Protein 7SKU (pdb70)

Solvent-accessible surface area: 26374 Å² total; per-residue (Å²): 91,55,83,30,69,90,86,16,30,79,171,21,3,103,18,59,74,29,91,60,88,124,51,175,131,48,66,46,64,36,80,75,84,53,23,41,23,15,10,126,84,106,64,182,70,28,17,4,0,0,2,0,17,0,29,0,38,22,88,145,126,48,99,67,14,32,0,2,0,0,0,0,0,0,88,7,39,29,106,15,68,54,0,3,101,26,0,49,89,14,164,3,65,2,124,14,9,1,2,26,21,19,8,0,8,1,21,23,67,41,132,32,107,60,0,67,44,0,108,123,0,1,90,39,6,0,0,0,30,3,43,17,0,2,89,54,24,82,90,1,44,48,104,96,129,6,30,14,90,10,3,23,0,3,0,0,43,10,55,66,69,12,45,12,30,2,54,141,35,34,122,85,18,46,128,74,109,15,90,5,12,0,0,4,0,46,0,93,0,68,76,102,73,88,10,23,1,0,0,23,45,26,48,65,138,71,83,60,6,107,55,15,130,14,45,0,9,3,0,4,0,1,14,1,0,0,7,8,79,21,80,35,66,44,66,94,80,60,88,49,127,18,46,139,23,31,25,30,4,5,0,0,5,8,6,3,38,79,0,7,114,30,12,26,68,30,16,0,64,1,40,90,0,0,2,0,57,24,92,10,12,43,120,107,42,90,55,28,81,35,0,3,17,26,10,51,55,170,21,19,124,95,55,83,31,68,89,88,16,30,80,174,22,5,103,17,59,76,31,97,52,90,124,53,174,128,48,68,50,64,36,74,75,84,54,23,100,56,98,70,26,6,0,0,2,0,15,0,26,0,20,30,137,116,120,85,59,17,36,0,3,0,0,0,0,0,0,106,11,94,31,105,19,68,54,0,2,100,26,0,48,91,23,87,3,64,1,121,12,8,1,2,28,29,19,6,0,5,0,11,66,13,47,131,30,105,62,0,72,41,0,114,123,0,0,70,28,0,0,1,0,25,2,58,18,0,2,88,54,24,83,88,1,44,42,115,104,138,6,33,13,93,10,3,24,0,2,0,0,45,11,110,57,24,41,20,35,4,51,166,42,44,90,105,19,49,86,90,104,12,32,5,12,0,0,5,0,48,0,89,4,101,103,57,94,10,22,1,0,2,27,42,25,38,46,80,85,82,65,58,64,90,0,28,119,67,6,104,110,14,133,14,47,0,8,4,0,3,0,1,14,1,0,0,14,4,91,13,80,24,98,32,53,84,208,69,110,86,84,23,29,207,70,72,54,30,3,7,0,0,5,8,6,4,39,79,0,7,117,56,12,32,77,47,16,2,54,6,40,88,0,0,1,2,31,24,101,9,12,45,125,76,52,89,54,28,86,34,0,3,17,27,10,33,66,157,19,16,79,111

InterPro domains:
  IPR000982 Matrix protein, N-terminal domain [PF00661] (18-184)
  IPR042539 Viral matrix protein, C-terminal domain [G3DSA:2.70.20.60] (192-352)
  IPR042540 Viral matrix protein, N-terminal domain [G3DSA:2.70.20.50] (32-191)
  IPR055413 Matrix protein, C-terminal, Paramyxoviridae [PF23765] (187-345)

Organism: Nipah virus (NCBI:txid3052225)

B-factor: mean 53.95, std 15.42, range [24.31, 150.61]

Sequence (600 aa):
VSDFSPSSWEHGGYLDKVEPEIDEENGSMIPKYKIYTPGANERKYNNYMYLICYGFVEDVEKKIRTIAAYPLGVGKSASHPQDLLEELCSLKVTVRRTAGSTEKIVFGSSGPLNHLVPWKKVLTSGSIFNNAVKVCRNVDQIQLDKHQALRIFFLSITKLNDSGIYMIPRTMLEFRRNNAIAFNLLVYLKIDAFKVASFMLHLGNFVRRKIDRMKLQFSLGSIGGLSLHIKINGVISKRLFAQMGFQKNLCFSLMDINPWLNRLTWNNSCEISRVAAVLQPSIPREFMIYDDVFIDNTGRILKVSDFSPSSWEHGGYLDKVEPEIDENGSMIPKYKIYTPNNYMYLICYGFVEDVKKIRTIAAYPLGVGKSASHPQDLLEELCSLKVTVRRTAGSTEKIVFGSSGPLNHLVPWKKVLTSGSIFNAVKVCRNVDQIQLDKHQALRIFFLSITKLNDGIYMIPRTMLEFRRNNAIAFNLLVYLKIDFKVASFMLHLGNFVRYSVDYCRRKIDRMKLQFSLGSIGGLSLHIKINGVISKRLFAQMGFQKNLCFSLMDINPWLNRRLTWNNSCEISRVAAVLQPSIPREFMIYDDVFIDNTGRILKG

Secondary structure (DSSP, 8-state):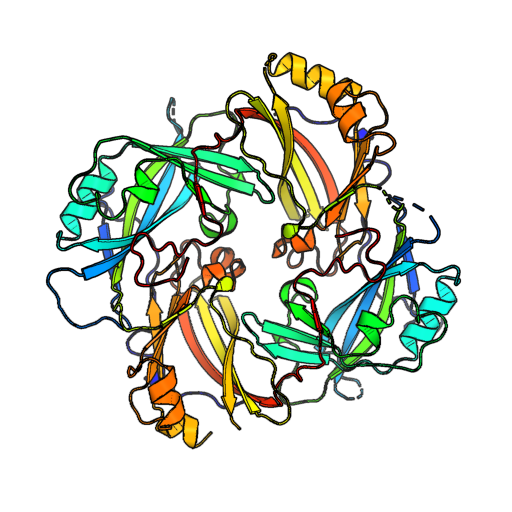
-EEPPTHHHHTT-EEPPP--EE-TTS-EE-EEEEE-TT--S--SSEEEEEEEEEEEEE----EEEEEEEEEEEEEE-S-HHHHHHHHHHS-EEEEEEESSSEEEEEE--S--STTGGGHHHHTS-EEEEHHHH-S-GGGS-SSS-EEEEEEEEEEEEE-TTSEEE-GGGPPP---SS-EEEEEEEEEEE---EEEEEEEEEEEE--HHHHHH-EEEEEE-GGG-EEEEEE-S---HHHHHHTTSS-EEEEEHHHH-TTHHHHHTTS-EEEEEEEEEEEEPPPTTSEEESSS--BSSSSS--/-EEPPTHHHHTT-EEPPP---B-TTS-B--EEEEE----EEEEEEEEEEEE---EEEEEEEEEEEEE--S-HHHHHHHHHHS-EEEEEEESSSEEEEEPP----STTGGGHHHHTS-EEEEHHHH-S-GGGS-SSS-EEEEEEEEEEEEE---EEE-GGGPPP---SSEEEEEEEEEEEE--EEEEEEEEEEEEE---HHHHHHHHHHH-EEEEEE-GGG-EEEEEE-S---HHHHHHHTT--EEEEEHHHH-TTHHHHHTTS-EEEEEEEEEEEEPPPTTSEEESSS--BSSSSSS--

Radius of gyration: 25.27 Å; Cα contacts (8 Å, |Δi|>4): 1497; chains: 2; bounding box: 66×72×51 Å

Structure (mmCIF, N/CA/C/O backbone):
data_7SKU
#
_entry.id   7SKU
#
_cell.length_a   70.114
_cell.length_b   96.471
_cell.length_c   119.972
_cell.angle_alpha   90
_cell.angle_beta   90
_cell.angle_gamma   90
#
_symmetry.space_group_name_H-M   'P 21 21 21'
#
loop_
_entity.id
_entity.type
_entity.pdbx_description
1 polymer 'Matrix protein'
2 non-polymer '[(2R)-2-octanoyloxy-3-[oxidanyl-[(1R,2R,3S,4R,5R,6S)-2,3,6-tris(oxidanyl)-4,5-diphosphonooxy-cyclohexyl]oxy-phosphoryl]oxy-propyl] octanoate'
3 non-polymer 'SULFATE ION'
4 water water
#
loop_
_atom_site.group_PDB
_atom_site.id
_atom_site.type_symbol
_atom_site.label_atom_id
_atom_site.label_alt_id
_atom_site.label_comp_id
_atom_site.label_asym_id
_atom_site.label_entity_id
_atom_site.label_seq_id
_atom_site.pdbx_PDB_ins_code
_atom_site.Cartn_x
_atom_site.Cartn_y
_atom_site.Cartn_z
_atom_site.occupancy
_atom_site.B_iso_or_equiv
_atom_site.auth_seq_id
_atom_site.auth_comp_id
_atom_site.auth_asym_id
_atom_site.auth_atom_id
_atom_site.pdbx_PDB_model_num
ATOM 1 N N . VAL A 1 57 ? 30.278 0.424 28.235 1 56.34 16 VAL A N 1
ATOM 2 C CA . VAL A 1 57 ? 29.135 1.216 28.705 1 56.93 16 VAL A CA 1
ATOM 3 C C . VAL A 1 57 ? 29.6 2.296 29.688 1 57.6 16 VAL A C 1
ATOM 4 O O . VAL A 1 57 ? 29.744 2.011 30.878 1 58.28 16 VAL A O 1
ATOM 16 N N . SER A 1 58 ? 29.846 3.528 29.197 1 57.03 17 SER A N 1
ATOM 17 C CA . SER A 1 58 ? 30.312 4.61 30.056 1 57.04 17 SER A CA 1
ATOM 18 C C . SER A 1 58 ? 29.407 5.83 29.919 1 56.29 17 SER A C 1
ATOM 19 O O . SER A 1 58 ? 29.142 6.302 28.812 1 56.3 17 SER A O 1
ATOM 27 N N . ASP A 1 59 ? 28.964 6.352 31.046 1 55.16 18 ASP A N 1
ATOM 28 C CA . ASP A 1 59 ? 28.097 7.511 31.073 1 54.49 18 ASP A CA 1
ATOM 29 C C . ASP A 1 59 ? 28.794 8.823 30.791 1 52.87 18 ASP A C 1
ATOM 30 O O . ASP A 1 59 ? 29.895 9.071 31.295 1 52.35 18 ASP A O 1
ATOM 39 N N . PHE A 1 60 ? 28.112 9.695 30.023 1 51.54 19 PHE A N 1
ATOM 40 C CA . PHE A 1 60 ? 28.567 11.062 29.809 1 50.97 19 PHE A CA 1
ATOM 41 C C . PHE A 1 60 ? 28.156 11.846 31.061 1 52.52 19 PHE A C 1
ATOM 42 O O . PHE A 1 60 ? 27.214 11.463 31.773 1 52.86 19 PHE A O 1
ATOM 59 N N . SER A 1 61 ? 28.859 12.942 31.332 1 53.31 20 SER A N 1
ATOM 60 C CA . SER A 1 61 ? 28.567 13.8 32.481 1 53.96 20 SER A CA 1
ATOM 61 C C . SER A 1 61 ? 27.242 14.576 32.254 1 53.8 20 SER A C 1
ATOM 62 O O . SER A 1 61 ? 26.958 14.922 31.105 1 53.86 20 SER A O 1
ATOM 70 N N . PRO A 1 62 ? 26.413 14.872 33.288 1 53.62 21 PRO A N 1
ATOM 71 C CA . PRO A 1 62 ? 25.17 15.638 33.033 1 53.05 21 PRO A CA 1
ATOM 72 C C . PRO A 1 62 ? 25.348 17.012 32.385 1 52.23 21 PRO A C 1
ATOM 73 O O . PRO A 1 62 ? 24.414 17.503 31.758 1 52.22 21 PRO A O 1
ATOM 84 N N . SER A 1 63 ? 26.533 17.631 32.525 1 51.4 22 SER A N 1
ATOM 85 C CA . SER A 1 63 ? 26.825 18.924 31.903 1 50.83 22 SER A CA 1
ATOM 86 C C . SER A 1 63 ? 26.714 18.845 30.368 1 50.17 22 SER A C 1
ATOM 87 O O . SER A 1 63 ? 26.383 19.853 29.735 1 50.12 22 SER A O 1
ATOM 95 N N . SER A 1 64 ? 26.971 17.654 29.772 1 48.88 23 SER A N 1
ATOM 96 C CA . SER A 1 64 ? 26.896 17.449 28.33 1 48.05 23 SER A CA 1
ATOM 97 C C . SER A 1 64 ? 25.483 17.608 27.764 1 48.2 23 SER A C 1
ATOM 98 O O . SER A 1 64 ? 25.36 17.741 26.559 1 47.93 23 SER A O 1
ATOM 106 N N . TRP A 1 65 ? 24.422 17.603 28.595 1 48.2 24 TRP A N 1
ATOM 107 C CA . TRP A 1 65 ? 23.057 17.822 28.097 1 48.46 24 TRP A CA 1
ATOM 108 C C . TRP A 1 65 ? 22.3 18.94 28.846 1 50.42 24 TRP A C 1
ATOM 109 O O . TRP A 1 65 ? 21.153 19.207 28.493 1 50.66 24 TRP A O 1
ATOM 130 N N . GLU A 1 66 ? 22.939 19.624 29.824 1 51.18 25 GLU A N 1
ATOM 131 C CA . GLU A 1 66 ? 22.297 20.667 30.628 1 52.54 25 GLU A CA 1
ATOM 132 C C . GLU A 1 66 ? 21.718 21.844 29.829 1 53.5 25 GLU A C 1
ATOM 133 O O . GLU A 1 66 ? 20.558 22.212 30.034 1 53.9 25 GLU A O 1
ATOM 137 N N . HIS A 1 67 ? 22.512 22.44 28.933 1 53.57 26 HIS A N 1
ATOM 138 C CA . HIS A 1 67 ? 22.072 23.617 28.2 1 54.42 26 HIS A CA 1
ATOM 139 C C . HIS A 1 67 ? 20.803 23.393 27.322 1 53.11 26 HIS A C 1
ATOM 140 O O . HIS A 1 67 ? 19.784 24.038 27.571 1 53.9 26 HIS A O 1
ATOM 154 N N . GLY A 1 68 ? 20.858 22.49 26.344 1 50.8 27 GLY A N 1
ATOM 155 C CA . GLY A 1 68 ? 19.741 22.29 25.43 1 49.29 27 GLY A CA 1
ATOM 156 C C . GLY A 1 68 ? 18.99 20.977 25.493 1 47.31 27 GLY A C 1
ATOM 157 O O . GLY A 1 68 ? 18.213 20.691 24.588 1 46.79 27 GLY A O 1
ATOM 161 N N . GLY A 1 69 ? 19.161 20.205 26.556 1 46.31 28 GLY A N 1
ATOM 162 C CA . GLY A 1 69 ? 18.507 18.907 26.675 1 46.09 28 GLY A CA 1
ATOM 163 C C . GLY A 1 69 ? 17.04 18.918 27.047 1 45.75 28 GLY A C 1
ATOM 164 O O . GLY A 1 69 ? 16.539 17.887 27.476 1 46.07 28 GLY A O 1
ATOM 168 N N . TYR A 1 70 ? 16.327 20.04 26.871 1 45.1 29 TYR A N 1
ATOM 169 C CA . TYR A 1 70 ? 14.926 20.133 27.272 1 45.5 29 TYR A CA 1
ATOM 170 C C . TYR A 1 70 ? 14.057 20.589 26.108 1 45.68 29 TYR A C 1
ATOM 171 O O . TYR A 1 70 ? 14.425 21.53 25.412 1 46.93 29 TYR A O 1
ATOM 189 N N . LEU A 1 71 ? 12.894 19.963 25.922 1 44.28 30 LEU A N 1
ATOM 190 C CA . LEU A 1 71 ? 11.933 20.349 24.896 1 43.63 30 LEU A CA 1
ATOM 191 C C . LEU A 1 71 ? 10.634 20.638 25.633 1 42.98 30 LEU A C 1
ATOM 192 O O . LEU A 1 71 ? 10.12 19.772 26.336 1 43.08 30 LEU A O 1
ATOM 208 N N . ASP A 1 72 ? 10.117 21.85 25.496 1 42.16 31 ASP A N 1
ATOM 209 C CA . ASP A 1 72 ? 8.928 22.275 26.222 1 41.86 31 ASP A CA 1
ATOM 210 C C . ASP A 1 72 ? 7.685 21.569 25.751 1 40.73 31 ASP A C 1
ATOM 211 O O . ASP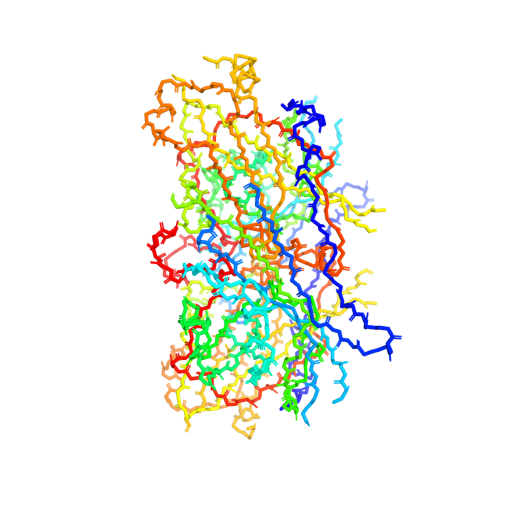 A 1 72 ? 7.57 21.189 24.589 1 41.17 31 ASP A O 1
ATOM 220 N N . LYS A 1 73 ? 6.737 21.426 26.662 1 39.24 32 LYS A N 1
ATOM 221 C CA . LYS A 1 73 ? 5.43 20.852 26.379 1 38.27 32 LYS A CA 1
ATOM 222 C C . LYS A 1 73 ? 4.697 21.746 25.36 1 37.19 32 LYS A C 1
ATOM 223 O O . LYS A 1 73 ? 4.727 22.964 25.498 1 38.15 32 LYS A O 1
ATOM 242 N N . VAL A 1 74 ? 4.058 21.157 24.352 1 36.2 33 VAL A N 1
ATOM 243 C CA . VAL A 1 74 ? 3.268 21.905 23.395 1 35.98 33 VAL A CA 1
ATOM 244 C C . VAL A 1 74 ? 1.926 22.156 24.069 1 37.73 33 VAL A C 1
ATOM 245 O O . VAL A 1 74 ? 1.236 21.197 24.42 1 37.21 33 VAL A O 1
ATOM 258 N N . GLU A 1 75 ? 1.577 23.43 24.287 1 39.81 34 GLU A N 1
ATOM 259 C CA . GLU A 1 75 ? 0.316 23.777 24.935 1 42.4 34 GLU A CA 1
ATOM 260 C C . GLU A 1 75 ? -0.218 25.1 24.451 1 43.76 34 GLU A C 1
ATOM 261 O O . GLU A 1 75 ? 0.56 25.999 24.136 1 43.63 34 GLU A O 1
ATOM 273 N N . PRO A 1 76 ? -1.554 25.256 24.388 1 44.44 35 PRO A N 1
ATOM 274 C CA . PRO A 1 76 ? -2.1 26.553 23.98 1 44.69 35 PRO A CA 1
ATOM 275 C C . PRO A 1 76 ? -1.997 27.581 25.102 1 45.31 35 PRO A C 1
ATOM 276 O O . PRO A 1 76 ? -1.923 27.233 26.283 1 45.55 35 PRO A O 1
ATOM 287 N N . GLU A 1 77 ? -1.966 28.851 24.723 1 45.11 36 GLU A N 1
ATOM 288 C CA . GLU A 1 77 ? -1.928 29.955 25.669 1 45.74 36 GLU A CA 1
ATOM 289 C C . GLU A 1 77 ? -3.188 30.794 25.537 1 45.85 36 GLU A C 1
ATOM 290 O O . GLU A 1 77 ? -3.811 30.82 24.478 1 46.17 36 GLU A O 1
ATOM 302 N N . ILE A 1 78 ? -3.559 31.473 26.623 1 45.62 37 ILE A N 1
ATOM 303 C CA . ILE A 1 78 ? -4.715 32.361 26.641 1 46.36 37 ILE A CA 1
ATOM 304 C C . ILE A 1 78 ? -4.279 33.786 26.945 1 47.09 37 ILE A C 1
ATOM 305 O O . ILE A 1 78 ? -3.25 34.006 27.597 1 47.43 37 ILE A O 1
ATOM 321 N N . ASP A 1 79 ? -5.081 34.754 26.504 1 46.77 38 ASP A N 1
ATOM 322 C CA . ASP A 1 79 ? -4.845 36.162 26.832 1 46.89 38 ASP A CA 1
ATOM 323 C C . ASP A 1 79 ? -5.508 36.48 28.211 1 46.23 38 ASP A C 1
ATOM 324 O O . ASP A 1 79 ? -6.059 35.587 28.858 1 46.53 38 ASP A O 1
ATOM 333 N N . GLU A 1 80 ? -5.418 37.728 28.663 1 45.29 39 GLU A N 1
ATOM 334 C CA A GLU A 1 80 ? -5.993 38.171 29.933 0.55 45.56 39 GLU A CA 1
ATOM 335 C CA B GLU A 1 80 ? -5.991 38.16 29.944 0.45 45.6 39 GLU A CA 1
ATOM 336 C C . GLU A 1 80 ? -7.513 37.934 30.046 1 45.86 39 GLU A C 1
ATOM 337 O O . GLU A 1 80 ? -8.051 37.99 31.155 1 46.19 39 GLU A O 1
ATOM 360 N N . ASN A 1 81 ? -8.209 37.69 28.915 1 45.71 40 ASN A N 1
ATOM 361 C CA . ASN A 1 81 ? -9.655 37.435 28.908 1 46.56 40 ASN A CA 1
ATOM 362 C C . ASN A 1 81 ? -10.026 35.975 28.555 1 47.03 40 ASN A C 1
ATOM 363 O O . ASN A 1 81 ? -11.171 35.713 28.197 1 48.25 40 ASN A O 1
ATOM 374 N N . GLY A 1 82 ? -9.078 35.051 28.643 1 45.62 41 GLY A N 1
ATOM 375 C CA . GLY A 1 82 ? -9.361 33.649 28.399 1 45.85 41 GLY A CA 1
ATOM 376 C C . GLY A 1 82 ? -9.452 33.169 26.97 1 46.31 41 GLY A C 1
ATOM 377 O O . GLY A 1 82 ? -9.795 32.006 26.778 1 46.92 41 GLY A O 1
ATOM 381 N N . SER A 1 83 ? -9.158 34.016 25.964 1 45.87 42 SER A N 1
ATOM 382 C CA . SER A 1 83 ? -9.194 33.558 24.571 1 46.23 42 SER A CA 1
ATOM 383 C C . SER A 1 83 ? -7.824 33.038 24.156 1 44.88 42 SER A C 1
ATOM 384 O O . SER A 1 83 ? -6.805 33.606 24.537 1 44.26 42 SER A O 1
ATOM 392 N N . MET A 1 84 ? -7.808 31.945 23.378 1 43.96 43 MET A N 1
ATOM 393 C CA . MET A 1 84 ? -6.572 31.336 22.908 1 43.24 43 MET A CA 1
ATOM 394 C C . MET A 1 84 ? -5.828 32.322 22.001 1 42.46 43 MET A C 1
ATOM 395 O O . MET A 1 84 ? -6.458 32.93 21.145 1 42.35 43 MET A O 1
ATOM 409 N N . ILE A 1 85 ? -4.499 32.47 22.191 1 41.96 44 ILE A N 1
ATOM 410 C CA . ILE A 1 85 ? -3.64 33.318 21.365 1 42.57 44 ILE A CA 1
ATOM 411 C C . ILE A 1 85 ? -2.573 32.413 20.763 1 41.99 44 ILE A C 1
ATOM 412 O O . ILE A 1 85 ? -1.756 31.875 21.53 1 41.34 44 ILE A O 1
ATOM 428 N N . PRO A 1 86 ? -2.518 32.216 19.421 1 41.93 45 PRO A N 1
ATOM 429 C CA . PRO A 1 86 ? -1.448 31.358 18.874 1 41.94 45 PRO A CA 1
ATOM 430 C C . PRO A 1 86 ? -0.056 31.91 19.198 1 41.81 45 PRO A C 1
ATOM 431 O O . PRO A 1 86 ? 0.124 33.119 19.328 1 42.98 45 PRO A O 1
ATOM 442 N N . LYS A 1 87 ? 0.9 31.016 19.385 1 40.88 46 LYS A N 1
ATOM 443 C CA . LYS A 1 87 ? 2.264 31.36 19.757 1 40.83 46 LYS A CA 1
ATOM 444 C C . LYS A 1 87 ? 3.243 30.554 18.906 1 41.32 46 LYS A C 1
ATOM 445 O O . LYS A 1 87 ? 2.848 29.638 18.192 1 41.22 46 LYS A O 1
ATOM 464 N N . TYR A 1 88 ? 4.508 30.931 18.953 1 41.27 47 TYR A N 1
ATOM 465 C CA . TYR A 1 88 ? 5.575 30.224 18.28 1 42.07 47 TYR A CA 1
ATOM 466 C C . TYR A 1 88 ? 6.738 30.081 19.253 1 42.8 47 TYR A C 1
ATOM 467 O O . TYR A 1 88 ? 6.779 30.755 20.282 1 42.46 47 TYR A O 1
ATOM 485 N N . LYS A 1 89 ? 7.659 29.168 18.95 1 43.57 48 LYS A N 1
ATOM 486 C CA . LYS A 1 89 ? 8.888 29 19.709 1 44.73 48 LYS A CA 1
ATOM 487 C C . LYS A 1 89 ? 9.98 28.574 18.744 1 45.54 48 LYS A C 1
ATOM 488 O O . LYS A 1 89 ? 9.741 27.712 17.904 1 46.1 48 LYS A O 1
ATOM 507 N N . ILE A 1 90 ? 11.173 29.161 18.876 1 45.28 49 ILE A N 1
ATOM 508 C CA . ILE A 1 90 ? 12.312 28.823 18.043 1 44.84 49 ILE A CA 1
ATOM 509 C C . ILE A 1 90 ? 13.314 28.033 18.884 1 44.15 49 ILE A C 1
ATOM 510 O O . ILE A 1 90 ? 13.64 28.441 20 1 44.27 49 ILE A O 1
ATOM 526 N N . TYR A 1 91 ? 13.792 26.907 18.325 1 42.7 50 TYR A N 1
ATOM 527 C CA . TYR A 1 91 ? 14.848 26.065 18.862 1 42.21 50 TYR A CA 1
ATOM 528 C C . TYR A 1 91 ? 16.023 26.236 17.891 1 42.63 50 TYR A C 1
ATOM 529 O O . TYR A 1 91 ? 15.818 26.152 16.679 1 41.91 50 TYR A O 1
ATOM 547 N N . THR A 1 92 ? 17.236 26.473 18.394 1 43.45 51 THR A N 1
ATOM 548 C CA . THR A 1 92 ? 18.404 26.655 17.531 1 45.22 51 THR A CA 1
ATOM 549 C C . THR A 1 92 ? 19.574 25.709 17.864 1 47.53 51 THR A C 1
ATOM 550 O O . THR A 1 92 ? 20.712 26.166 17.738 1 48.42 51 THR A O 1
ATOM 561 N N . PRO A 1 93 ? 19.403 24.41 18.24 1 48.09 52 PRO A N 1
ATOM 562 C CA . PRO A 1 93 ? 20.594 23.567 18.47 1 48.85 52 PRO A CA 1
ATOM 563 C C . PRO A 1 93 ? 21.239 23.231 17.126 1 50.69 52 PRO A C 1
ATOM 564 O O . PRO A 1 93 ? 20.526 22.915 16.173 1 50.82 52 PRO A O 1
ATOM 575 N N . GLY A 1 94 ? 22.558 23.361 17.033 1 51.91 53 GLY A N 1
ATOM 576 C CA . GLY A 1 94 ? 23.279 23.122 15.786 1 53.86 53 GLY A CA 1
ATOM 577 C C . GLY A 1 94 ? 23.086 24.189 14.716 1 56.32 53 GLY A C 1
ATOM 578 O O . GLY A 1 94 ? 23.484 23.99 13.566 1 56.31 53 GLY A O 1
ATOM 582 N N . ALA A 1 95 ? 22.464 25.332 15.072 1 58.22 54 ALA A N 1
ATOM 583 C CA . ALA A 1 95 ? 22.201 26.432 14.141 1 60.82 54 ALA A CA 1
ATOM 584 C C . ALA A 1 95 ? 21.941 27.735 14.933 1 63.67 54 ALA A C 1
ATOM 585 O O . ALA A 1 95 ? 20.895 28.377 14.78 1 63.88 54 ALA A O 1
ATOM 592 N N . ASN A 1 96 ? 22.893 28.093 15.811 1 65.48 55 ASN A N 1
ATOM 593 C CA . ASN A 1 96 ? 22.762 29.259 16.68 0.16 67.68 55 ASN A CA 1
ATOM 594 C C . ASN A 1 96 ? 23.192 30.567 15.983 1 68.96 55 ASN A C 1
ATOM 595 O O . ASN A 1 96 ? 22.825 31.636 16.473 1 69.58 55 ASN A O 1
ATOM 606 N N . GLU A 1 97 ? 23.951 30.5 14.855 1 69.18 56 GLU A N 1
ATOM 607 C CA . GLU A 1 97 ? 24.404 31.702 14.134 1 69.93 56 GLU A CA 1
ATOM 608 C C . GLU A 1 97 ? 23.237 32.479 13.48 1 70.31 56 GLU A C 1
ATOM 609 O O . GLU A 1 97 ? 22.327 31.873 12.911 1 70.5 56 GLU A O 1
ATOM 613 N N . ARG A 1 98 ? 23.27 33.819 13.564 1 70.26 57 ARG A N 1
ATOM 614 C CA . ARG A 1 98 ? 22.216 34.666 12.998 1 70.4 57 ARG A CA 1
ATOM 615 C C . ARG A 1 98 ? 22.516 34.968 11.529 1 70.14 57 ARG A C 1
ATOM 616 O O . ARG A 1 98 ? 23.637 35.371 11.207 1 70.38 57 ARG A O 1
ATOM 620 N N . LYS A 1 99 ? 21.521 34.753 10.642 1 69.34 58 LYS A N 1
ATOM 621 C CA . LYS A 1 99 ? 21.649 34.994 9.199 1 69.07 58 LYS A CA 1
ATOM 622 C C . LYS A 1 99 ? 20.342 35.597 8.634 1 68.19 58 LYS A C 1
ATOM 623 O O . LYS A 1 99 ? 19.281 35.405 9.231 1 68.82 58 LYS A O 1
ATOM 627 N N . TYR A 1 100 ? 20.413 36.334 7.503 1 66.53 59 TYR A N 1
ATOM 628 C CA . TYR A 1 100 ? 19.208 36.936 6.92 1 65.56 59 TYR A CA 1
ATOM 629 C C . TYR A 1 100 ? 18.23 35.833 6.469 1 64.07 59 TYR A C 1
ATOM 630 O O . TYR A 1 100 ? 17.152 35.7 7.052 1 63.51 59 TYR A O 1
ATOM 648 N N . ASN A 1 101 ? 18.633 35.012 5.478 1 63.38 60 ASN A N 1
ATOM 649 C CA . ASN A 1 101 ? 17.832 33.878 5.018 1 62.84 60 ASN A CA 1
ATOM 650 C C . ASN A 1 101 ? 18.144 32.695 5.916 1 61.4 60 ASN A C 1
ATOM 651 O O . ASN A 1 101 ? 19.264 32.174 5.89 1 62 60 ASN A O 1
ATOM 662 N N . ASN A 1 102 ? 17.172 32.282 6.718 1 59.24 61 ASN A N 1
ATOM 663 C CA . ASN A 1 102 ? 17.353 31.155 7.609 1 57.95 61 ASN A CA 1
ATOM 664 C C . ASN A 1 102 ? 16.714 29.921 7.027 1 54.74 61 ASN A C 1
ATOM 665 O O . ASN A 1 102 ? 15.62 30.001 6.481 1 54.33 61 ASN A O 1
ATOM 676 N N . TYR A 1 103 ? 17.354 28.771 7.209 1 52.43 62 TYR A N 1
ATOM 677 C CA . TYR A 1 103 ? 16.734 27.477 6.916 1 50.49 62 TYR A CA 1
ATOM 678 C C . TYR A 1 103 ? 15.934 27.137 8.169 1 47.86 62 TYR A C 1
ATOM 679 O O . TYR A 1 103 ? 16.513 27.015 9.246 1 47.56 62 TYR A O 1
ATOM 697 N N . MET A 1 104 ? 14.616 27.009 8.042 1 45.62 63 MET A N 1
ATOM 698 C CA . MET A 1 104 ? 13.748 26.762 9.18 1 44.27 63 MET A CA 1
ATOM 699 C C . MET A 1 104 ? 12.838 25.588 8.963 1 41.89 63 MET A C 1
ATOM 700 O O . MET A 1 104 ? 12.109 25.553 7.961 1 41.57 63 MET A O 1
ATOM 714 N N . TYR A 1 105 ? 12.775 24.694 9.964 1 39.85 64 TYR A N 1
ATOM 715 C CA . TYR A 1 105 ? 11.849 23.581 9.949 1 38.5 64 TYR A CA 1
ATOM 716 C C . TYR A 1 105 ? 10.616 24.051 10.714 1 38.25 64 TYR A C 1
ATOM 717 O O . TYR A 1 105 ? 10.742 24.548 11.842 1 38.43 64 TYR A O 1
ATOM 735 N N . LEU A 1 106 ? 9.43 23.873 10.12 1 37.21 65 LEU A N 1
ATOM 736 C CA . LEU A 1 106 ? 8.177 24.27 10.747 1 37.38 65 LEU A CA 1
ATOM 737 C C . LEU A 1 106 ? 7.266 23.042 10.966 1 38.27 65 LEU A C 1
ATOM 738 O O . LEU A 1 106 ? 7.143 22.183 10.084 1 39.07 65 LEU A O 1
ATOM 754 N N . ILE A 1 107 ? 6.634 22.97 12.149 1 37.17 66 ILE A N 1
ATOM 755 C CA . ILE A 1 107 ? 5.622 21.977 12.495 1 36.38 66 ILE A CA 1
ATOM 756 C C . ILE A 1 107 ? 4.61 22.703 13.397 1 36 66 ILE A C 1
ATOM 757 O O . ILE A 1 107 ? 5.014 23.313 14.384 1 35.17 66 ILE A O 1
ATOM 773 N N . CYS A 1 108 ? 3.325 22.721 13.018 1 36.01 67 CYS A N 1
ATOM 774 C CA . CYS A 1 108 ? 2.314 23.38 13.844 1 36.73 67 CYS A CA 1
ATOM 775 C C . CYS A 1 108 ? 1.401 22.372 14.538 1 36.85 67 CYS A C 1
ATOM 776 O O . CYS A 1 108 ? 1.368 21.207 14.184 1 36.78 67 CYS A O 1
ATOM 784 N N . TYR A 1 109 ? 0.717 22.824 15.581 1 36.98 68 TYR A N 1
ATOM 785 C CA . TYR A 1 109 ? -0.186 21.997 16.363 1 36.62 68 TYR A CA 1
ATOM 786 C C . TYR A 1 109 ? -1.519 22.703 16.451 1 36.88 68 TYR A C 1
ATOM 787 O O . TYR A 1 109 ? -1.551 23.901 16.669 1 37.88 68 TYR A O 1
ATOM 805 N N . GLY A 1 110 ? -2.602 21.967 16.293 1 36.46 69 GLY A N 1
ATOM 806 C CA . GLY A 1 110 ? -3.927 22.54 16.37 1 36.26 69 GLY A CA 1
ATOM 807 C C . GLY A 1 110 ? -4.972 21.602 16.913 1 36.21 69 GLY A C 1
ATOM 808 O O . GLY A 1 110 ? -4.741 20.399 17.072 1 36.72 69 GLY A O 1
ATOM 812 N N . PHE A 1 111 ? -6.134 22.163 17.203 1 36.23 70 PHE A N 1
ATOM 813 C CA . PHE A 1 111 ? -7.265 21.381 17.63 1 37.14 70 PHE A CA 1
ATOM 814 C C . PHE A 1 111 ? -7.937 20.855 16.372 1 38.03 70 PHE A C 1
ATOM 815 O O . PHE A 1 111 ? -8.175 21.635 15.436 1 38.3 70 PHE A O 1
ATOM 832 N N . VAL A 1 112 ? -8.25 19.548 16.351 1 37.83 71 VAL A N 1
ATOM 833 C CA . VAL A 1 112 ? -9.015 18.948 15.268 1 38.81 71 VAL A CA 1
ATOM 834 C C . VAL A 1 112 ? -10.462 19.076 15.76 1 41.2 71 VAL A C 1
ATOM 835 O O . VAL A 1 112 ? -10.776 18.537 16.83 1 41.51 71 VAL A O 1
ATOM 848 N N . GLU A 1 113 ? -11.326 19.792 15.023 1 42.13 72 GLU A N 1
ATOM 849 C CA . GLU A 1 113 ? -12.704 19.977 15.471 1 44.5 72 GLU A CA 1
ATOM 850 C C . GLU A 1 113 ? -13.719 19.863 14.341 1 46.8 72 GLU A C 1
ATOM 851 O O . GLU A 1 113 ? -13.371 19.934 13.168 1 46.2 72 GLU A O 1
ATOM 863 N N . ASP A 1 114 ? -14.979 19.672 14.705 1 49.65 73 ASP A N 1
ATOM 864 C CA . ASP A 1 114 ? -16.071 19.564 13.746 1 53.34 73 ASP A CA 1
ATOM 865 C C . ASP A 1 114 ? -16.29 20.905 13.05 1 57.54 73 ASP A C 1
ATOM 866 O O . ASP A 1 114 ? -15.977 21.959 13.615 1 58.13 73 ASP A O 1
ATOM 875 N N . VAL A 1 115 ? -16.858 20.867 11.842 1 59.89 74 VAL A N 1
ATOM 876 C CA . VAL A 1 115 ? -17.102 22.058 11.036 1 62.73 74 VAL A CA 1
ATOM 877 C C . VAL A 1 115 ? -18.582 22.545 11.073 1 65.98 74 VAL A C 1
ATOM 878 O O . VAL A 1 115 ? -18.819 23.724 11.372 1 66.96 74 VAL A O 1
ATOM 891 N N . GLU A 1 116 ? -19.569 21.709 10.685 1 67.27 75 GLU A N 1
ATOM 892 C CA . GLU A 1 116 ? -20.973 22.171 10.566 1 68.75 75 GLU A CA 1
ATOM 893 C C . GLU A 1 116 ? -21.604 22.703 11.866 1 69.84 75 GLU A C 1
ATOM 894 O O . GLU A 1 116 ? -22.67 23.337 11.826 1 70.31 75 GLU A O 1
ATOM 898 N N . LYS A 1 125 ? -20.63 21.444 17.884 1 52.51 84 LYS A N 1
ATOM 899 C CA . LYS A 1 125 ? -19.277 21.428 17.302 1 52.65 84 LYS A CA 1
ATOM 900 C C . LYS A 1 125 ? -18.218 21.159 18.38 1 52.86 84 LYS A C 1
ATOM 901 O O . LYS A 1 125 ? -17.847 22.076 19.115 1 54.04 84 LYS A O 1
ATOM 904 N N . LYS A 1 126 ? -17.711 19.923 18.457 1 51.29 85 LYS A N 1
ATOM 905 C CA . LYS A 1 126 ? -16.771 19.539 19.499 1 49.94 85 LYS A CA 1
ATOM 906 C C . LYS A 1 126 ? -15.301 19.481 19.043 1 48.25 85 LYS A C 1
ATOM 907 O O . LYS A 1 126 ? -15.041 19.298 17.853 1 48.15 85 LYS A O 1
ATOM 911 N N . ILE A 1 127 ? -14.351 19.641 20.016 1 46.38 86 ILE A N 1
ATOM 912 C CA . ILE A 1 127 ? -12.913 19.414 19.815 1 45.04 86 ILE A CA 1
ATOM 913 C C . ILE A 1 127 ? -12.74 17.89 19.914 1 44.17 86 ILE A C 1
ATOM 914 O O . ILE A 1 127 ? -13.016 17.314 20.967 1 44.52 86 ILE A O 1
ATOM 930 N N . ARG A 1 128 ? -12.292 17.238 18.836 1 42.57 87 ARG A N 1
ATOM 931 C CA . ARG A 1 128 ? -12.109 15.79 18.804 1 41.42 87 ARG A CA 1
ATOM 932 C C . ARG A 1 128 ? -10.738 15.38 19.355 1 41.3 87 ARG A C 1
ATOM 933 O O . ARG A 1 128 ? -10.656 14.482 20.195 1 41.2 87 ARG A O 1
ATOM 954 N N . THR A 1 129 ? -9.66 16.002 18.874 1 40.99 88 THR A N 1
ATOM 955 C CA . THR A 1 129 ? -8.307 15.688 19.365 1 40.75 88 THR A CA 1
ATOM 956 C C . THR A 1 129 ? -7.354 16.846 19.006 1 40.21 88 THR A C 1
ATOM 957 O O . THR A 1 129 ? -7.817 17.907 18.605 1 40.5 88 THR A O 1
ATOM 968 N N . ILE A 1 130 ? -6.047 16.665 19.217 1 39.37 89 ILE A N 1
ATOM 969 C CA . ILE A 1 130 ? -5.033 17.558 18.745 1 39.7 89 ILE A CA 1
ATOM 970 C C . ILE A 1 130 ? -4.189 16.771 17.696 1 38.91 89 ILE A C 1
ATOM 971 O O . ILE A 1 130 ? -4.071 15.541 17.755 1 38.79 89 ILE A O 1
ATOM 987 N N . ALA A 1 131 ? -3.702 17.475 16.684 1 38.14 90 ALA A N 1
ATOM 988 C CA . ALA A 1 131 ? -2.876 16.886 15.64 1 38.55 90 ALA A CA 1
ATOM 989 C C . ALA A 1 131 ? -1.755 17.857 15.252 1 38.44 90 ALA A C 1
ATOM 990 O O . ALA A 1 131 ? -1.924 19.069 15.349 1 38.33 90 ALA A O 1
ATOM 997 N N . ALA A 1 132 ? -0.627 17.3 14.81 1 38.09 91 ALA A N 1
ATOM 998 C CA . ALA A 1 132 ? 0.54 18.038 14.36 1 38.46 91 ALA A CA 1
ATOM 999 C C . ALA A 1 132 ? 0.519 18.075 12.836 1 38.72 91 ALA A C 1
ATOM 1000 O O . ALA A 1 132 ? 0.17 17.09 12.201 1 38.43 91 ALA A O 1
ATOM 1007 N N . TYR A 1 133 ? 0.876 19.213 12.246 1 38.59 92 TYR A N 1
ATOM 1008 C CA . TYR A 1 133 ? 0.908 19.358 10.808 1 38.59 92 TYR A CA 1
ATOM 1009 C C . TYR A 1 133 ? 2.303 19.784 10.387 1 38.11 92 TYR A C 1
ATOM 1010 O O . TYR A 1 133 ? 2.581 20.977 10.358 1 37.96 92 TYR A O 1
ATOM 1028 N N . PRO A 1 134 ? 3.203 18.818 10.095 1 37.89 93 PRO A N 1
ATOM 1029 C CA . PRO A 1 134 ? 4.57 19.182 9.682 1 37.96 93 PRO A CA 1
ATOM 1030 C C . PRO A 1 134 ? 4.601 19.884 8.33 1 39.25 93 PRO A C 1
ATOM 1031 O O . PRO A 1 134 ? 3.984 19.417 7.373 1 39.43 93 PRO A O 1
ATOM 1042 N N . LEU A 1 135 ? 5.309 21.007 8.25 1 39.51 94 LEU A N 1
ATOM 1043 C CA . LEU A 1 135 ? 5.454 21.768 7.012 1 39.72 94 LEU A CA 1
ATOM 1044 C C . LEU A 1 135 ? 6.841 21.589 6.369 1 39.72 94 LEU A C 1
ATOM 1045 O O . LEU A 1 135 ? 6.99 21.902 5.185 1 39.38 94 LEU A O 1
ATOM 1061 N N . GLY A 1 136 ? 7.835 21.137 7.133 1 39.25 95 GLY A N 1
ATOM 1062 C CA . GLY A 1 136 ? 9.158 20.872 6.592 1 39.53 95 GLY A CA 1
ATOM 1063 C C . GLY A 1 136 ? 10.115 22.032 6.632 1 39.75 95 GLY A C 1
ATOM 1064 O O . GLY A 1 136 ? 9.839 23.059 7.253 1 40.02 95 GLY A O 1
ATOM 1068 N N . VAL A 1 137 ? 11.273 21.846 5.986 1 39.75 96 VAL A N 1
ATOM 1069 C CA . VAL A 1 137 ? 12.314 22.869 5.907 1 39.88 96 VAL A CA 1
ATOM 1070 C C . VAL A 1 137 ? 12.024 23.796 4.749 1 40.59 96 VAL A C 1
ATOM 1071 O O . VAL A 1 137 ? 11.737 23.332 3.654 1 40.35 96 VAL A O 1
ATOM 1084 N N . GLY A 1 138 ? 12.105 25.094 5.016 1 41.58 97 GLY A N 1
ATOM 1085 C CA . GLY A 1 138 ? 11.978 26.165 4.033 1 42.95 97 GLY A CA 1
ATOM 1086 C C . GLY A 1 138 ? 13.023 27.227 4.315 1 44.23 97 GLY A C 1
ATOM 1087 O O . GLY A 1 138 ? 13.449 27.377 5.458 1 44.16 97 GLY A O 1
ATOM 1091 N N . LYS A 1 139 ? 13.485 27.951 3.297 1 45.73 98 LYS A N 1
ATOM 1092 C CA . LYS A 1 139 ? 14.487 29.017 3.466 1 47.03 98 LYS A CA 1
ATOM 1093 C C . LYS A 1 139 ? 13.708 30.32 3.476 1 47.87 98 LYS A C 1
ATOM 1094 O O . LYS A 1 139 ? 13.015 30.597 2.509 1 48.18 98 LYS A O 1
ATOM 1113 N N . SER A 1 140 ? 13.77 31.096 4.576 1 48.46 99 SER A N 1
ATOM 1114 C CA . SER A 1 140 ? 12.974 32.313 4.731 1 49.19 99 SER A CA 1
ATOM 1115 C C . SER A 1 140 ? 13.655 33.376 5.568 1 49.11 99 SER A C 1
ATOM 1116 O O . SER A 1 140 ? 14.353 33.067 6.526 1 49.22 99 SER A O 1
ATOM 1124 N N . ALA A 1 141 ? 13.378 34.633 5.248 1 48.9 100 ALA A N 1
ATOM 1125 C CA . ALA A 1 141 ? 13.83 35.78 6.027 1 49.53 100 ALA A CA 1
ATOM 1126 C C . ALA A 1 141 ? 12.646 36.431 6.788 1 49.72 100 ALA A C 1
ATOM 1127 O O . ALA A 1 141 ? 12.861 37.458 7.42 1 50.01 100 ALA A O 1
ATOM 1134 N N . SER A 1 142 ? 11.407 35.885 6.7 1 49.29 101 SER A N 1
ATOM 1135 C CA . SER A 1 142 ? 10.243 36.476 7.351 1 49.8 101 SER A CA 1
ATOM 1136 C C . SER A 1 142 ? 10.312 36.338 8.848 1 50.08 101 SER A C 1
ATOM 1137 O O . SER A 1 142 ? 10.888 35.379 9.358 1 50.35 101 SER A O 1
ATOM 1145 N N . HIS A 1 143 ? 9.711 37.292 9.561 1 50.05 102 HIS A N 1
ATOM 1146 C CA . HIS A 1 143 ? 9.661 37.243 11.016 1 50.33 102 HIS A CA 1
ATOM 1147 C C . HIS A 1 143 ? 8.735 36.085 11.421 1 49.49 102 HIS A C 1
ATOM 1148 O O . HIS A 1 143 ? 7.694 35.9 10.79 1 49.28 102 HIS A O 1
ATOM 1162 N N . PRO A 1 144 ? 9.077 35.292 12.454 1 48.95 103 PRO A N 1
ATOM 1163 C CA . PRO A 1 144 ? 8.182 34.2 12.873 1 48.35 103 PRO A CA 1
ATOM 1164 C C . PRO A 1 144 ? 6.735 34.596 13.212 1 47.67 103 PRO A C 1
ATOM 1165 O O . PRO A 1 144 ? 5.85 33.745 13.055 1 47.55 103 PRO A O 1
ATOM 1176 N N . GLN A 1 145 ? 6.471 35.852 13.656 1 46.89 104 GLN A N 1
ATOM 1177 C CA . GLN A 1 145 ? 5.097 36.283 13.946 1 46.84 104 GLN A CA 1
ATOM 1178 C C . GLN A 1 145 ? 4.285 36.4 12.646 1 46.83 104 GLN A C 1
ATOM 1179 O O . GLN A 1 145 ? 3.081 36.168 12.671 1 46.89 104 GLN A O 1
ATOM 1193 N N . ASP A 1 146 ? 4.931 36.759 11.518 1 46.64 105 ASP A N 1
ATOM 1194 C CA . ASP A 1 146 ? 4.259 36.847 10.219 1 47.23 105 ASP A CA 1
ATOM 1195 C C . ASP A 1 146 ? 3.988 35.458 9.663 1 47.14 105 ASP A C 1
ATOM 1196 O O . ASP A 1 146 ? 2.94 35.238 9.062 1 48.57 105 ASP A O 1
ATOM 1205 N N . LEU A 1 147 ? 4.908 34.505 9.874 1 45.59 106 LEU A N 1
ATOM 1206 C CA . LEU A 1 147 ? 4.693 33.112 9.478 1 44.22 106 LEU A CA 1
ATOM 1207 C C . LEU A 1 147 ? 3.496 32.547 10.276 1 43.53 106 LEU A C 1
ATOM 1208 O O . LEU A 1 147 ? 2.585 31.963 9.688 1 43.89 106 LEU A O 1
ATOM 1224 N N . LEU A 1 148 ? 3.473 32.777 11.593 1 42.45 107 LEU A N 1
ATOM 1225 C CA . LEU A 1 148 ? 2.38 32.32 12.451 1 42.77 107 LEU A CA 1
ATOM 1226 C C . LEU A 1 148 ? 0.999 32.91 12.059 1 42.99 107 LEU A C 1
ATOM 1227 O O . LEU A 1 148 ? 0.037 32.155 11.949 1 42.69 107 LEU A O 1
ATOM 1243 N N . GLU A 1 149 ? 0.9 34.245 11.883 1 43.38 108 GLU A N 1
ATOM 1244 C CA . GLU A 1 149 ? -0.37 34.905 11.576 1 44.24 108 GLU A CA 1
ATOM 1245 C C . GLU A 1 149 ? -0.927 34.463 10.23 1 44.58 108 GLU A C 1
ATOM 1246 O O . GLU A 1 149 ? -2.134 34.228 10.117 1 44.84 108 GLU A O 1
ATOM 1258 N N . GLU A 1 150 ? -0.065 34.33 9.219 1 44.02 109 GLU A N 1
ATOM 1259 C CA . GLU A 1 150 ? -0.513 33.863 7.915 1 44.46 109 GLU A CA 1
ATOM 1260 C C . GLU A 1 150 ? -0.987 32.415 8.009 1 44.38 109 GLU A C 1
ATOM 1261 O O . GLU A 1 150 ? -2.016 32.069 7.434 1 45.13 109 GLU A O 1
ATOM 1273 N N . LEU A 1 151 ? -0.256 31.581 8.75 1 43.46 110 LEU A N 1
ATOM 1274 C CA . LEU A 1 151 ? -0.625 30.189 8.956 1 43.18 110 LEU A CA 1
ATOM 1275 C C . LEU A 1 151 ? -1.99 30.057 9.619 1 43.2 110 LEU A C 1
ATOM 1276 O O . LEU A 1 151 ? -2.785 29.215 9.2 1 43.94 110 LEU A O 1
ATOM 1292 N N . CYS A 1 152 ? -2.279 30.893 10.618 1 42.59 111 CYS A N 1
ATOM 1293 C CA . CYS A 1 152 ? -3.559 30.848 11.319 1 43.46 111 CYS A CA 1
ATOM 1294 C C . CYS A 1 152 ? -4.736 31.398 10.514 1 44.12 111 CYS A C 1
ATOM 1295 O O . CYS A 1 152 ? -5.876 31.129 10.88 1 44.42 111 CYS A O 1
ATOM 1303 N N . SER A 1 153 ? -4.478 32.132 9.418 1 43.92 112 SER A N 1
ATOM 1304 C CA . SER A 1 153 ? -5.531 32.628 8.551 1 45.63 112 SER A CA 1
ATOM 1305 C C . SER A 1 153 ? -5.926 31.582 7.466 1 46.14 112 SER A C 1
ATOM 1306 O O . SER A 1 153 ? -6.948 31.762 6.801 1 46.81 112 SER A O 1
ATOM 1314 N N . LEU A 1 154 ? -5.149 30.491 7.287 1 46.03 113 LEU A N 1
ATOM 1315 C CA . LEU A 1 154 ? -5.48 29.457 6.307 1 45.86 113 LEU A CA 1
ATOM 1316 C C . LEU A 1 154 ? -6.604 28.555 6.812 1 46.56 113 LEU A C 1
ATOM 1317 O O . LEU A 1 154 ? -6.749 28.362 8.017 1 46.93 113 LEU A O 1
ATOM 1333 N N . LYS A 1 155 ? -7.377 27.98 5.89 1 46.66 114 LYS A N 1
ATOM 1334 C CA . LYS A 1 155 ? -8.44 27.035 6.229 1 47.47 114 LYS A CA 1
ATOM 1335 C C . LYS A 1 155 ? -7.927 25.621 5.906 1 47.83 114 LYS A C 1
ATOM 1336 O O . LYS A 1 155 ? -7.992 25.196 4.752 1 48.53 114 LYS A O 1
ATOM 1355 N N . VAL A 1 156 ? -7.393 24.916 6.927 1 47.06 115 VAL A N 1
ATOM 1356 C CA . VAL A 1 156 ? -6.834 23.572 6.801 1 47.44 115 VAL A CA 1
ATOM 1357 C C . VAL A 1 156 ? -7.837 22.478 7.204 1 47.36 115 VAL A C 1
ATOM 1358 O O . VAL A 1 156 ? -8.255 22.416 8.361 1 47.71 115 VAL A O 1
ATOM 1371 N N . THR A 1 157 ? -8.2 21.601 6.258 1 46.69 116 THR A N 1
ATOM 1372 C CA . THR A 1 157 ? -9.097 20.484 6.534 1 46.61 116 THR A CA 1
ATOM 1373 C C . THR A 1 157 ? -8.301 19.262 7.043 1 45.13 116 THR A C 1
ATOM 1374 O O . THR A 1 157 ? -7.111 19.131 6.747 1 45.26 116 THR A O 1
ATOM 1385 N N . VAL A 1 158 ? -8.939 18.407 7.861 1 43.37 117 VAL A N 1
ATOM 1386 C CA . VAL A 1 158 ? -8.332 17.173 8.379 1 42.27 117 VAL A CA 1
ATOM 1387 C C . VAL A 1 158 ? -9.229 15.996 7.98 1 41.99 117 VAL A C 1
ATOM 1388 O O . VAL A 1 158 ? -10.44 16.052 8.192 1 41.58 117 VAL A O 1
ATOM 1401 N N . ARG A 1 159 ? -8.635 14.913 7.458 1 42.04 118 ARG A N 1
ATOM 1402 C CA . ARG A 1 159 ? -9.367 13.679 7.146 1 43.14 118 ARG A CA 1
ATOM 1403 C C . ARG A 1 159 ? -8.606 12.485 7.712 1 42.16 118 ARG A C 1
ATOM 1404 O O . ARG A 1 159 ? -7.382 12.467 7.667 1 42.09 118 ARG A O 1
ATOM 1425 N N . ARG A 1 160 ? -9.331 11.506 8.259 1 41.26 119 ARG A N 1
ATOM 1426 C CA . ARG A 1 160 ? -8.785 10.255 8.781 1 41.25 119 ARG A CA 1
ATOM 1427 C C . ARG A 1 160 ? -9.08 9.199 7.715 1 41.98 119 ARG A C 1
ATOM 1428 O O . ARG A 1 160 ? -10.249 8.974 7.401 1 42.29 119 ARG A O 1
ATOM 1449 N N . THR A 1 161 ? -8.05 8.593 7.126 1 42.28 120 THR A N 1
ATOM 1450 C CA . THR A 1 161 ? -8.25 7.57 6.087 1 44.29 120 THR A CA 1
ATOM 1451 C C . THR A 1 161 ? -7.117 6.494 6.187 1 44.87 120 THR A C 1
ATOM 1452 O O . THR A 1 161 ? -6.56 6.326 7.272 1 44.31 120 THR A O 1
ATOM 1463 N N . ALA A 1 162 ? -6.824 5.724 5.116 1 45.98 121 ALA A N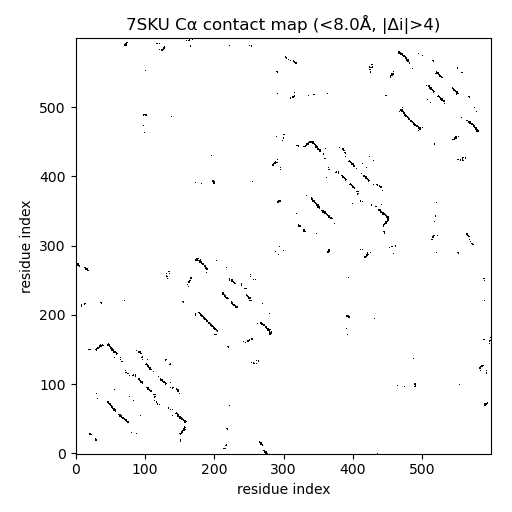 1
ATOM 1464 C CA . ALA A 1 162 ? -5.807 4.687 5.18 1 47.44 121 ALA A CA 1
ATOM 1465 C C . ALA A 1 162 ? -5.136 4.437 3.852 1 48.76 121 ALA A C 1
ATOM 1466 O O . ALA A 1 162 ? -5.749 4.595 2.795 1 49.42 121 ALA A O 1
ATOM 1473 N N . GLY A 1 163 ? -3.873 4.042 3.941 1 49.51 122 GLY A N 1
ATOM 1474 C CA . GLY A 1 163 ? -3.053 3.544 2.847 1 51.05 122 GLY A CA 1
ATOM 1475 C C . GLY A 1 163 ? -2.594 2.196 3.365 1 52.88 122 GLY A C 1
ATOM 1476 O O . GLY A 1 163 ? -3.428 1.373 3.772 1 52.86 122 GLY A O 1
ATOM 1480 N N . SER A 1 164 ? -1.267 1.984 3.465 1 53.7 123 SER A N 1
ATOM 1481 C CA . SER A 1 164 ? -0.748 0.774 4.116 1 54.12 123 SER A CA 1
ATOM 1482 C C . SER A 1 164 ? -1.104 0.841 5.614 1 52.59 123 SER A C 1
ATOM 1483 O O . SER A 1 164 ? -1.621 -0.131 6.186 1 52.66 123 SER A O 1
ATOM 1491 N N . THR A 1 165 ? -0.875 2.025 6.212 1 50.99 124 THR A N 1
ATOM 1492 C CA . THR A 1 165 ? -1.181 2.331 7.605 1 49.66 124 THR A CA 1
ATOM 1493 C C . THR A 1 165 ? -2.312 3.376 7.645 1 47.7 124 THR A C 1
ATOM 1494 O O . THR A 1 165 ? -2.684 3.96 6.616 1 48.22 124 THR A O 1
ATOM 1505 N N . GLU A 1 166 ? -2.849 3.617 8.831 1 45.69 125 GLU A N 1
ATOM 1506 C CA . GLU A 1 166 ? -3.869 4.625 9.029 1 44.38 125 GLU A CA 1
ATOM 1507 C C . GLU A 1 166 ? -3.225 6.009 8.811 1 42.21 125 GLU A C 1
ATOM 1508 O O . GLU A 1 166 ? -2.088 6.238 9.229 1 41.84 125 GLU A O 1
ATOM 1520 N N . LYS A 1 167 ? -3.906 6.875 8.048 1 40.8 126 LYS A N 1
ATOM 1521 C CA . LYS A 1 167 ? -3.406 8.212 7.716 1 40.34 126 LYS A CA 1
ATOM 1522 C C . LYS A 1 167 ? -4.277 9.358 8.232 1 39.56 126 LYS A C 1
ATOM 1523 O O . LYS A 1 167 ? -5.501 9.226 8.358 1 38.74 126 LYS A O 1
ATOM 1542 N N . ILE A 1 168 ? -3.624 10.516 8.434 1 39.54 127 ILE A N 1
ATOM 1543 C CA . ILE A 1 168 ? -4.242 11.807 8.659 1 39.61 127 ILE A CA 1
ATOM 1544 C C . ILE A 1 168 ? -3.838 12.588 7.415 1 40.68 127 ILE A C 1
ATOM 1545 O O . ILE A 1 168 ? -2.652 12.665 7.085 1 41.07 127 ILE A O 1
ATOM 1561 N N . VAL A 1 169 ? -4.829 13.08 6.68 1 40.97 128 VAL A N 1
ATOM 1562 C CA . VAL A 1 169 ? -4.634 13.848 5.465 1 41.55 128 VAL A CA 1
ATOM 1563 C C . VAL A 1 169 ? -5.042 15.31 5.708 1 41.97 128 VAL A C 1
ATOM 1564 O O . VAL A 1 169 ? -6.168 15.581 6.123 1 41.88 128 VAL A O 1
ATOM 1577 N N . PHE A 1 170 ? -4.129 16.245 5.448 1 42.35 129 PHE A N 1
ATOM 1578 C CA . PHE A 1 170 ? -4.401 17.672 5.578 1 43.73 129 PHE A CA 1
ATOM 1579 C C . PHE A 1 170 ? -4.649 18.262 4.2 1 47.57 129 PHE A C 1
ATOM 1580 O O . PHE A 1 170 ? -4.037 17.831 3.222 1 47.68 129 PHE A O 1
ATOM 1597 N N . GLY A 1 171 ? -5.41 19.349 4.165 1 50.46 130 GLY A N 1
ATOM 1598 C CA . GLY A 1 171 ? -5.669 20.107 2.954 1 53.59 130 GLY A CA 1
ATOM 1599 C C . GLY A 1 171 ? -5.728 21.589 3.27 1 57.58 130 GLY A C 1
ATOM 1600 O O . GLY A 1 171 ? -6.684 22.047 3.901 1 58.9 130 GLY A O 1
ATOM 1604 N N . SER A 1 172 ? -4.73 22.373 2.827 1 58.9 131 SER A N 1
ATOM 1605 C CA . SER A 1 172 ? -4.721 23.824 3.08 1 59.78 131 SER A CA 1
ATOM 1606 C C . SER A 1 172 ? -5.333 24.616 1.918 1 60.57 131 SER A C 1
ATOM 1607 O O . SER A 1 172 ? -5.205 24.208 0.766 1 60.62 131 SER A O 1
ATOM 1615 N N . SER A 1 173 ? -5.973 25.771 2.24 1 60.83 132 SER A N 1
ATOM 1616 C CA . SER A 1 173 ? -6.551 26.703 1.267 0.39 61.8 132 SER A CA 1
ATOM 1617 C C . SER A 1 173 ? -6.418 28.146 1.803 1 62.69 132 SER A C 1
ATOM 1618 O O . SER A 1 173 ? -6.525 28.389 3.004 1 62.37 132 SER A O 1
ATOM 1626 N N . GLY A 1 174 ? -6.177 29.071 0.886 1 63.71 133 GLY A N 1
ATOM 1627 C CA . GLY A 1 174 ? -5.869 30.472 1.151 1 64.89 133 GLY A CA 1
ATOM 1628 C C . GLY A 1 174 ? -4.53 30.737 0.479 1 66.55 133 GLY A C 1
ATOM 1629 O O . GLY A 1 174 ? -3.635 29.89 0.584 1 67.36 133 GLY A O 1
ATOM 1633 N N . PRO A 1 175 ? -4.36 31.801 -0.342 1 67.25 134 PRO A N 1
ATOM 1634 C CA . PRO A 1 175 ? -3.04 32.01 -0.987 1 66.64 134 PRO A CA 1
ATOM 1635 C C . PRO A 1 175 ? -1.927 32.2 0.047 1 64.51 134 PRO A C 1
ATOM 1636 O O . PRO A 1 175 ? -2.201 32.469 1.227 1 64.37 134 PRO A O 1
ATOM 1647 N N . LEU A 1 176 ? -0.672 32.016 -0.392 1 62.28 135 LEU A N 1
ATOM 1648 C CA . LEU A 1 176 ? 0.487 32.172 0.48 1 60.36 135 LEU A CA 1
ATOM 1649 C C . LEU A 1 176 ? 1.309 33.421 0.09 1 59.23 135 LEU A C 1
ATOM 1650 O O . LEU A 1 176 ? 1.241 33.904 -1.04 1 59.27 135 LEU A O 1
ATOM 1666 N N . ASN A 1 177 ? 2.074 33.939 1.049 1 57.43 136 ASN A N 1
ATOM 1667 C CA . ASN A 1 177 ? 2.957 35.082 0.863 1 55.77 136 ASN A CA 1
ATOM 1668 C C . ASN A 1 177 ? 4.234 34.793 1.696 1 53.28 136 ASN A C 1
ATOM 1669 O O . ASN A 1 177 ? 5.208 34.315 1.127 1 53.15 136 ASN A O 1
ATOM 1680 N N . HIS A 1 178 ? 4.21 34.976 3.025 1 51.23 137 HIS A N 1
ATOM 1681 C CA . HIS A 1 178 ? 5.357 34.637 3.87 1 50.45 137 HIS A CA 1
ATOM 1682 C C . HIS A 1 178 ? 5.592 33.098 3.901 1 49.42 137 HIS A C 1
ATOM 1683 O O . HIS A 1 178 ? 6.73 32.665 4.091 1 49.44 137 HIS A O 1
ATOM 1697 N N . LEU A 1 179 ? 4.53 32.286 3.684 1 47.79 138 LEU A N 1
ATOM 1698 C CA . LEU A 1 179 ? 4.627 30.828 3.677 1 47.29 138 LEU A CA 1
ATOM 1699 C C . LEU A 1 179 ? 4.94 30.228 2.304 1 46.65 138 LEU A C 1
ATOM 1700 O O . LEU A 1 179 ? 4.878 29.009 2.173 1 46.2 138 LEU A O 1
ATOM 1716 N N . VAL A 1 180 ? 5.303 31.05 1.294 1 46.04 139 VAL A N 1
ATOM 1717 C CA . VAL A 1 180 ? 5.66 30.526 -0.03 1 45.69 139 VAL A CA 1
ATOM 1718 C C . VAL A 1 180 ? 6.822 29.482 0.051 1 45.21 139 VAL A C 1
ATOM 1719 O O . VAL A 1 180 ? 6.74 28.482 -0.656 1 45.71 139 VAL A O 1
ATOM 1732 N N . PRO A 1 181 ? 7.856 29.613 0.921 1 44.42 140 PRO A N 1
ATOM 1733 C CA . PRO A 1 181 ? 8.91 28.577 0.986 1 43.86 140 PRO A CA 1
ATOM 1734 C C . PRO A 1 181 ? 8.435 27.167 1.385 1 43.57 140 PRO A C 1
ATOM 1735 O O . PRO A 1 181 ? 9.135 26.193 1.113 1 43.46 140 PRO A O 1
ATOM 1746 N N . TRP A 1 182 ? 7.234 27.051 1.997 1 42.82 141 TRP A N 1
ATOM 1747 C CA . TRP A 1 182 ? 6.624 25.779 2.377 1 42.02 141 TRP A CA 1
ATOM 1748 C C . TRP A 1 182 ? 5.407 25.454 1.459 1 43.7 141 TRP A C 1
ATOM 1749 O O . TRP A 1 182 ? 4.581 24.62 1.835 1 44.7 141 TRP A O 1
ATOM 1770 N N . LYS A 1 183 ? 5.303 26.077 0.255 1 43.56 142 LYS A N 1
ATOM 1771 C CA . LYS A 1 183 ? 4.176 25.829 -0.644 1 44.41 142 LYS A CA 1
ATOM 1772 C C . LYS A 1 183 ? 4.068 24.375 -1.087 1 45.14 142 LYS A C 1
ATOM 1773 O O . LYS A 1 183 ? 2.951 23.918 -1.301 1 45.69 142 LYS A O 1
ATOM 1792 N N . LYS A 1 184 ? 5.194 23.639 -1.25 1 44.93 143 LYS A N 1
ATOM 1793 C CA . LYS A 1 184 ? 5.124 22.214 -1.667 1 44.96 143 LYS A CA 1
ATOM 1794 C C . LYS A 1 184 ? 4.209 21.374 -0.771 1 43.52 143 LYS A C 1
ATOM 1795 O O . LYS A 1 184 ? 3.482 20.517 -1.272 1 43.94 143 LYS A O 1
ATOM 1814 N N . VAL A 1 185 ? 4.251 21.615 0.534 1 42.08 144 VAL A N 1
ATOM 1815 C CA . VAL A 1 185 ? 3.397 20.933 1.487 1 42.28 144 VAL A CA 1
ATOM 1816 C C . VAL A 1 185 ? 1.991 21.567 1.519 1 43.48 144 VAL A C 1
ATOM 1817 O O . VAL A 1 185 ? 1 20.846 1.418 1 43.46 144 VAL A O 1
ATOM 1830 N N . LEU A 1 186 ? 1.901 22.906 1.702 1 44.31 145 LEU A N 1
ATOM 1831 C CA . LEU A 1 186 ? 0.62 23.591 1.883 1 45.15 145 LEU A CA 1
ATOM 1832 C C . LEU A 1 186 ? -0.318 23.68 0.676 1 46.58 145 LEU A C 1
ATOM 1833 O O . LEU A 1 186 ? -1.528 23.699 0.878 1 47.09 145 LEU A O 1
ATOM 1849 N N . THR A 1 187 ? 0.199 23.789 -0.555 1 46.93 146 THR A N 1
ATOM 1850 C CA . THR A 1 187 ? -0.652 24.014 -1.727 1 48.32 146 THR A CA 1
ATOM 1851 C C . THR A 1 187 ? -1.247 22.759 -2.364 1 49.38 146 THR A C 1
ATOM 1852 O O . THR A 1 187 ? -1.94 22.87 -3.372 1 50.7 146 THR A O 1
ATOM 1863 N N . SER A 1 188 ? -1.021 21.591 -1.788 1 48.81 147 SER A N 1
ATOM 1864 C CA . SER A 1 188 ? -1.63 20.339 -2.227 1 48.69 147 SER A CA 1
ATOM 1865 C C . SER A 1 188 ? -1.885 19.477 -0.98 1 48.1 147 SER A C 1
ATOM 1866 O O . SER A 1 188 ? -1.349 19.765 0.101 1 49.1 147 SER A O 1
ATOM 1874 N N . GLY A 1 189 ? -2.717 18.453 -1.107 1 46.29 148 GLY A N 1
ATOM 1875 C CA . GLY A 1 189 ? -3.007 17.557 0.011 1 45.38 148 GLY A CA 1
ATOM 1876 C C . GLY A 1 189 ? -1.761 16.861 0.531 1 43.8 148 GLY A C 1
ATOM 1877 O O . GLY A 1 189 ? -0.84 16.599 -0.245 1 43.75 148 GLY A O 1
ATOM 1881 N N . SER A 1 190 ? -1.707 16.601 1.844 1 42.45 149 SER A N 1
ATOM 1882 C CA . SER A 1 190 ? -0.554 15.98 2.501 1 41.84 149 SER A CA 1
ATOM 1883 C C . SER A 1 190 ? -1.001 14.753 3.273 1 40.56 149 SER A C 1
ATOM 1884 O O . SER A 1 190 ? -1.87 14.867 4.127 1 40.92 149 SER A O 1
ATOM 1892 N N . ILE A 1 191 ? -0.391 13.591 3.007 1 39.33 150 ILE A N 1
ATOM 1893 C CA . ILE A 1 191 ? -0.762 12.323 3.648 1 38.76 150 ILE A CA 1
ATOM 1894 C C . ILE A 1 191 ? 0.344 11.929 4.648 1 38.59 150 ILE A C 1
ATOM 1895 O O . ILE A 1 191 ? 1.49 11.697 4.247 1 38.62 150 ILE A O 1
ATOM 1911 N N . PHE A 1 192 ? -0.001 11.86 5.932 1 38.05 151 PHE A N 1
ATOM 1912 C CA . PHE A 1 192 ? 0.949 11.515 6.994 1 38.79 151 PHE A CA 1
ATOM 1913 C C . PHE A 1 192 ? 0.555 10.221 7.698 1 39.61 151 PHE A C 1
ATOM 1914 O O . PHE A 1 192 ? -0.627 9.87 7.751 1 39.3 151 PHE A O 1
ATOM 1931 N N . ASN A 1 193 ? 1.548 9.533 8.291 1 40.37 152 ASN A N 1
ATOM 1932 C CA A ASN A 1 193 ? 1.307 8.333 9.09 0.48 40.99 152 ASN A CA 1
ATOM 1933 C CA B ASN A 1 193 ? 1.295 8.343 9.097 0.52 40.61 152 ASN A CA 1
ATOM 1934 C C . ASN A 1 193 ? 0.688 8.873 10.384 1 40.79 152 ASN A C 1
ATOM 1935 O O . ASN A 1 193 ? 1.345 9.624 11.103 1 41.41 152 ASN A O 1
ATOM 1956 N N . ALA A 1 194 ? -0.59 8.579 10.632 1 39.99 153 ALA A N 1
ATOM 1957 C CA . ALA A 1 194 ? -1.314 9.085 11.801 1 39.76 153 ALA A CA 1
ATOM 1958 C C . ALA A 1 194 ? -0.557 8.959 13.123 1 40.54 153 ALA A C 1
ATOM 1959 O O . ALA A 1 194 ? -0.616 9.871 13.938 1 41.86 153 ALA A O 1
ATOM 1966 N N . VAL A 1 195 ? 0.175 7.865 13.317 1 40.36 154 VAL A N 1
ATOM 1967 C CA . VAL A 1 195 ? 0.937 7.611 14.544 1 41.11 154 VAL A CA 1
ATOM 1968 C C . VAL A 1 195 ? 2.012 8.686 14.815 1 40.34 154 VAL A C 1
ATOM 1969 O O . VAL A 1 195 ? 2.294 8.972 15.977 1 40.73 154 VAL A O 1
ATOM 1982 N N . LYS A 1 196 ? 2.594 9.288 13.76 1 39.02 155 LYS A N 1
ATOM 1983 C CA . LYS A 1 196 ? 3.641 10.301 13.929 1 38.04 155 LYS A CA 1
ATOM 1984 C C . LYS A 1 196 ? 3.117 11.708 14.188 1 37.9 155 LYS A C 1
ATOM 1985 O O . LYS A 1 196 ? 3.882 12.552 14.649 1 38.12 155 LYS A O 1
ATOM 2004 N N . VAL A 1 197 ? 1.85 11.991 13.865 1 37.43 156 VAL A N 1
ATOM 2005 C CA . VAL A 1 197 ? 1.304 13.337 14.011 1 37.56 156 VAL A CA 1
ATOM 2006 C C . VAL A 1 197 ? 0.095 13.409 14.941 1 38.95 156 VAL A C 1
ATOM 2007 O O . VAL A 1 197 ? -0.459 14.477 15.085 1 39.7 156 VAL A O 1
ATOM 2020 N N . CYS A 1 198 ? -0.312 12.307 15.569 1 39.18 157 CYS A N 1
ATOM 2021 C CA . CYS A 1 198 ? -1.477 12.303 16.451 1 39.4 157 CYS A CA 1
ATOM 2022 C C . CYS A 1 198 ? -1.411 11.084 17.33 1 39.63 157 CYS A C 1
ATOM 2023 O O . CYS A 1 198 ? -1.081 10.012 16.832 1 40.51 157 CYS A O 1
ATOM 2031 N N . ARG A 1 199 ? -1.71 11.219 18.619 1 38.84 158 ARG A N 1
ATOM 2032 C CA . ARG A 1 199 ? -1.71 10.072 19.512 1 38.21 158 ARG A CA 1
ATOM 2033 C C . ARG A 1 199 ? -3.02 9.259 19.397 1 37.62 158 ARG A C 1
ATOM 2034 O O . ARG A 1 199 ? -2.958 8.04 19.499 1 37 158 ARG A O 1
ATOM 2055 N N . ASN A 1 200 ? -4.194 9.917 19.249 1 37.38 159 ASN A N 1
ATOM 2056 C CA . ASN A 1 200 ? -5.495 9.229 19.256 1 37.74 159 ASN A CA 1
ATOM 2057 C C . ASN A 1 200 ? -6.301 9.509 17.991 1 38.4 159 ASN A C 1
ATOM 2058 O O . ASN A 1 200 ? -7.365 10.13 18.042 1 38.66 159 ASN A O 1
ATOM 2069 N N . VAL A 1 201 ? -5.816 8.995 16.856 1 38.31 160 VAL A N 1
ATOM 2070 C CA . VAL A 1 201 ? -6.475 9.157 15.562 1 38.63 160 VAL A CA 1
ATOM 2071 C C . VAL A 1 201 ? -7.907 8.616 15.583 1 39.71 160 VAL A C 1
ATOM 2072 O O . VAL A 1 201 ? -8.732 9.079 14.802 1 39.57 160 VAL A O 1
ATOM 2085 N N . ASP A 1 202 ? -8.198 7.603 16.414 1 40.93 161 ASP A N 1
ATOM 2086 C CA . ASP A 1 202 ? -9.552 7.039 16.49 1 42.35 161 ASP A CA 1
ATOM 2087 C C . ASP A 1 202 ? -10.603 8.057 17.002 1 42.7 161 ASP A C 1
ATOM 2088 O O . ASP A 1 202 ? -11.805 7.802 16.858 1 43.66 161 ASP A O 1
ATOM 2097 N N . GLN A 1 203 ? -10.163 9.218 17.545 1 41.44 162 GLN A N 1
ATOM 2098 C CA . GLN A 1 203 ? -11.082 10.281 17.967 1 41.18 162 GLN A CA 1
ATOM 2099 C C . GLN A 1 203 ? -11.533 11.151 16.774 1 41.02 162 GLN A C 1
ATOM 2100 O O . GLN A 1 203 ? -12.56 11.827 16.879 1 40.64 162 GLN A O 1
ATOM 2114 N N . ILE A 1 204 ? -10.77 11.157 15.661 1 40.3 163 ILE A N 1
ATOM 2115 C CA . ILE A 1 204 ? -11.139 11.927 14.485 1 40.57 163 ILE A CA 1
ATOM 2116 C C . ILE A 1 204 ? -12.331 11.226 13.831 1 42.28 163 ILE A C 1
ATOM 2117 O O . ILE A 1 204 ? -12.32 10.006 13.653 1 42.64 163 ILE A O 1
ATOM 2133 N N . GLN A 1 205 ? -13.353 11.992 13.468 1 43.58 164 GLN A N 1
ATOM 2134 C CA . GLN A 1 205 ? -14.569 11.435 12.879 1 45.28 164 GLN A CA 1
ATOM 2135 C C . GLN A 1 205 ? -14.363 11 11.439 1 47.16 164 GLN A C 1
ATOM 2136 O O . GLN A 1 205 ? -13.577 11.602 10.711 1 47.58 164 GLN A O 1
ATOM 2150 N N . LEU A 1 206 ? -15.098 9.968 11.034 1 48.16 165 LEU A N 1
ATOM 2151 C CA . LEU A 1 206 ? -15.137 9.464 9.668 1 49.93 165 LEU A CA 1
ATOM 2152 C C . LEU A 1 206 ? -16.409 9.955 8.95 1 52.94 165 LEU A C 1
ATOM 2153 O O . LEU A 1 206 ? -16.396 10.032 7.727 1 53.4 165 LEU A O 1
ATOM 2169 N N . ASP A 1 207 ? -17.499 10.286 9.701 1 54.78 166 ASP A N 1
ATOM 2170 C CA . ASP A 1 207 ? -18.797 10.726 9.154 1 56.6 166 ASP A CA 1
ATOM 2171 C C . ASP A 1 207 ? -19.016 12.253 9.146 1 57.44 166 ASP A C 1
ATOM 2172 O O . ASP A 1 207 ? -20.093 12.695 8.747 1 58.1 166 ASP A O 1
ATOM 2181 N N . LYS A 1 208 ? -18.05 13.054 9.621 1 57.18 167 LYS A N 1
ATOM 2182 C CA . LYS A 1 208 ? -18.196 14.518 9.671 1 57.38 167 LYS A CA 1
ATOM 2183 C C . LYS A 1 208 ? -16.96 15.196 9.1 1 56.41 167 LYS A C 1
ATOM 2184 O O . LYS A 1 208 ? -15.865 14.629 9.156 1 56.28 167 LYS A O 1
ATOM 2203 N N . HIS A 1 209 ? -17.122 16.44 8.605 1 55.56 168 HIS A N 1
ATOM 2204 C CA . HIS A 1 209 ? -15.981 17.212 8.122 1 54.57 168 HIS A CA 1
ATOM 2205 C C . HIS A 1 209 ? -15.183 17.697 9.34 1 51.23 168 HIS A C 1
ATOM 2206 O O . HIS A 1 209 ? -15.778 18.028 10.37 1 50.71 168 HIS A O 1
ATOM 2220 N N . GLN A 1 210 ? -13.845 17.691 9.241 1 48.73 169 GLN A N 1
ATOM 2221 C CA . GLN A 1 210 ? -12.972 18.092 10.345 1 47.09 169 GLN A CA 1
ATOM 2222 C C . GLN A 1 210 ? -12.022 19.204 9.905 1 45.63 169 GLN A C 1
ATOM 2223 O O . GLN A 1 210 ? -11.624 19.255 8.741 1 45.93 169 GLN A O 1
ATOM 2237 N N . ALA A 1 211 ? -11.661 20.097 10.832 1 43.91 170 ALA A N 1
ATOM 2238 C CA . ALA A 1 211 ? -10.791 21.234 10.528 1 43.47 170 ALA A CA 1
ATOM 2239 C C . ALA A 1 211 ? -9.704 21.409 11.593 1 43.35 170 ALA A C 1
ATOM 2240 O O . ALA A 1 211 ? -9.845 20.914 12.718 1 43.92 170 ALA A O 1
ATOM 2247 N N . LEU A 1 212 ? -8.593 22.059 11.22 1 42.06 171 LEU A N 1
ATOM 2248 C CA . LEU A 1 212 ? -7.503 22.289 12.161 1 41.27 171 LEU A CA 1
ATOM 2249 C C . LEU A 1 212 ? -7.496 23.774 12.584 1 40.79 171 LEU A C 1
ATOM 2250 O O . LEU A 1 212 ? -7.49 24.653 11.727 1 41.57 171 LEU A O 1
ATOM 2266 N N . ARG A 1 213 ? -7.572 24.047 13.901 1 39.98 172 ARG A N 1
ATOM 2267 C CA . ARG A 1 213 ? -7.522 25.398 14.484 1 39.12 172 ARG A CA 1
ATOM 2268 C C . ARG A 1 213 ? -6.172 25.475 15.172 1 38.71 172 ARG A C 1
ATOM 2269 O O . ARG A 1 213 ? -6.028 24.952 16.267 1 38.36 172 ARG A O 1
ATOM 2290 N N . ILE A 1 214 ? -5.177 26.081 14.507 1 38.66 173 ILE A N 1
ATOM 2291 C CA . ILE A 1 214 ? -3.792 26.101 14.975 1 38.77 173 ILE A CA 1
ATOM 2292 C C . ILE A 1 214 ? -3.577 26.996 16.198 1 39.12 173 ILE A C 1
ATOM 2293 O O . ILE A 1 214 ? -4.031 28.135 16.217 1 39.99 173 ILE A O 1
ATOM 2309 N N . PHE A 1 215 ? -2.869 26.477 17.216 1 37.9 174 PHE A N 1
ATOM 2310 C CA . PHE A 1 215 ? -2.561 27.225 18.441 1 36.78 174 PHE A CA 1
ATOM 2311 C C . PHE A 1 215 ? -1.056 27.392 18.686 1 36.56 174 PHE A C 1
ATOM 2312 O O . PHE A 1 215 ? -0.687 28.22 19.52 1 37.24 174 PHE A O 1
ATOM 2329 N N . PHE A 1 216 ? -0.19 26.618 18.012 1 35.53 175 PHE A N 1
ATOM 2330 C CA . PHE A 1 216 ? 1.243 26.728 18.245 1 35.68 175 PHE A CA 1
ATOM 2331 C C . PHE A 1 216 ? 2.041 26.399 16.987 1 36.44 175 PHE A C 1
ATOM 2332 O O . PHE A 1 216 ? 1.663 25.499 16.245 1 37.41 175 PHE A O 1
ATOM 2349 N N . LEU A 1 217 ? 3.133 27.14 16.739 1 35.6 176 LEU A N 1
ATOM 2350 C CA . LEU A 1 217 ? 4.009 26.886 15.601 1 35.32 176 LEU A CA 1
ATOM 2351 C C . LEU A 1 217 ? 5.385 26.643 16.172 1 36.55 176 LEU A C 1
ATOM 2352 O O . LEU A 1 217 ? 5.957 27.551 16.75 1 37.16 176 LEU A O 1
ATOM 2368 N N . SER A 1 218 ? 5.914 25.434 16.039 1 37.08 177 SER A N 1
ATOM 2369 C CA . SER A 1 218 ? 7.247 25.119 16.545 1 37.97 177 SER A CA 1
ATOM 2370 C C . SER A 1 218 ? 8.223 25.3 15.395 1 38.52 177 SER A C 1
ATOM 2371 O O . SER A 1 218 ? 7.942 24.854 14.28 1 38.55 177 SER A O 1
ATOM 2379 N N . ILE A 1 219 ? 9.348 25.987 15.648 1 38.34 178 ILE A N 1
ATOM 2380 C CA . ILE A 1 219 ? 10.34 26.266 14.616 1 38.24 178 ILE A CA 1
ATOM 2381 C C . ILE A 1 219 ? 11.696 25.804 15.088 1 38.3 178 ILE A C 1
ATOM 2382 O O . ILE A 1 219 ? 12.082 26.153 16.193 1 38.98 178 ILE A O 1
ATOM 2398 N N . THR A 1 220 ? 12.449 25.087 14.244 1 37.46 179 THR A N 1
ATOM 2399 C CA . THR A 1 220 ? 13.809 24.691 14.583 1 37.81 179 THR A CA 1
ATOM 2400 C C . THR A 1 220 ? 14.681 25.214 13.459 1 39.51 179 THR A C 1
ATOM 2401 O O . THR A 1 220 ? 14.394 24.941 12.299 1 39.63 179 THR A O 1
ATOM 2412 N N . LYS A 1 221 ? 15.687 26.019 13.779 1 40.97 180 LYS A N 1
ATOM 2413 C CA . LYS A 1 221 ? 16.578 26.546 12.753 1 42.85 180 LYS A CA 1
ATOM 2414 C C . LYS A 1 221 ? 17.581 25.469 12.407 1 44 180 LYS A C 1
ATOM 2415 O O . LYS A 1 221 ? 17.991 24.701 13.272 1 44.42 180 LYS A O 1
ATOM 2434 N N . LEU A 1 222 ? 17.932 25.39 11.128 1 44.16 181 LEU A N 1
ATOM 2435 C CA . LEU A 1 222 ? 18.912 24.453 10.596 1 44.8 181 LEU A CA 1
ATOM 2436 C C . LEU A 1 222 ? 20.09 25.219 9.979 1 45.93 181 LEU A C 1
ATOM 2437 O O . LEU A 1 222 ? 19.964 26.394 9.616 1 46.04 181 LEU A O 1
ATOM 2453 N N . ASN A 1 223 ? 21.225 24.538 9.85 1 46.41 182 ASN A N 1
ATOM 2454 C CA . ASN A 1 223 ? 22.42 25.059 9.197 1 47.41 182 ASN A CA 1
ATOM 2455 C C . ASN A 1 223 ? 22.637 24.098 8.024 1 48.78 182 ASN A C 1
ATOM 2456 O O . ASN A 1 223 ? 22.814 22.906 8.265 1 48.44 182 ASN A O 1
ATOM 2467 N N . ASP A 1 224 ? 22.587 24.579 6.765 1 49.95 183 ASP A N 1
ATOM 2468 C CA . ASP A 1 224 ? 22.728 23.685 5.621 1 51.81 183 ASP A CA 1
ATOM 2469 C C . ASP A 1 224 ? 24.074 22.957 5.565 1 52.81 183 ASP A C 1
ATOM 2470 O O . ASP A 1 224 ? 24.167 21.991 4.81 1 53.49 183 ASP A O 1
ATOM 2479 N N . SER A 1 225 ? 25.079 23.329 6.389 1 52.4 184 SER A N 1
ATOM 2480 C CA . SER A 1 225 ? 26.327 22.554 6.457 1 52.53 184 SER A CA 1
ATOM 2481 C C . SER A 1 225 ? 26.19 21.308 7.368 1 51.7 184 SER A C 1
ATOM 2482 O O . SER A 1 225 ? 26.992 20.396 7.244 1 51.62 184 SER A O 1
ATOM 2490 N N . GLY A 1 226 ? 25.219 21.292 8.285 1 50.81 185 GLY A N 1
ATOM 2491 C CA . GLY A 1 226 ? 25.034 20.191 9.218 1 50.66 185 GLY A CA 1
ATOM 2492 C C . GLY A 1 226 ? 24.505 18.924 8.588 1 50.37 185 GLY A C 1
ATOM 2493 O O . GLY A 1 226 ? 23.974 18.946 7.479 1 50.65 185 GLY A O 1
ATOM 2497 N N . ILE A 1 227 ? 24.641 17.811 9.305 1 49.78 186 ILE A N 1
ATOM 2498 C CA . ILE A 1 227 ? 24.173 16.504 8.857 1 49.51 186 ILE A CA 1
ATOM 2499 C C . ILE A 1 227 ? 22.83 16.235 9.533 1 49.19 186 ILE A C 1
ATOM 2500 O O . ILE A 1 227 ? 22.76 16.227 10.755 1 49.21 186 ILE A O 1
ATOM 2516 N N . TYR A 1 228 ? 21.771 16.022 8.749 1 48.53 187 TYR A N 1
ATOM 2517 C CA . TYR A 1 228 ? 20.442 15.758 9.29 1 47.68 187 TYR A CA 1
ATOM 2518 C C . TYR A 1 228 ? 20.013 14.377 8.78 1 47.76 187 TYR A C 1
ATOM 2519 O O . TYR A 1 228 ? 20.047 14.132 7.578 1 47.94 187 TYR A O 1
ATOM 2537 N N . MET A 1 229 ? 19.659 13.457 9.703 1 47.38 188 MET A N 1
ATOM 2538 C CA . MET A 1 229 ? 19.376 12.056 9.381 1 47.23 188 MET A CA 1
ATOM 2539 C C . MET A 1 229 ? 17.928 11.61 9.554 1 47 188 MET A C 1
ATOM 2540 O O . MET A 1 229 ? 17.284 11.893 10.566 1 46.85 188 MET A O 1
ATOM 2554 N N . ILE A 1 230 ? 17.473 10.807 8.586 1 46.61 189 ILE A N 1
ATOM 2555 C CA . ILE A 1 230 ? 16.216 10.067 8.59 1 46.38 189 ILE A CA 1
ATOM 2556 C C . ILE A 1 230 ? 16.602 8.613 8.246 1 46.59 189 ILE A C 1
ATOM 2557 O O . ILE A 1 230 ? 17.702 8.383 7.724 1 46.35 189 ILE A O 1
ATOM 2573 N N . PRO A 1 231 ? 15.749 7.612 8.521 1 47.35 190 PRO A N 1
ATOM 2574 C CA . PRO A 1 231 ? 16.149 6.219 8.233 1 48.07 190 PRO A CA 1
ATOM 2575 C C . PRO A 1 231 ? 16.728 5.977 6.823 1 49.43 190 PRO A C 1
ATOM 2576 O O . PRO A 1 231 ? 17.767 5.335 6.725 1 49.65 190 PRO A O 1
ATOM 2587 N N . ARG A 1 232 ? 16.134 6.558 5.749 1 49.92 191 ARG A N 1
ATOM 2588 C CA . ARG A 1 232 ? 16.654 6.344 4.39 1 51 191 ARG A CA 1
ATOM 2589 C C . ARG A 1 232 ? 18.033 6.998 4.117 1 52.21 191 ARG A C 1
ATOM 2590 O O . ARG A 1 232 ? 18.7 6.591 3.164 1 52.88 191 ARG A O 1
ATOM 2611 N N . THR A 1 233 ? 18.459 7.982 4.916 1 52.38 192 THR A N 1
ATOM 2612 C CA . THR A 1 233 ? 19.78 8.595 4.729 1 53.26 192 THR A CA 1
ATOM 2613 C C . THR A 1 233 ? 20.843 8.048 5.712 1 54.14 192 THR A C 1
ATOM 2614 O O . THR A 1 233 ? 22 8.446 5.603 1 53.89 192 THR A O 1
ATOM 2625 N N . MET A 1 234 ? 20.479 7.159 6.662 1 55.14 193 MET A N 1
ATOM 2626 C CA . MET A 1 234 ? 21.459 6.638 7.617 1 56.46 193 MET A CA 1
ATOM 2627 C C . MET A 1 234 ? 22.363 5.61 6.942 1 57.96 193 MET A C 1
ATOM 2628 O O . MET A 1 234 ? 21.927 4.865 6.066 1 58.24 193 MET A O 1
ATOM 2642 N N . LEU A 1 235 ? 23.653 5.642 7.294 1 58.59 194 LEU A N 1
ATOM 2643 C CA . LEU A 1 235 ? 24.682 4.819 6.67 1 59.48 194 LEU A CA 1
ATOM 2644 C C . LEU A 1 235 ? 24.775 3.404 7.249 1 59.71 194 LEU A C 1
ATOM 2645 O O . LEU A 1 235 ? 24.282 3.137 8.348 1 60.07 194 LEU A O 1
ATOM 2661 N N . GLU A 1 236 ? 25.445 2.504 6.497 1 58.81 195 GLU A N 1
ATOM 2662 C CA . GLU A 1 236 ? 25.696 1.117 6.873 1 57.91 195 GLU A CA 1
ATOM 2663 C C . GLU A 1 236 ? 26.387 1.061 8.245 1 57.56 195 GLU A C 1
ATOM 2664 O O . GLU A 1 236 ? 27.382 1.755 8.461 1 57.83 195 GLU A O 1
ATOM 2676 N N . PHE A 1 237 ? 25.842 0.251 9.162 1 56.49 196 PHE A N 1
ATOM 2677 C CA . PHE A 1 237 ? 26.39 0.083 10.507 1 55.99 196 PHE A CA 1
ATOM 2678 C C . PHE A 1 237 ? 27.227 -1.199 10.653 1 56.02 196 PHE A C 1
ATOM 2679 O O . PHE A 1 237 ? 27.966 -1.313 11.629 1 55.86 196 PHE A O 1
ATOM 2696 N N . ARG A 1 238 ? 27.133 -2.152 9.702 1 56.07 197 ARG A N 1
ATOM 2697 C CA . ARG A 1 238 ? 27.9 -3.389 9.789 1 56.86 197 ARG A CA 1
ATOM 2698 C C . ARG A 1 238 ? 29.375 -3.176 9.404 1 58.2 197 ARG A C 1
ATOM 2699 O O . ARG A 1 238 ? 29.686 -2.371 8.531 1 58.27 197 ARG A O 1
ATOM 2720 N N . ARG A 1 239 ? 30.274 -3.871 10.105 1 58.99 198 ARG A N 1
ATOM 2721 C CA . ARG A 1 239 ? 31.721 -3.822 9.864 1 60.29 198 ARG A CA 1
ATOM 2722 C C . ARG A 1 239 ? 32.37 -5.064 10.501 1 60.88 198 ARG A C 1
ATOM 2723 O O . ARG A 1 239 ? 31.915 -5.518 11.553 1 61.18 198 ARG A O 1
ATOM 2744 N N . ASN A 1 240 ? 33.442 -5.583 9.9 1 60.94 199 ASN A N 1
ATOM 2745 C CA . ASN A 1 240 ? 34.164 -6.719 10.471 1 61.58 199 ASN A CA 1
ATOM 2746 C C . ASN A 1 240 ? 35.381 -6.178 11.229 1 62.19 199 ASN A C 1
ATOM 2747 O O . ASN A 1 240 ? 36.071 -5.297 10.706 1 61.95 199 ASN A O 1
ATOM 2758 N N . ASN A 1 241 ? 35.674 -6.739 12.421 1 62.46 200 ASN A N 1
ATOM 2759 C CA . ASN A 1 241 ? 36.856 -6.382 13.224 1 63.01 200 ASN A CA 1
ATOM 2760 C C . ASN A 1 241 ? 36.96 -4.895 13.543 1 63.08 200 ASN A C 1
ATOM 2761 O O . ASN A 1 241 ? 38.017 -4.279 13.386 1 64.01 200 ASN A O 1
ATOM 2765 N N . ALA A 1 242 ? 35.862 -4.338 14.034 1 62.05 201 ALA A N 1
ATOM 2766 C CA . ALA A 1 242 ? 35.74 -2.946 14.47 1 61.52 201 ALA A CA 1
ATOM 2767 C C . ALA A 1 242 ? 34.944 -2.877 15.797 1 60.96 201 ALA A C 1
ATOM 2768 O O . ALA A 1 242 ? 34.31 -3.862 16.194 1 60.96 201 ALA A O 1
ATOM 2775 N N . ILE A 1 243 ? 35.006 -1.714 16.487 1 60.21 202 ILE A N 1
ATOM 2776 C CA . ILE A 1 243 ? 34.273 -1.449 17.717 1 59.59 202 ILE A CA 1
ATOM 2777 C C . ILE A 1 243 ? 33.181 -0.449 17.36 1 58.01 202 ILE A C 1
ATOM 2778 O O . ILE A 1 243 ? 33.484 0.64 16.893 1 58.22 202 ILE A O 1
ATOM 2794 N N . ALA A 1 244 ? 31.924 -0.802 17.587 1 56.24 203 ALA A N 1
ATOM 2795 C CA . ALA A 1 244 ? 30.807 0.089 17.345 1 54.9 203 ALA A CA 1
ATOM 2796 C C . ALA A 1 244 ? 30.7 1.11 18.477 1 53.53 203 ALA A C 1
ATOM 2797 O O . ALA A 1 244 ? 30.8 0.736 19.648 1 53.75 203 ALA A O 1
ATOM 2804 N N . PHE A 1 245 ? 30.501 2.395 18.12 1 51.84 204 PHE A N 1
ATOM 2805 C CA . PHE A 1 245 ? 30.237 3.474 19.063 1 51.04 204 PHE A CA 1
ATOM 2806 C C . PHE A 1 245 ? 28.725 3.659 19.038 1 48.93 204 PHE A C 1
ATOM 2807 O O . PHE A 1 245 ? 28.198 4.307 18.139 1 48.12 204 PHE A O 1
ATOM 2824 N N . ASN A 1 246 ? 28.03 3.036 19.985 1 48.09 205 ASN A N 1
ATOM 2825 C CA . ASN A 1 246 ? 26.577 3.166 20.104 1 47.86 205 ASN A CA 1
ATOM 2826 C C . ASN A 1 246 ? 26.252 4.153 21.218 1 47.03 205 ASN A C 1
ATOM 2827 O O . ASN A 1 246 ? 27.085 4.41 22.092 1 47.62 205 ASN A O 1
ATOM 2838 N N . LEU A 1 247 ? 25.08 4.775 21.133 1 45.52 206 LEU A N 1
ATOM 2839 C CA . LEU A 1 247 ? 24.675 5.783 22.087 1 44.67 206 LEU A CA 1
ATOM 2840 C C . LEU A 1 247 ? 23.337 5.416 22.664 1 44.73 206 LEU A C 1
ATOM 2841 O O . LEU A 1 247 ? 22.375 5.266 21.913 1 44.48 206 LEU A O 1
ATOM 2857 N N . LEU A 1 248 ? 23.261 5.323 23.994 1 44.65 207 LEU A N 1
ATOM 2858 C CA . LEU A 1 248 ? 22.033 5.002 24.705 1 45.62 207 LEU A CA 1
ATOM 2859 C C . LEU A 1 248 ? 21.536 6.305 25.327 1 45.91 207 LEU A C 1
ATOM 2860 O O . LEU A 1 248 ? 22.27 6.937 26.092 1 46.34 207 LEU A O 1
ATOM 2876 N N . VAL A 1 249 ? 20.329 6.745 24.955 1 45.2 208 VAL A N 1
ATOM 2877 C CA . VAL A 1 249 ? 19.776 8.006 25.431 1 45.25 208 VAL A CA 1
ATOM 2878 C C . VAL A 1 249 ? 18.509 7.742 26.238 1 45.4 208 VAL A C 1
ATOM 2879 O O . VAL A 1 249 ? 17.665 6.977 25.804 1 44.41 208 VAL A O 1
ATOM 2892 N N . TYR A 1 250 ? 18.366 8.412 27.383 1 46.27 209 TYR A N 1
ATOM 2893 C CA . TYR A 1 250 ? 17.192 8.285 28.234 1 47.76 209 TYR A CA 1
ATOM 2894 C C . TYR A 1 250 ? 16.456 9.602 28.247 1 47.56 209 TYR A C 1
ATOM 2895 O O . TYR A 1 250 ? 17.066 10.633 28.479 1 47.67 209 TYR A O 1
ATOM 2913 N N . LEU A 1 251 ? 15.141 9.558 28.064 1 47.53 210 LEU A N 1
ATOM 2914 C CA . LEU A 1 251 ? 14.293 10.723 28.094 1 48.1 210 LEU A CA 1
ATOM 2915 C C . LEU A 1 251 ? 13.33 10.619 29.269 1 48.58 210 LEU A C 1
ATOM 2916 O O . LEU A 1 251 ? 12.647 9.614 29.395 1 48.25 210 LEU A O 1
ATOM 2932 N N . LYS A 1 252 ? 13.283 11.656 30.123 1 49.48 211 LYS A N 1
ATOM 2933 C CA . LYS A 1 252 ? 12.341 11.776 31.23 1 51.1 211 LYS A CA 1
ATOM 2934 C C . LYS A 1 252 ? 11.168 12.581 30.665 1 52.14 211 LYS A C 1
ATOM 2935 O O . LYS A 1 252 ? 11.377 13.66 30.11 1 52.03 211 LYS A O 1
ATOM 2954 N N . ILE A 1 253 ? 9.955 12.052 30.778 1 53.01 212 ILE A N 1
ATOM 2955 C CA . ILE A 1 253 ? 8.738 12.663 30.255 1 55.3 212 ILE A CA 1
ATOM 2956 C C . ILE A 1 253 ? 7.843 12.973 31.442 1 58.9 212 ILE A C 1
ATOM 2957 O O . ILE A 1 253 ? 7.641 12.093 32.271 1 59.95 212 ILE A O 1
ATOM 2973 N N . ASP A 1 254 ? 7.334 14.207 31.57 1 61.29 213 ASP A N 1
ATOM 2974 C CA . ASP A 1 254 ? 6.539 14.586 32.751 1 64.7 213 ASP A CA 1
ATOM 2975 C C . ASP A 1 254 ? 5.365 13.619 33.047 1 67.5 213 ASP A C 1
ATOM 2976 O O . ASP A 1 254 ? 5.068 13.383 34.232 1 68.55 213 ASP A O 1
ATOM 2985 N N . ALA A 1 255 ? 4.754 13.01 31.993 1 68.19 214 ALA A N 1
ATOM 2986 C CA . ALA A 1 255 ? 3.648 12.055 32.125 1 69.29 214 ALA A CA 1
ATOM 2987 C C . ALA A 1 255 ? 2.544 12.54 33.079 1 69.95 214 ALA A C 1
ATOM 2988 O O . ALA A 1 255 ? 2.593 12.247 34.276 1 70.27 214 ALA A O 1
ATOM 2995 N N . PHE A 1 271 ? 7.261 10.552 36.973 1 62.74 230 PHE A N 1
ATOM 2996 C CA . PHE A 1 271 ? 7.752 10.745 35.608 1 62.72 230 PHE A CA 1
ATOM 2997 C C . PHE A 1 271 ? 7.97 9.401 34.912 1 62.23 230 PHE A C 1
ATOM 2998 O O . PHE A 1 271 ? 8.361 8.422 35.549 1 62.87 230 PHE A O 1
ATOM 3001 N N . LYS A 1 272 ? 7.73 9.373 33.599 1 60.66 231 LYS A N 1
ATOM 3002 C CA . LYS A 1 272 ? 7.888 8.2 32.737 1 59.54 231 LYS A CA 1
ATOM 3003 C C . LYS A 1 272 ? 9.259 8.307 32.055 1 57.63 231 LYS A C 1
ATOM 3004 O O . LYS A 1 272 ? 9.6 9.383 31.591 1 57.37 231 LYS A O 1
ATOM 3023 N N . VAL A 1 273 ? 10.053 7.228 32.01 1 56.18 232 VAL A N 1
ATOM 3024 C CA . VAL A 1 273 ? 11.37 7.274 31.364 1 55.16 232 VAL A CA 1
ATOM 3025 C C . VAL A 1 273 ? 11.424 6.302 30.185 1 53.94 232 VAL A C 1
ATOM 3026 O O . VAL A 1 273 ? 11.198 5.109 30.361 1 55.05 232 VAL A O 1
ATOM 3039 N N . ALA A 1 274 ? 11.735 6.812 28.992 1 51.47 233 ALA A N 1
ATOM 3040 C CA . ALA A 1 274 ? 11.894 6.009 27.782 1 49.39 233 ALA A CA 1
ATOM 3041 C C . ALA A 1 274 ? 13.369 6.05 27.368 1 46.82 233 ALA A C 1
ATOM 3042 O O . ALA A 1 274 ? 14.05 7.014 27.665 1 46.45 233 ALA A O 1
ATOM 3049 N N . SER A 1 275 ? 13.863 5.009 26.717 1 45.34 234 SER A N 1
ATOM 3050 C CA . SER A 1 275 ? 15.248 4.973 26.25 1 44.8 234 SER A CA 1
ATOM 3051 C C . SER A 1 275 ? 15.333 4.369 24.859 1 43.75 234 SER A C 1
ATOM 3052 O O . SER A 1 275 ? 14.45 3.629 24.425 1 42.83 234 SER A O 1
ATOM 3060 N N . PHE A 1 276 ? 16.365 4.759 24.133 1 43.32 235 PHE A N 1
ATOM 3061 C CA . PHE A 1 276 ? 16.606 4.263 22.789 1 43.26 235 PHE A CA 1
ATOM 3062 C C . PHE A 1 276 ? 18.095 4.271 22.527 1 44.16 235 PHE A C 1
ATOM 3063 O O . PHE A 1 276 ? 18.846 5.013 23.163 1 43.4 235 PHE A O 1
ATOM 3080 N N . MET A 1 277 ? 18.526 3.415 21.612 1 45.52 236 MET A N 1
ATOM 3081 C CA . MET A 1 277 ? 19.927 3.32 21.256 1 47.21 236 MET A CA 1
ATOM 3082 C C . MET A 1 277 ? 20.086 3.625 19.765 1 47.84 236 MET A C 1
ATOM 3083 O O . MET A 1 277 ? 19.176 3.373 18.967 1 48.02 236 MET A O 1
ATOM 3097 N N . LEU A 1 278 ? 21.211 4.226 19.4 1 47.87 237 LEU A N 1
ATOM 3098 C CA . LEU A 1 278 ? 21.502 4.504 18.002 1 48.37 237 LEU A CA 1
ATOM 3099 C C . LEU A 1 278 ? 22.98 4.347 17.723 1 46.57 237 LEU A C 1
ATOM 3100 O O . LEU A 1 278 ? 23.82 4.477 18.613 1 45.74 237 LEU A O 1
ATOM 3116 N N . HIS A 1 279 ? 23.282 3.973 16.494 1 45.78 238 HIS A N 1
ATOM 3117 C CA . HIS A 1 279 ? 24.645 3.726 16.079 1 45.61 238 HIS A CA 1
ATOM 3118 C C . HIS A 1 279 ? 25.23 5.024 15.542 1 46.32 238 HIS A C 1
ATOM 3119 O O . HIS A 1 279 ? 24.647 5.631 14.641 1 45.97 238 HIS A O 1
ATOM 3133 N N . LEU A 1 280 ? 26.368 5.458 16.094 1 47.19 239 LEU A N 1
ATOM 3134 C CA . LEU A 1 280 ? 27.013 6.682 15.634 1 48.84 239 LEU A CA 1
ATOM 3135 C C . LEU A 1 280 ? 28.063 6.361 14.581 1 50.97 239 LEU A C 1
ATOM 3136 O O . LEU A 1 280 ? 28.149 7.046 13.57 1 51.26 239 LEU A O 1
ATOM 3152 N N . GLY A 1 281 ? 28.847 5.322 14.813 1 52.15 240 GLY A N 1
ATOM 3153 C CA . GLY A 1 281 ? 29.876 4.898 13.87 1 53.48 240 GLY A CA 1
ATOM 3154 C C . GLY A 1 281 ? 30.688 3.738 14.399 1 54.99 240 GLY A C 1
ATOM 3155 O O . GLY A 1 281 ? 30.346 3.167 15.434 1 54.54 240 GLY A O 1
ATOM 3159 N N . ASN A 1 282 ? 31.76 3.365 13.681 1 56.37 241 ASN A N 1
ATOM 3160 C CA . ASN A 1 282 ? 32.641 2.258 14.081 1 58.22 241 ASN A CA 1
ATOM 3161 C C . ASN A 1 282 ? 34.095 2.737 14.103 1 60.91 241 ASN A C 1
ATOM 3162 O O . ASN A 1 282 ? 34.534 3.41 13.171 1 60.74 241 ASN A O 1
ATOM 3173 N N . PHE A 1 283 ? 34.845 2.376 15.152 1 62.98 242 PHE A N 1
ATOM 3174 C CA . PHE A 1 283 ? 36.264 2.672 15.257 1 65.17 242 PHE A CA 1
ATOM 3175 C C . PHE A 1 283 ? 37.018 1.478 14.682 1 67.13 242 PHE A C 1
ATOM 3176 O O . PHE A 1 283 ? 36.833 0.352 15.157 1 67.34 242 PHE A O 1
ATOM 3193 N N . VAL A 1 284 ? 38.041 1.78 13.854 1 68.46 243 VAL A N 1
ATOM 3194 C CA . VAL A 1 284 ? 38.974 0.8 13.277 1 69.77 243 VAL A CA 1
ATOM 3195 C C . VAL A 1 284 ? 39.618 -0.063 14.376 1 71.09 243 VAL A C 1
ATOM 3196 O O . VAL A 1 284 ? 40.792 -0.43 14.278 1 71.96 243 VAL A O 1
ATOM 3200 N N . ARG A 1 297 ? 37.23 5.088 24.564 1 67.02 256 ARG A N 1
ATOM 3201 C CA . ARG A 1 297 ? 36.6 5.954 25.564 1 67.7 256 ARG A CA 1
ATOM 3202 C C . ARG A 1 297 ? 37.367 7.274 25.702 1 68.07 256 ARG A C 1
ATOM 3203 O O . ARG A 1 297 ? 36.746 8.338 25.714 1 68.38 256 ARG A O 1
ATOM 3206 N N . ARG A 1 298 ? 38.711 7.218 25.771 1 67.58 257 ARG A N 1
ATOM 3207 C CA . ARG A 1 298 ? 39.538 8.419 25.844 1 67.54 257 ARG A CA 1
ATOM 3208 C C . ARG A 1 298 ? 39.337 9.291 24.598 1 67.14 257 ARG A C 1
ATOM 3209 O O . ARG A 1 298 ? 39.335 10.52 24.709 1 67.41 257 ARG A O 1
ATOM 3213 N N . LYS A 1 299 ? 39.168 8.665 23.419 1 66.28 258 LYS A N 1
ATOM 3214 C CA . LYS A 1 299 ? 38.915 9.407 22.187 1 66.1 258 LYS A CA 1
ATOM 3215 C C . LYS A 1 299 ? 37.545 10.092 22.26 1 65.26 258 LYS A C 1
ATOM 3216 O O . LYS A 1 299 ? 37.415 11.226 21.809 1 65.61 258 LYS A O 1
ATOM 3220 N N . ILE A 1 300 ? 36.54 9.429 22.844 1 63.98 259 ILE A N 1
ATOM 3221 C CA . ILE A 1 300 ? 35.215 10.018 22.994 1 63.15 259 ILE A CA 1
ATOM 3222 C C . ILE A 1 300 ? 35.235 11.176 24.013 1 62.01 259 ILE A C 1
ATOM 3223 O O . ILE A 1 300 ? 34.553 12.17 23.789 1 62.01 259 ILE A O 1
ATOM 3239 N N . ASP A 1 301 ? 36.044 11.088 25.088 1 61.17 260 ASP A N 1
ATOM 3240 C CA . ASP A 1 301 ? 36.145 12.178 26.069 1 61.08 260 ASP A CA 1
ATOM 3241 C C . ASP A 1 301 ? 36.723 13.424 25.411 1 59.94 260 ASP A C 1
ATOM 3242 O O . ASP A 1 301 ? 36.225 14.522 25.649 1 60.02 260 ASP A O 1
ATOM 3251 N N . ARG A 1 302 ? 37.768 13.258 24.577 1 58.84 261 ARG A N 1
ATOM 3252 C CA . ARG A 1 302 ? 38.38 14.371 23.849 1 58.01 261 ARG A CA 1
ATOM 3253 C C . ARG A 1 302 ? 37.412 15.016 22.853 1 56.85 261 ARG A C 1
ATOM 3254 O O . ARG A 1 302 ? 37.592 16.187 22.531 1 56.97 261 ARG A O 1
ATOM 3258 N N . MET A 1 303 ? 36.393 14.282 22.37 1 55.59 262 MET A N 1
ATOM 3259 C CA . MET A 1 303 ? 35.398 14.855 21.466 1 54.88 262 MET A CA 1
ATOM 3260 C C . MET A 1 303 ? 34.561 15.931 22.16 1 53.47 262 MET A C 1
ATOM 3261 O O . MET A 1 303 ? 34.044 16.807 21.475 1 53.72 262 MET A O 1
ATOM 3275 N N . LYS A 1 304 ? 34.373 15.855 23.495 1 52.03 263 LYS A N 1
ATOM 3276 C CA . LYS A 1 304 ? 33.575 16.818 24.26 1 51.46 263 LYS A CA 1
ATOM 3277 C C . LYS A 1 304 ? 32.183 17.007 23.637 1 50.09 263 LYS A C 1
ATOM 3278 O O . LYS A 1 304 ? 31.815 18.108 23.22 1 50.49 263 LYS A O 1
ATOM 3297 N N . LEU A 1 305 ? 31.464 15.905 23.5 1 48.34 264 LEU A N 1
ATOM 3298 C CA . LEU A 1 305 ? 30.146 15.916 22.877 1 47.31 264 LEU A CA 1
ATOM 3299 C C . LEU A 1 305 ? 29.131 16.654 23.73 1 46.22 264 LEU A C 1
ATOM 3300 O O . LEU A 1 305 ? 29.194 16.6 24.952 1 47.14 264 LEU A O 1
ATOM 3316 N N . GLN A 1 306 ? 28.194 17.331 23.08 1 44.22 265 GLN A N 1
ATOM 3317 C CA . GLN A 1 306 ? 27.111 18.044 23.73 1 43.42 265 GLN A CA 1
ATOM 3318 C C . GLN A 1 306 ? 25.829 17.541 23.069 1 42.24 265 GLN A C 1
ATOM 3319 O O . GLN A 1 306 ? 25.787 17.37 21.851 1 42.45 265 GLN A O 1
ATOM 3333 N N . PHE A 1 307 ? 24.794 17.314 23.869 1 40.4 266 PHE A N 1
ATOM 3334 C CA . PHE A 1 307 ? 23.537 16.754 23.411 1 39.93 266 PHE A CA 1
ATOM 3335 C C . PHE A 1 307 ? 22.416 17.7 23.729 1 39.41 266 PHE A C 1
ATOM 3336 O O . PHE A 1 307 ? 22.315 18.185 24.851 1 39.38 266 PHE A O 1
ATOM 3353 N N . SER A 1 308 ? 21.545 17.932 22.758 1 38.7 267 SER A N 1
ATOM 3354 C CA . SER A 1 308 ? 20.399 18.786 22.958 1 39.15 267 SER A CA 1
ATOM 3355 C C . SER A 1 308 ? 19.201 18.291 22.153 1 39.05 267 SER A C 1
ATOM 3356 O O . SER A 1 308 ? 19.345 17.417 21.298 1 39.12 267 SER A O 1
ATOM 3364 N N . LEU A 1 309 ? 18.001 18.782 22.501 1 38.79 268 LEU A N 1
ATOM 3365 C CA . LEU A 1 309 ? 16.774 18.418 21.816 1 38.95 268 LEU A CA 1
ATOM 3366 C C . LEU A 1 309 ? 16.259 19.586 20.983 1 40.26 268 LEU A C 1
ATOM 3367 O O . LEU A 1 309 ? 16.411 20.751 21.339 1 41.11 268 LEU A O 1
ATOM 3383 N N . GLY A 1 310 ? 15.628 19.239 19.88 1 39.75 269 GLY A N 1
ATOM 3384 C CA . GLY A 1 310 ? 14.969 20.165 18.981 1 38.93 269 GLY A CA 1
ATOM 3385 C C . GLY A 1 310 ? 13.559 19.675 18.7 1 38.62 269 GLY A C 1
ATOM 3386 O O . GLY A 1 310 ? 13.11 18.673 19.271 1 39.33 269 GLY A O 1
ATOM 3390 N N . SER A 1 311 ? 12.863 20.338 17.797 1 37.61 270 SER A N 1
ATOM 3391 C CA . SER A 1 311 ? 11.485 19.971 17.459 1 37.31 270 SER A CA 1
ATOM 3392 C C . SER A 1 311 ? 11.355 19.534 16.004 1 37.24 270 SER A C 1
ATOM 3393 O O . SER A 1 311 ? 10.237 19.56 15.478 1 36.93 270 SER A O 1
ATOM 3401 N N . ILE A 1 312 ? 12.453 19.056 15.362 1 37.1 271 ILE A N 1
ATOM 3402 C CA . ILE A 1 312 ? 12.351 18.549 13.998 1 37.83 271 ILE A CA 1
ATOM 3403 C C . ILE A 1 312 ? 11.514 17.242 14.069 1 38.36 271 ILE A C 1
ATOM 3404 O O . ILE A 1 312 ? 11.793 16.369 14.883 1 39.27 271 ILE A O 1
ATOM 3420 N N . GLY A 1 313 ? 10.442 17.196 13.291 1 37.83 272 GLY A N 1
ATOM 3421 C CA . GLY A 1 313 ? 9.46 16.13 13.31 1 37.75 272 GLY A CA 1
ATOM 3422 C C . GLY A 1 313 ? 8.656 16.03 14.595 1 37.77 272 GLY A C 1
ATOM 3423 O O . GLY A 1 313 ? 7.911 15.063 14.763 1 38.29 272 GLY A O 1
ATOM 3427 N N . GLY A 1 314 ? 8.768 17.023 15.475 1 36.83 273 GLY A N 1
ATOM 3428 C CA . GLY A 1 314 ? 8.148 17.003 16.792 1 36.89 273 GLY A CA 1
ATOM 3429 C C . GLY A 1 314 ? 9.162 16.712 17.891 1 36.86 273 GLY A C 1
ATOM 3430 O O . GLY A 1 314 ? 8.911 17.031 19.055 1 38.14 273 GLY A O 1
ATOM 3434 N N . LEU A 1 315 ? 10.306 16.097 17.556 1 35.17 274 LEU A N 1
ATOM 3435 C CA . LEU A 1 315 ? 11.333 15.754 18.54 1 35.09 274 LEU A CA 1
ATOM 3436 C C . LEU A 1 315 ? 12.588 15.307 17.803 1 35.22 274 LEU A C 1
ATOM 3437 O O . LEU A 1 315 ? 12.522 14.343 17.05 1 34.86 274 LEU A O 1
ATOM 3453 N N . SER A 1 316 ? 13.708 15.958 18.04 1 35.16 275 SER A N 1
ATOM 3454 C CA . SER A 1 316 ? 14.963 15.579 17.415 1 35.69 275 SER A CA 1
ATOM 3455 C C . SER A 1 316 ? 16.106 15.639 18.394 1 36.26 275 SER A C 1
ATOM 3456 O O . SER A 1 316 ? 16.016 16.323 19.405 1 36.98 275 SER A O 1
ATOM 3464 N N . LEU A 1 317 ? 17.154 14.87 18.124 1 36.07 276 LEU A N 1
ATOM 3465 C CA . LEU A 1 317 ? 18.351 14.827 18.946 1 36.3 276 LEU A CA 1
ATOM 3466 C C . LEU A 1 317 ? 19.455 15.484 18.146 1 36.27 276 LEU A C 1
ATOM 3467 O O . LEU A 1 317 ? 19.696 15.075 17.01 1 36.61 276 LEU A O 1
ATOM 3483 N N . HIS A 1 318 ? 20.166 16.443 18.765 1 35.68 277 HIS A N 1
ATOM 3484 C CA . HIS A 1 318 ? 21.262 17.171 18.16 1 35.93 277 HIS A CA 1
ATOM 3485 C C . HIS A 1 318 ? 22.537 16.903 18.972 1 37.24 277 HIS A C 1
ATOM 3486 O O . HIS A 1 318 ? 22.503 16.964 20.206 1 36.9 277 HIS A O 1
ATOM 3500 N N . ILE A 1 319 ? 23.638 16.557 18.279 1 38.12 278 ILE A N 1
ATOM 3501 C CA . ILE A 1 319 ? 24.941 16.275 18.89 1 40.32 278 ILE A CA 1
ATOM 3502 C C . ILE A 1 319 ? 25.935 17.267 18.306 1 42.44 278 ILE A C 1
ATOM 3503 O O . ILE A 1 319 ? 25.97 17.457 17.092 1 42.35 278 ILE A O 1
ATOM 3519 N N . LYS A 1 320 ? 26.738 17.908 19.17 1 43.78 279 LYS A N 1
ATOM 3520 C CA . LYS A 1 320 ? 27.744 18.866 18.742 1 45.59 279 LYS A CA 1
ATOM 3521 C C . LYS A 1 320 ? 29.087 18.43 19.299 1 46.63 279 LYS A C 1
ATOM 3522 O O . LYS A 1 320 ? 29.197 18.121 20.478 1 46.21 279 LYS A O 1
ATOM 3541 N N . ILE A 1 321 ? 30.104 18.397 18.45 1 47.95 280 ILE A N 1
ATOM 3542 C CA . ILE A 1 321 ? 31.457 18.051 18.863 1 49.76 280 ILE A CA 1
ATOM 3543 C C . ILE A 1 321 ? 32.145 19.36 19.246 1 52.22 280 ILE A C 1
ATOM 3544 O O . ILE A 1 321 ? 32.421 20.168 18.356 1 52.44 280 ILE A O 1
ATOM 3560 N N . ASN A 1 322 ? 32.387 19.606 20.545 1 53.59 281 ASN A N 1
ATOM 3561 C CA . ASN A 1 322 ? 33.077 20.84 20.977 1 55.51 281 ASN A CA 1
ATOM 3562 C C . ASN A 1 322 ? 34.603 20.666 21.173 1 57.61 281 ASN A C 1
ATOM 3563 O O . ASN A 1 322 ? 35.302 21.666 21.359 1 58.06 281 ASN A O 1
ATOM 3574 N N . GLY A 1 323 ? 35.096 19.429 21.098 1 58.83 282 GLY A N 1
ATOM 3575 C CA . GLY A 1 323 ? 36.502 19.092 21.271 1 60.73 282 GLY A CA 1
ATOM 3576 C C . GLY A 1 323 ? 37.158 18.676 19.977 1 63.05 282 GLY A C 1
ATOM 3577 O O . GLY A 1 323 ? 36.932 19.317 18.946 1 63.4 282 GLY A O 1
ATOM 3581 N N . VAL A 1 324 ? 37.972 17.599 20.01 1 64.34 283 VAL A N 1
ATOM 3582 C CA . VAL A 1 324 ? 38.695 17.147 18.823 1 66.18 283 VAL A CA 1
ATOM 3583 C C . VAL A 1 324 ? 38.287 15.757 18.36 1 67.78 283 VAL A C 1
ATOM 3584 O O . VAL A 1 324 ? 37.856 14.931 19.16 1 67.85 283 VAL A O 1
ATOM 3588 N N . ILE A 1 325 ? 38.458 15.517 17.049 1 68.9 284 ILE A N 1
ATOM 3589 C CA . ILE A 1 325 ? 38.194 14.239 16.378 1 70.48 284 ILE A CA 1
ATOM 3590 C C . ILE A 1 325 ? 39.394 13.931 15.418 1 71.58 284 ILE A C 1
ATOM 3591 O O . ILE A 1 325 ? 40.356 14.706 15.368 1 71.83 284 ILE A O 1
ATOM 3607 N N . SER A 1 326 ? 39.364 12.805 14.685 1 72.03 285 SER A N 1
ATOM 3608 C CA . SER A 1 326 ? 40.445 12.464 13.74 1 72.76 285 SER A CA 1
ATOM 3609 C C . SER A 1 326 ? 40.344 13.297 12.439 1 72.98 285 SER A C 1
ATOM 3610 O O . SER A 1 326 ? 39.287 13.857 12.148 1 73.32 285 SER A O 1
ATOM 3618 N N . LYS A 1 327 ? 41.417 13.362 11.653 1 72.29 286 LYS A N 1
ATOM 3619 C CA . LYS A 1 327 ? 41.397 14.086 10.379 1 71.97 286 LYS A CA 1
ATOM 3620 C C . LYS A 1 327 ? 40.408 13.436 9.393 1 71.1 286 LYS A C 1
ATOM 3621 O O . LYS A 1 327 ? 39.726 14.146 8.644 1 71.11 286 LYS A O 1
ATOM 3625 N N . ARG A 1 328 ? 40.328 12.087 9.405 1 70.13 287 ARG A N 1
ATOM 3626 C CA . ARG A 1 328 ? 39.437 11.341 8.523 1 69.69 287 ARG A CA 1
ATOM 3627 C C . ARG A 1 328 ? 37.972 11.579 8.88 1 69.04 287 ARG A C 1
ATOM 3628 O O . ARG A 1 328 ? 37.165 11.752 7.973 1 69.53 287 ARG A O 1
ATOM 3632 N N . LEU A 1 329 ? 37.616 11.565 10.182 1 67.56 288 LEU A N 1
ATOM 3633 C CA . LEU A 1 329 ? 36.236 11.81 10.612 1 66.33 288 LEU A CA 1
ATOM 3634 C C . LEU A 1 329 ? 35.82 13.291 10.362 1 64.66 288 LEU A C 1
ATOM 3635 O O . LEU A 1 329 ? 34.649 13.536 10.05 1 64.26 288 LEU A O 1
ATOM 3651 N N . PHE A 1 330 ? 36.732 14.28 10.505 1 63.24 289 PHE A N 1
ATOM 3652 C CA . PHE A 1 330 ? 36.365 15.683 10.226 1 62.19 289 PHE A CA 1
ATOM 3653 C C . PHE A 1 330 ? 36.109 15.837 8.73 1 62.09 289 PHE A C 1
ATOM 3654 O O . PHE A 1 330 ? 35.147 16.522 8.362 1 61.4 289 PHE A O 1
ATOM 3671 N N . ALA A 1 331 ? 36.93 15.153 7.857 1 62.25 290 ALA A N 1
ATOM 3672 C CA . ALA A 1 331 ? 36.692 15.251 6.416 1 62.42 290 ALA A CA 1
ATOM 3673 C C . ALA A 1 331 ? 35.311 14.643 6.051 1 62.4 290 ALA A C 1
ATOM 3674 O O . ALA A 1 331 ? 34.573 15.198 5.238 1 62.38 290 ALA A O 1
ATOM 3681 N N . GLN A 1 332 ? 34.962 13.527 6.687 1 62.12 291 GLN A N 1
ATOM 3682 C CA . GLN A 1 332 ? 33.71 12.82 6.439 1 62.67 291 GLN A CA 1
ATOM 3683 C C . GLN A 1 332 ? 32.494 13.624 6.852 1 62.33 291 GLN A C 1
ATOM 3684 O O . GLN A 1 332 ? 31.493 13.604 6.136 1 63.1 291 GLN A O 1
ATOM 3698 N N . MET A 1 333 ? 32.535 14.282 8.019 1 60.73 292 MET A N 1
ATOM 3699 C CA . MET A 1 333 ? 31.395 15.078 8.482 1 59.46 292 MET A CA 1
ATOM 3700 C C . MET A 1 333 ? 31.145 16.382 7.705 1 57.84 292 MET A C 1
ATOM 3701 O O . MET A 1 333 ? 30.291 17.167 8.11 1 57.47 292 MET A O 1
ATOM 3715 N N . GLY A 1 334 ? 31.85 16.6 6.594 1 56.47 293 GLY A N 1
ATOM 3716 C CA . GLY A 1 334 ? 31.669 17.806 5.8 1 55.51 293 GLY A CA 1
ATOM 3717 C C . GLY A 1 334 ? 32.346 19.025 6.401 1 54.39 293 GLY A C 1
ATOM 3718 O O . GLY A 1 334 ? 31.909 20.154 6.166 1 54.41 293 GLY A O 1
ATOM 3722 N N . PHE A 1 335 ? 33.469 18.806 7.122 1 52.96 294 PHE A N 1
ATOM 3723 C CA . PHE A 1 335 ? 34.267 19.864 7.731 1 51.99 294 PHE A CA 1
ATOM 3724 C C . PHE A 1 335 ? 33.465 20.706 8.715 1 50.53 294 PHE A C 1
ATOM 3725 O O . PHE A 1 335 ? 33.663 21.911 8.798 1 51.13 294 PHE A O 1
ATOM 3742 N N . GLN A 1 336 ? 32.614 20.064 9.504 1 48.99 295 GLN A N 1
ATOM 3743 C CA . GLN A 1 336 ? 31.794 20.739 10.506 1 48.04 295 GLN A CA 1
ATOM 3744 C C . GLN A 1 336 ? 31.505 19.788 11.694 1 47.78 295 GLN A C 1
ATOM 3745 O O . GLN A 1 336 ? 31.863 18.624 11.624 1 48.09 295 GLN A O 1
ATOM 3759 N N . LYS A 1 337 ? 30.944 20.285 12.801 1 47.5 296 LYS A N 1
ATOM 3760 C CA . LYS A 1 337 ? 30.791 19.485 14.017 1 47.47 296 LYS A CA 1
ATOM 3761 C C . LYS A 1 337 ? 29.348 19.203 14.513 1 47.15 296 LYS A C 1
ATOM 3762 O O . LYS A 1 337 ? 29.207 18.81 15.669 1 47.44 296 LYS A O 1
ATOM 3766 N N . ASN A 1 338 ? 28.311 19.314 13.659 1 46.62 297 ASN A N 1
ATOM 3767 C CA . ASN A 1 338 ? 26.902 19.075 14.032 1 46.9 297 ASN A CA 1
ATOM 3768 C C . ASN A 1 338 ? 26.299 17.841 13.343 1 47.68 297 ASN A C 1
ATOM 3769 O O . ASN A 1 338 ? 26.523 17.631 12.153 1 48.4 297 ASN A O 1
ATOM 3780 N N . LEU A 1 339 ? 25.495 17.05 14.089 1 47.28 298 LEU A N 1
ATOM 3781 C CA . LEU A 1 339 ? 24.805 15.838 13.611 1 46.95 298 LEU A CA 1
ATOM 3782 C C . LEU A 1 339 ? 23.407 15.82 14.276 1 45.47 298 LEU A C 1
ATOM 3783 O O . LEU A 1 339 ? 23.314 16.052 15.475 1 45.48 298 LEU A O 1
ATOM 3799 N N . CYS A 1 340 ? 22.329 15.59 13.505 1 44.02 299 CYS A N 1
ATOM 3800 C CA . CYS A 1 340 ? 20.948 15.65 14.007 1 42.42 299 CYS A CA 1
ATOM 3801 C C . CYS A 1 340 ? 20.165 14.424 13.524 1 41.28 299 CYS A C 1
ATOM 3802 O O . CYS A 1 340 ? 20.336 14.007 12.39 1 40.64 299 CYS A O 1
ATOM 3810 N N . PHE A 1 341 ? 19.297 13.876 14.389 1 40.62 300 PHE A N 1
ATOM 3811 C CA . PHE A 1 341 ? 18.479 12.717 14.1 1 40.61 300 PHE A CA 1
ATOM 3812 C C . PHE A 1 341 ? 17.005 13.063 14.28 1 40.03 300 PHE A C 1
ATOM 3813 O O . PHE A 1 341 ? 16.639 13.573 15.327 1 39.88 300 PHE A O 1
ATOM 3830 N N . SER A 1 342 ? 16.153 12.754 13.288 1 39.74 301 SER A N 1
ATOM 3831 C CA . SER A 1 342 ? 14.707 12.955 13.409 1 39.7 301 SER A CA 1
ATOM 3832 C C . SER A 1 342 ? 14.154 11.762 14.248 1 39.13 301 SER A C 1
ATOM 3833 O O . SER A 1 342 ? 13.904 10.688 13.707 1 39.15 301 SER A O 1
ATOM 3841 N N . LEU A 1 343 ? 13.982 11.952 15.562 1 37.91 302 LEU A N 1
ATOM 3842 C CA . LEU A 1 343 ? 13.581 10.875 16.455 1 37.34 302 LEU A CA 1
ATOM 3843 C C . LEU A 1 343 ? 12.184 10.279 16.193 1 38.43 302 LEU A C 1
ATOM 3844 O O . LEU A 1 343 ? 12.017 9.088 16.45 1 39.54 302 LEU A O 1
ATOM 3860 N N . MET A 1 344 ? 11.196 11.05 15.715 1 38.26 303 MET A N 1
ATOM 3861 C CA . MET A 1 344 ? 9.874 10.466 15.413 1 39.31 303 MET A CA 1
ATOM 3862 C C . MET A 1 344 ? 9.904 9.627 14.139 1 39.96 303 MET A C 1
ATOM 3863 O O . MET A 1 344 ? 9.016 8.798 13.96 1 39.86 303 MET A O 1
ATOM 3877 N N . ASP A 1 345 ? 10.899 9.834 13.24 1 39.59 304 ASP A N 1
ATOM 3878 C CA . ASP A 1 345 ? 11.017 9.012 12.043 1 39.4 304 ASP A CA 1
ATOM 3879 C C . ASP A 1 345 ? 11.787 7.719 12.337 1 39.58 304 ASP A C 1
ATOM 3880 O O . ASP A 1 345 ? 11.48 6.689 11.748 1 39.85 304 ASP A O 1
ATOM 3889 N N . ILE A 1 346 ? 12.772 7.766 13.244 1 39.3 305 ILE A N 1
ATOM 3890 C CA . ILE A 1 346 ? 13.558 6.596 13.622 1 39.27 305 ILE A CA 1
ATOM 3891 C C . ILE A 1 346 ? 12.794 5.742 14.641 1 38.07 305 ILE A C 1
ATOM 3892 O O . ILE A 1 346 ? 12.775 4.529 14.521 1 38.53 305 ILE A O 1
ATOM 3908 N N . ASN A 1 347 ? 12.183 6.382 15.646 1 36.61 306 ASN A N 1
ATOM 3909 C CA . ASN A 1 347 ? 11.48 5.728 16.737 1 35.62 306 ASN A CA 1
ATOM 3910 C C . ASN A 1 347 ? 10.06 6.295 16.864 1 35.07 306 ASN A C 1
ATOM 3911 O O . ASN A 1 347 ? 9.746 6.983 17.843 1 35.93 306 ASN A O 1
ATOM 3922 N N . PRO A 1 348 ? 9.18 6.024 15.894 1 33.99 307 PRO A N 1
ATOM 3923 C CA . PRO A 1 348 ? 7.826 6.62 15.95 1 33.61 307 PRO A CA 1
ATOM 3924 C C . PRO A 1 348 ? 7.055 6.339 17.227 1 33.41 307 PRO A C 1
ATOM 3925 O O . PRO A 1 348 ? 6.138 7.083 17.545 1 33.16 307 PRO A O 1
ATOM 3936 N N . TRP A 1 349 ? 7.395 5.244 17.925 1 33.18 308 TRP A N 1
ATOM 3937 C CA . TRP A 1 349 ? 6.796 4.868 19.214 1 32.49 308 TRP A CA 1
ATOM 3938 C C . TRP A 1 349 ? 6.996 5.949 20.291 1 32.53 308 TRP A C 1
ATOM 3939 O O . TRP A 1 349 ? 6.248 5.959 21.269 1 32.91 308 TRP A O 1
ATOM 3960 N N . LEU A 1 350 ? 8.005 6.823 20.145 1 32.51 309 LEU A N 1
ATOM 3961 C CA . LEU A 1 350 ? 8.212 7.92 21.098 1 33.27 309 LEU A CA 1
ATOM 3962 C C . LEU A 1 350 ? 7.029 8.899 21.13 1 33.97 309 LEU A C 1
ATOM 3963 O O . LEU A 1 350 ? 6.735 9.413 22.2 1 34.52 309 LEU A O 1
ATOM 3979 N N . ASN A 1 351 ? 6.333 9.133 19.994 1 33.96 310 ASN A N 1
ATOM 3980 C CA . ASN A 1 351 ? 5.227 10.096 19.971 1 35.43 310 ASN A CA 1
ATOM 3981 C C . ASN A 1 351 ? 4.102 9.772 20.95 1 36.17 310 ASN A C 1
ATOM 3982 O O . ASN A 1 351 ? 3.541 10.681 21.545 1 37.04 310 ASN A O 1
ATOM 3993 N N . ARG A 1 352 ? 3.769 8.498 21.104 1 36.05 311 ARG A N 1
ATOM 3994 C CA . ARG A 1 352 ? 2.723 8.061 22.028 1 36.46 311 ARG A CA 1
ATOM 3995 C C . ARG A 1 352 ? 3.06 8.461 23.479 1 36.23 311 ARG A C 1
ATOM 3996 O O . ARG A 1 352 ? 2.163 8.781 24.252 1 36.21 311 ARG A O 1
ATOM 4017 N N . LEU A 1 353 ? 4.361 8.45 23.823 1 35.61 312 LEU A N 1
ATOM 4018 C CA . LEU A 1 353 ? 4.882 8.775 25.14 1 35.8 312 LEU A CA 1
ATOM 4019 C C . LEU A 1 353 ? 5.044 10.297 25.378 1 36.43 312 LEU A C 1
ATOM 4020 O O . LEU A 1 353 ? 4.609 10.8 26.423 1 37.29 312 LEU A O 1
ATOM 4036 N N . THR A 1 354 ? 5.687 11.023 24.444 1 35.21 313 THR A N 1
ATOM 4037 C CA . THR A 1 354 ? 5.951 12.452 24.62 1 35.19 313 THR A CA 1
ATOM 4038 C C . THR A 1 354 ? 4.751 13.34 24.271 1 35.48 313 THR A C 1
ATOM 4039 O O . THR A 1 354 ? 4.732 14.478 24.691 1 35.9 313 THR A O 1
ATOM 4050 N N . TRP A 1 355 ? 3.754 12.844 23.528 1 34.69 314 TRP A N 1
ATOM 4051 C CA . TRP A 1 355 ? 2.593 13.658 23.134 1 34.42 314 TRP A CA 1
ATOM 4052 C C . TRP A 1 355 ? 1.956 14.437 24.256 1 34.81 314 TRP A C 1
ATOM 4053 O O . TRP A 1 355 ? 1.575 13.84 25.261 1 34.85 314 TRP A O 1
ATOM 4074 N N . ASN A 1 356 ? 1.801 15.779 24.065 1 34.54 315 ASN A N 1
ATOM 4075 C CA . ASN A 1 356 ? 1.188 16.662 25.043 1 34.49 315 ASN A CA 1
ATOM 4076 C C . ASN A 1 356 ? 1.971 16.718 26.363 1 35.73 315 ASN A C 1
ATOM 4077 O O . ASN A 1 356 ? 1.385 17.041 27.393 1 36.39 315 ASN A O 1
ATOM 4088 N N . ASN A 1 357 ? 3.275 16.408 26.343 1 35.72 316 ASN A N 1
ATOM 4089 C CA . ASN A 1 357 ? 4.115 16.392 27.529 1 37.12 316 ASN A CA 1
ATOM 4090 C C . ASN A 1 357 ? 5.442 17.051 27.235 1 38.77 316 ASN A C 1
ATOM 4091 O O . ASN A 1 357 ? 5.867 17.142 26.076 1 38.72 316 ASN A O 1
ATOM 4102 N N . SER A 1 358 ? 6.123 17.485 28.295 1 40.01 317 SER A N 1
ATOM 4103 C CA . SER A 1 358 ? 7.472 18.011 28.184 1 41.94 317 SER A CA 1
ATOM 4104 C C . SER A 1 358 ? 8.401 16.801 28.102 1 43.71 317 SER A C 1
ATOM 4105 O O . SER A 1 358 ? 8.062 15.707 28.556 1 44.47 317 SER A O 1
ATOM 4113 N N . CYS A 1 359 ? 9.558 16.993 27.513 1 44.67 318 CYS A N 1
ATOM 4114 C CA . CYS A 1 359 ? 10.505 15.924 27.261 1 46.13 318 CYS A CA 1
ATOM 4115 C C . CYS A 1 359 ? 11.901 16.431 27.612 1 46.97 318 CYS A C 1
ATOM 4116 O O . CYS A 1 359 ? 12.204 17.594 27.368 1 47.57 318 CYS A O 1
ATOM 4124 N N . GLU A 1 360 ? 12.758 15.57 28.158 1 46.84 319 GLU A N 1
ATOM 4125 C CA . GLU A 1 360 ? 14.058 16.011 28.634 1 46.84 319 GLU A CA 1
ATOM 4126 C C . GLU A 1 360 ? 15.077 14.891 28.636 1 45.86 319 GLU A C 1
ATOM 4127 O O . GLU A 1 360 ? 14.755 13.784 29.039 1 45.99 319 GLU A O 1
ATOM 4139 N N . ILE A 1 361 ? 16.324 15.18 28.242 1 45 320 ILE A N 1
ATOM 4140 C CA . ILE A 1 361 ? 17.398 14.204 28.323 1 44.68 320 ILE A CA 1
ATOM 4141 C C . ILE A 1 361 ? 17.724 14.041 29.809 1 45.15 320 ILE A C 1
ATOM 4142 O O . ILE A 1 361 ? 17.953 15.039 30.488 1 45.26 320 ILE A O 1
ATOM 4158 N N . SER A 1 362 ? 17.7 12.806 30.314 1 45.68 321 SER A N 1
ATOM 4159 C CA . SER A 1 362 ? 18 12.513 31.715 1 46.45 321 SER A CA 1
ATOM 4160 C C . SER A 1 362 ? 19.29 11.713 31.872 1 47.5 321 SER A C 1
ATOM 4161 O O . SER A 1 362 ? 19.851 11.708 32.964 1 48.74 321 SER A O 1
ATOM 4169 N N . ARG A 1 363 ? 19.752 11.017 30.818 1 46.71 322 ARG A N 1
ATOM 4170 C CA . ARG A 1 363 ? 21.009 10.281 30.862 1 46.04 322 ARG A CA 1
ATOM 4171 C C . ARG A 1 363 ? 21.468 9.962 29.426 1 44.84 322 ARG A C 1
ATOM 4172 O O . ARG A 1 363 ? 20.628 9.736 28.55 1 45.1 322 ARG A O 1
ATOM 4193 N N . VAL A 1 364 ? 22.791 9.98 29.181 1 42.74 323 VAL A N 1
ATOM 4194 C CA . VAL A 1 364 ? 23.365 9.637 27.878 1 41.55 323 VAL A CA 1
ATOM 4195 C C . VAL A 1 364 ? 24.591 8.803 28.162 1 41.62 323 VAL A C 1
ATOM 4196 O O . VAL A 1 364 ? 25.459 9.239 28.921 1 41.53 323 VAL A O 1
ATOM 4209 N N . ALA A 1 365 ? 24.684 7.621 27.548 1 42.1 324 ALA A N 1
ATOM 4210 C CA . ALA A 1 365 ? 25.827 6.759 27.748 1 42.98 324 ALA A CA 1
ATOM 4211 C C . ALA A 1 365 ? 26.372 6.25 26.444 1 44.13 324 ALA A C 1
ATOM 4212 O O . ALA A 1 365 ? 25.61 5.945 25.525 1 44.29 324 ALA A O 1
ATOM 4219 N N . ALA A 1 366 ? 27.705 6.123 26.38 1 44.56 325 ALA A N 1
ATOM 4220 C CA . ALA A 1 366 ? 28.395 5.522 25.255 1 45.42 325 ALA A CA 1
ATOM 4221 C C . ALA A 1 366 ? 28.319 4.005 25.5 1 46.35 325 ALA A C 1
ATOM 4222 O O . ALA A 1 366 ? 28.534 3.551 26.622 1 46.28 325 ALA A O 1
ATOM 4229 N N . VAL A 1 367 ? 27.96 3.231 24.482 1 46.61 326 VAL A N 1
ATOM 4230 C CA . VAL A 1 367 ? 27.875 1.78 24.585 1 46.78 326 VAL A CA 1
ATOM 4231 C C . VAL A 1 367 ? 28.813 1.231 23.521 1 48.19 326 VAL A C 1
ATOM 4232 O O . VAL A 1 367 ? 28.456 1.184 22.341 1 48.83 326 VAL A O 1
ATOM 4245 N N . LEU A 1 368 ? 30.045 0.91 23.922 1 48.54 327 LEU A N 1
ATOM 4246 C CA . LEU A 1 368 ? 31.065 0.399 23.016 1 49.26 327 LEU A CA 1
ATOM 4247 C C . LEU A 1 368 ? 30.993 -1.135 22.948 1 49.34 327 LEU A C 1
ATOM 4248 O O . LEU A 1 368 ? 31.217 -1.825 23.94 1 49.55 327 LEU A O 1
ATOM 4264 N N . GLN A 1 369 ? 30.647 -1.658 21.777 1 48.91 328 GLN A N 1
ATOM 4265 C CA . GLN A 1 369 ? 30.445 -3.083 21.564 1 48.95 328 GLN A CA 1
ATOM 4266 C C . GLN A 1 369 ? 31.202 -3.553 20.333 1 49.8 328 GLN A C 1
ATOM 4267 O O . GLN A 1 369 ? 31.457 -2.739 19.458 1 50.44 328 GLN A O 1
ATOM 4281 N N . PRO A 1 370 ? 31.47 -4.868 20.155 1 49.78 329 PRO A N 1
ATOM 4282 C CA . PRO A 1 370 ? 32.028 -5.324 18.87 1 49.74 329 PRO A CA 1
ATOM 4283 C C . PRO A 1 370 ? 31.029 -5.006 17.744 1 49.94 329 PRO A C 1
ATOM 4284 O O . PRO A 1 370 ? 29.811 -5.11 17.953 1 49.43 329 PRO A O 1
ATOM 4295 N N . SER A 1 371 ? 31.527 -4.572 16.581 1 50.13 330 SER A N 1
ATOM 4296 C CA . SER A 1 371 ? 30.647 -4.209 15.474 1 51.22 330 SER A CA 1
ATOM 4297 C C . SER A 1 371 ? 29.895 -5.424 14.942 1 51.96 330 SER A C 1
ATOM 4298 O O . SER A 1 371 ? 30.371 -6.55 15.072 1 52.94 330 SER A O 1
ATOM 4306 N N . ILE A 1 372 ? 28.71 -5.205 14.376 1 51.4 331 ILE A N 1
ATOM 4307 C CA . ILE A 1 372 ? 27.922 -6.297 13.821 1 51.46 331 ILE A CA 1
ATOM 4308 C C . ILE A 1 372 ? 28.613 -6.718 12.511 1 51.76 331 ILE A C 1
ATOM 4309 O O . ILE A 1 372 ? 28.817 -5.848 11.668 1 51.41 331 ILE A O 1
ATOM 4325 N N . PRO A 1 373 ? 29.013 -7.997 12.311 1 52.05 332 PRO A N 1
ATOM 4326 C CA . PRO A 1 373 ? 29.704 -8.353 11.053 1 52.41 332 PRO A CA 1
ATOM 4327 C C . PRO A 1 373 ? 28.866 -8.163 9.788 1 52.84 332 PRO A C 1
ATOM 4328 O O . PRO A 1 373 ? 27.64 -8.272 9.837 1 52.58 332 PRO A O 1
ATOM 4339 N N . ARG A 1 374 ? 29.538 -7.912 8.646 1 53.56 333 ARG A N 1
ATOM 4340 C CA . ARG A 1 374 ? 28.887 -7.733 7.341 1 54.9 333 ARG A CA 1
ATOM 4341 C C . ARG A 1 374 ? 28.128 -8.977 6.883 1 55.26 333 ARG A C 1
ATOM 4342 O O . ARG A 1 374 ? 27.162 -8.847 6.134 1 55.97 333 ARG A O 1
ATOM 4363 N N . GLU A 1 375 ? 28.529 -10.166 7.349 1 54.51 334 GLU A N 1
ATOM 4364 C CA . GLU A 1 375 ? 27.885 -11.425 6.981 1 54.57 334 GLU A CA 1
ATOM 4365 C C . GLU A 1 375 ? 26.492 -11.584 7.607 1 52.98 334 GLU A C 1
ATOM 4366 O O . GLU A 1 375 ? 25.704 -12.389 7.11 1 52.97 334 GLU A O 1
ATOM 4378 N N . PHE A 1 376 ? 26.192 -10.853 8.698 1 51.09 335 PHE A N 1
ATOM 4379 C CA . PHE A 1 376 ? 24.884 -10.918 9.338 1 50.17 335 PHE A CA 1
ATOM 4380 C C . PHE A 1 376 ? 23.817 -10.307 8.42 1 49.66 335 PHE A C 1
ATOM 4381 O O . PHE A 1 376 ? 24.095 -9.346 7.722 1 49.9 335 PHE A O 1
ATOM 4398 N N . MET A 1 377 ? 22.614 -10.872 8.403 1 49.07 336 MET A N 1
ATOM 4399 C CA . MET A 1 377 ? 21.528 -10.396 7.553 1 48.62 336 MET A CA 1
ATOM 4400 C C . MET A 1 377 ? 20.616 -9.451 8.309 1 47.81 336 MET A C 1
ATOM 4401 O O . MET A 1 377 ? 20.256 -9.737 9.454 1 47.12 336 MET A O 1
ATOM 4415 N N . ILE A 1 378 ? 20.196 -8.355 7.644 1 47.58 337 ILE A N 1
ATOM 4416 C CA . ILE A 1 378 ? 19.261 -7.396 8.21 1 47.78 337 ILE A CA 1
ATOM 4417 C C . ILE A 1 378 ? 17.854 -7.828 7.852 1 47.57 337 ILE A C 1
ATOM 4418 O O . ILE A 1 378 ? 17.555 -8.007 6.672 1 47 337 ILE A O 1
ATOM 4434 N N . TYR A 1 379 ? 16.985 -7.976 8.868 1 47.53 338 TYR A N 1
ATOM 4435 C CA . TYR A 1 379 ? 15.59 -8.337 8.659 1 48.32 338 TYR A CA 1
ATOM 4436 C C . TYR A 1 379 ? 14.736 -7.251 9.266 1 49.17 338 TYR A C 1
ATOM 4437 O O . TYR A 1 379 ? 14.332 -7.362 10.424 1 49.99 338 TYR A O 1
ATOM 4455 N N . ASP A 1 380 ? 14.487 -6.179 8.505 1 48.87 339 ASP A N 1
ATOM 4456 C CA . ASP A 1 380 ? 13.646 -5.078 8.973 1 49.38 339 ASP A CA 1
ATOM 4457 C C . ASP A 1 380 ? 12.196 -5.547 9.146 1 48.81 339 ASP A C 1
ATOM 4458 O O . ASP A 1 380 ? 11.523 -5.085 10.077 1 49.09 339 ASP A O 1
ATOM 4467 N N . ASP A 1 381 ? 11.739 -6.495 8.287 1 47.66 340 ASP A N 1
ATOM 4468 C CA . ASP A 1 381 ? 10.42 -7.114 8.38 1 46.97 340 ASP A CA 1
ATOM 4469 C C . ASP A 1 381 ? 10.548 -8.503 9.006 1 45.8 340 ASP A C 1
ATOM 4470 O O . ASP A 1 381 ? 11.413 -9.286 8.603 1 45.65 340 ASP A O 1
ATOM 4479 N N . VAL A 1 382 ? 9.709 -8.791 10.008 1 44.06 341 VAL A N 1
ATOM 4480 C CA . VAL A 1 382 ? 9.653 -10.097 10.659 1 43.06 341 VAL A CA 1
ATOM 4481 C C . VAL A 1 382 ? 9.018 -11.162 9.749 1 44.13 341 VAL A C 1
ATOM 4482 O O . VAL A 1 382 ? 9.254 -12.357 9.959 1 45.1 341 VAL A O 1
ATOM 4495 N N . PHE A 1 383 ? 8.221 -10.758 8.747 1 43.89 342 PHE A N 1
ATOM 4496 C CA . PHE A 1 383 ? 7.678 -11.698 7.779 1 44.17 342 PHE A CA 1
ATOM 4497 C C . PHE A 1 383 ? 8.756 -11.942 6.714 1 44.14 342 PHE A C 1
ATOM 4498 O O . PHE A 1 383 ? 8.818 -11.234 5.711 1 43.24 342 PHE A O 1
ATOM 4515 N N . ILE A 1 384 ? 9.614 -12.936 6.963 1 44.6 343 ILE A N 1
ATOM 4516 C CA . ILE A 1 384 ? 10.702 -13.326 6.063 1 45.76 343 ILE A CA 1
ATOM 4517 C C . ILE A 1 384 ? 10.213 -14.454 5.138 1 47.01 343 ILE A C 1
ATOM 4518 O O . ILE A 1 384 ? 9.431 -15.297 5.566 1 47.34 343 ILE A O 1
ATOM 4534 N N . ASP A 1 385 ? 10.672 -14.478 3.886 1 47.32 344 ASP A N 1
ATOM 4535 C CA . ASP A 1 385 ? 10.349 -15.557 2.96 1 47.92 344 ASP A CA 1
ATOM 4536 C C . ASP A 1 385 ? 11.667 -16.118 2.428 1 48.87 344 ASP A C 1
ATOM 4537 O O . ASP A 1 385 ? 12.302 -15.492 1.583 1 48.81 344 ASP A O 1
ATOM 4546 N N . ASN A 1 386 ? 12.08 -17.291 2.941 1 49.75 345 ASN A N 1
ATOM 4547 C CA . ASN A 1 386 ? 13.312 -17.943 2.507 1 50.81 345 ASN A CA 1
ATOM 4548 C C . ASN A 1 386 ? 13.151 -18.625 1.138 1 53.32 345 ASN A C 1
ATOM 4549 O O . ASN A 1 386 ? 14.153 -18.873 0.483 1 53.47 345 ASN A O 1
ATOM 4560 N N . THR A 1 387 ? 11.917 -18.933 0.707 1 55.09 346 THR A N 1
ATOM 4561 C CA . THR A 1 387 ? 11.67 -19.573 -0.58 1 57.23 346 THR A CA 1
ATOM 4562 C C . THR A 1 387 ? 11.676 -18.566 -1.746 1 60.01 346 THR A C 1
ATOM 4563 O O . THR A 1 387 ? 11.973 -19.001 -2.866 1 60.4 346 THR A O 1
ATOM 4574 N N . GLY A 1 388 ? 11.346 -17.297 -1.555 1 61.75 347 GLY A N 1
ATOM 4575 C CA . GLY A 1 388 ? 11.242 -16.358 -2.67 1 63.6 347 GLY A CA 1
ATOM 4576 C C . GLY A 1 388 ? 10.051 -16.634 -3.585 1 65.45 347 GLY A C 1
ATOM 4577 O O . GLY A 1 388 ? 9.984 -16.083 -4.685 1 65.91 347 GLY A O 1
ATOM 4581 N N . ARG A 1 389 ? 9.081 -17.461 -3.136 1 66.42 348 ARG A N 1
ATOM 4582 C CA . ARG A 1 389 ? 7.875 -17.811 -3.894 1 67.96 348 ARG A CA 1
ATOM 4583 C C . ARG A 1 389 ? 6.6 -17.123 -3.315 1 68.82 348 ARG A C 1
ATOM 4584 O O . ARG A 1 389 ? 5.587 -17.08 -4.006 1 69.31 348 ARG A O 1
ATOM 4605 N N . ILE A 1 390 ? 6.652 -16.612 -2.056 1 68.81 349 ILE A N 1
ATOM 4606 C CA . ILE A 1 390 ? 5.578 -15.876 -1.364 1 69.43 349 ILE A CA 1
ATOM 4607 C C . ILE A 1 390 ? 5.738 -14.347 -1.53 1 70.16 349 ILE A C 1
ATOM 4608 O O . ILE A 1 390 ? 4.739 -13.654 -1.729 1 70.36 349 ILE A O 1
ATOM 4624 N N . LEU A 1 391 ? 6.974 -13.826 -1.403 1 70.43 350 LEU A N 1
ATOM 4625 C CA . LEU A 1 391 ? 7.266 -12.394 -1.533 1 71.35 350 LEU A CA 1
ATOM 4626 C C . LEU A 1 391 ? 8.332 -12.186 -2.607 1 72.53 350 LEU A C 1
ATOM 4627 O O . LEU A 1 391 ? 9.314 -12.93 -2.639 1 72.85 350 LEU A O 1
ATOM 4643 N N . LYS A 1 392 ? 8.169 -11.154 -3.45 1 73.01 351 LYS A N 1
ATOM 4644 C CA . LYS A 1 392 ? 9.156 -10.815 -4.477 1 73.93 351 LYS A CA 1
ATOM 4645 C C . LYS A 1 392 ? 10.306 -10.034 -3.833 1 74.66 351 LYS A C 1
ATOM 46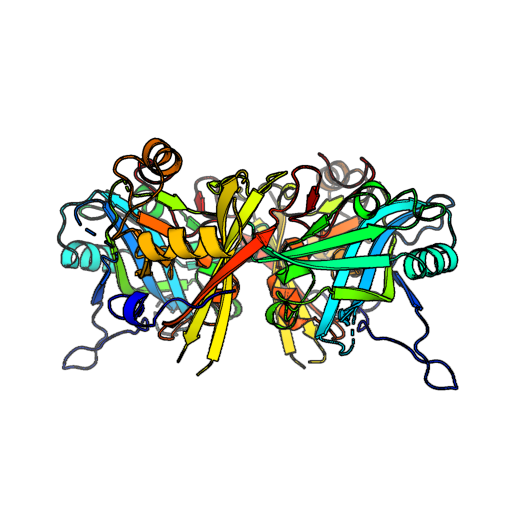46 O O . LYS A 1 392 ? 11.475 -10.32 -4.073 1 75.04 351 LYS A O 1
ATOM 4650 N N . VAL B 1 57 ? -19.3 3.676 6.515 1 61.13 16 VAL B N 1
ATOM 4651 C CA . VAL B 1 57 ? -18.928 2.847 7.67 1 61.95 16 VAL B CA 1
ATOM 4652 C C . VAL B 1 57 ? -20.047 1.858 8.041 1 62.35 16 VAL B C 1
ATOM 4653 O O . VAL B 1 57 ? -20.991 2.217 8.749 1 63 16 VAL B O 1
ATOM 4665 N N . SER B 1 58 ? -19.928 0.609 7.556 1 61.55 17 SER B N 1
ATOM 4666 C CA . SER B 1 58 ? -20.897 -0.448 7.832 1 61.41 17 SER B CA 1
ATOM 4667 C C . SER B 1 58 ? -20.205 -1.658 8.454 1 59.88 17 SER B C 1
ATOM 4668 O O . SER B 1 58 ? -19.219 -2.165 7.921 1 59.41 17 SER B O 1
ATOM 4676 N N . ASP B 1 59 ? -20.742 -2.125 9.569 1 58.76 18 ASP B N 1
ATOM 4677 C CA . ASP B 1 59 ? -20.188 -3.257 10.275 1 58.32 18 ASP B CA 1
ATOM 4678 C C . ASP B 1 59 ? -20.47 -4.594 9.625 1 57.18 18 ASP B C 1
ATOM 4679 O O . ASP B 1 59 ? -21.588 -4.844 9.165 1 56.9 18 ASP B O 1
ATOM 4688 N N . PHE B 1 60 ? -19.456 -5.479 9.644 1 56.04 19 PHE B N 1
ATOM 4689 C CA . PHE B 1 60 ? -19.623 -6.863 9.222 1 55.32 19 PHE B CA 1
ATOM 4690 C C . PHE B 1 60 ? -20.272 -7.589 10.406 1 55.27 19 PHE B C 1
ATOM 4691 O O . PHE B 1 60 ? -20.149 -7.158 11.563 1 55.21 19 PHE B O 1
ATOM 4708 N N . SER B 1 61 ? -20.962 -8.687 10.119 1 55.02 20 SER B N 1
ATOM 4709 C CA . SER B 1 61 ? -21.622 -9.487 11.149 1 55.22 20 SER B CA 1
ATOM 4710 C C . SER B 1 61 ? -20.569 -10.244 12 1 54.58 20 SER B C 1
ATOM 4711 O O . SER B 1 61 ? -19.54 -10.629 11.441 1 54.84 20 SER B O 1
ATOM 4719 N N . PRO B 1 62 ? -20.772 -10.484 13.321 1 53.63 21 PRO B N 1
ATOM 4720 C CA . PRO B 1 62 ? -19.75 -11.23 14.092 1 53.27 21 PRO B CA 1
ATOM 4721 C C . PRO B 1 62 ? -19.412 -12.628 13.581 1 52.93 21 PRO B C 1
ATOM 4722 O O . PRO B 1 62 ? -18.323 -13.119 13.861 1 52.87 21 PRO B O 1
ATOM 4733 N N . SER B 1 63 ? -20.327 -13.265 12.832 1 52.62 22 SER B N 1
ATOM 4734 C CA . SER B 1 63 ? -20.083 -14.588 12.249 1 52.69 22 SER B CA 1
ATOM 4735 C C . SER B 1 63 ? -18.882 -14.566 11.285 1 52.34 22 SER B C 1
ATOM 4736 O O . SER B 1 63 ? -18.207 -15.583 11.147 1 52.97 22 SER B O 1
ATOM 4744 N N . SER B 1 64 ? -18.603 -13.408 10.643 1 51.49 23 SER B N 1
ATOM 4745 C CA . SER B 1 64 ? -17.487 -13.261 9.712 1 51.22 23 SER B CA 1
ATOM 4746 C C . SER B 1 64 ? -16.112 -13.415 10.377 1 51.15 23 SER B C 1
ATOM 4747 O O . SER B 1 64 ? -15.145 -13.595 9.659 1 50.97 23 SER B O 1
ATOM 4755 N N . TRP B 1 65 ? -16.005 -13.35 11.717 1 51.55 24 TRP B N 1
ATOM 4756 C CA . TRP B 1 65 ? -14.715 -13.558 12.397 1 52.44 24 TRP B CA 1
ATOM 4757 C C . TRP B 1 65 ? -14.767 -14.624 13.508 1 53.36 24 TRP B C 1
ATOM 4758 O O . TRP B 1 65 ? -13.736 -14.878 14.123 1 53.36 24 TRP B O 1
ATOM 4779 N N . GLU B 1 66 ? -15.929 -15.284 13.728 1 53.94 25 GLU B N 1
ATOM 4780 C CA . GLU B 1 66 ? -16.098 -16.282 14.785 1 55.28 25 GLU B CA 1
ATOM 4781 C C . GLU B 1 66 ? -15.136 -17.477 14.714 1 56.28 25 GLU B C 1
ATOM 4782 O O . GLU B 1 66 ? -14.511 -17.815 15.721 1 56.68 25 GLU B O 1
ATOM 4786 N N . HIS B 1 67 ? -15.022 -18.12 13.548 1 56.46 26 HIS B N 1
ATOM 4787 C CA . HIS B 1 67 ? -14.199 -19.314 13.417 1 56.98 26 HIS B CA 1
ATOM 4788 C C . HIS B 1 67 ? -12.69 -19.097 13.753 1 56.38 26 HIS B C 1
ATOM 4789 O O . HIS B 1 67 ? -12.193 -19.714 14.698 1 57.16 26 HIS B O 1
ATOM 4803 N N . GLY B 1 68 ? -11.994 -18.235 13.017 1 54.81 27 GLY B N 1
ATOM 4804 C CA . GLY B 1 68 ? -10.564 -18.047 13.213 1 53.94 27 GLY B CA 1
ATOM 4805 C C . GLY B 1 68 ? -10.085 -16.722 13.761 1 52.79 27 GLY B C 1
ATOM 4806 O O . GLY B 1 68 ? -8.887 -16.458 13.706 1 53.02 27 GLY B O 1
ATOM 4810 N N . GLY B 1 69 ? -10.97 -15.913 14.326 1 51.8 28 GLY B N 1
ATOM 4811 C CA . GLY B 1 69 ? -10.596 -14.6 14.833 1 51.74 28 GLY B CA 1
ATOM 4812 C C . GLY B 1 69 ? -9.875 -14.568 16.165 1 51.92 28 GLY B C 1
ATOM 4813 O O . GLY B 1 69 ? -9.852 -13.514 16.798 1 51.5 28 GLY B O 1
ATOM 4817 N N . TYR B 1 70 ? -9.252 -15.685 16.603 1 51.92 29 TYR B N 1
ATOM 4818 C CA . TYR B 1 70 ? -8.577 -15.743 17.9 1 52.44 29 TYR B CA 1
ATOM 4819 C C . TYR B 1 70 ? -7.136 -16.214 17.756 1 51.23 29 TYR B C 1
ATOM 4820 O O . TYR B 1 70 ? -6.881 -17.169 17.037 1 52.03 29 TYR B O 1
ATOM 4838 N N . LEU B 1 71 ? -6.203 -15.58 18.466 1 49.55 30 LEU B N 1
ATOM 4839 C CA . LEU B 1 71 ? -4.799 -15.985 18.489 1 48.82 30 LEU B CA 1
ATOM 4840 C C . LEU B 1 71 ? -4.46 -16.223 19.955 1 48.48 30 LEU B C 1
ATOM 4841 O O . LEU B 1 71 ? -4.617 -15.325 20.776 1 49.27 30 LEU B O 1
ATOM 4857 N N . ASP B 1 72 ? -4.017 -17.425 20.287 1 47.49 31 ASP B N 1
ATOM 4858 C CA . ASP B 1 72 ? -3.738 -17.796 21.669 1 47.37 31 ASP B CA 1
ATOM 4859 C C . ASP B 1 72 ? -2.534 -17.077 22.224 1 45.62 31 ASP B C 1
ATOM 4860 O O . ASP B 1 72 ? -1.598 -16.739 21.502 1 45.1 31 ASP B O 1
ATOM 4869 N N . LYS B 1 73 ? -2.546 -16.89 23.526 1 44.62 32 LYS B N 1
ATOM 4870 C CA . LYS B 1 73 ? -1.431 -16.289 24.257 1 44.1 32 LYS B CA 1
ATOM 4871 C C . LYS B 1 73 ? -0.19 -17.193 24.13 1 43.31 32 LYS B C 1
ATOM 4872 O O . LYS B 1 73 ? -0.326 -18.403 24.256 1 44.15 32 LYS B O 1
ATOM 4891 N N . VAL B 1 74 ? 0.991 -16.634 23.889 1 41.95 33 VAL B N 1
ATOM 4892 C CA . VAL B 1 74 ? 2.23 -17.42 23.843 1 42.27 33 VAL B CA 1
ATOM 4893 C C . VAL B 1 74 ? 2.649 -17.628 25.297 1 43.17 33 VAL B C 1
ATOM 4894 O O . VAL B 1 74 ? 2.867 -16.65 26.013 1 42.82 33 VAL B O 1
ATOM 4907 N N . GLU B 1 75 ? 2.772 -18.903 25.72 1 43.89 34 GLU B N 1
ATOM 4908 C CA . GLU B 1 75 ? 3.027 -19.267 27.107 1 45.35 34 GLU B CA 1
ATOM 4909 C C . GLU B 1 75 ? 3.842 -20.557 27.223 1 45.49 34 GLU B C 1
ATOM 4910 O O . GLU B 1 75 ? 3.539 -21.506 26.494 1 46.05 34 GLU B O 1
ATOM 4922 N N . PRO B 1 76 ? 4.844 -20.665 28.131 1 45.23 35 PRO B N 1
ATOM 4923 C CA . PRO B 1 76 ? 5.521 -21.965 28.3 1 45.06 35 PRO B CA 1
ATOM 4924 C C . PRO B 1 76 ? 4.649 -22.965 29.058 1 45.17 35 PRO B C 1
ATOM 4925 O O . PRO B 1 76 ? 3.758 -22.585 29.82 1 45.51 35 PRO B O 1
ATOM 4936 N N . GLU B 1 77 ? 4.898 -24.249 28.818 1 44.56 36 GLU B N 1
ATOM 4937 C CA . GLU B 1 77 ? 4.189 -25.321 29.48 1 44.85 36 GLU B CA 1
ATOM 4938 C C . GLU B 1 77 ? 5.164 -26.14 30.307 1 44.25 36 GLU B C 1
ATOM 4939 O O . GLU B 1 77 ? 6.364 -26.161 30.022 1 44.41 36 GLU B O 1
ATOM 4951 N N . ILE B 1 78 ? 4.647 -26.827 31.32 1 42.94 37 ILE B N 1
ATOM 4952 C CA . ILE B 1 78 ? 5.451 -27.73 32.145 1 42.05 37 ILE B CA 1
ATOM 4953 C C . ILE B 1 78 ? 4.944 -29.161 31.991 1 41.52 37 ILE B C 1
ATOM 4954 O O . ILE B 1 78 ? 3.764 -29.394 31.707 1 41.72 37 ILE B O 1
ATOM 4970 N N . ASP B 1 79 ? 5.831 -30.122 32.221 1 41.1 38 ASP B N 1
ATOM 4971 C CA . ASP B 1 79 ? 5.456 -31.53 32.209 1 40.77 38 ASP B CA 1
ATOM 4972 C C . ASP B 1 79 ? 4.922 -31.91 33.623 1 40.3 38 ASP B C 1
ATOM 4973 O O . ASP B 1 79 ? 4.815 -31.052 34.509 1 40.21 38 ASP B O 1
ATOM 4982 N N . GLU B 1 80 ? 4.536 -33.172 33.796 1 40.23 39 GLU B N 1
ATOM 4983 C CA . GLU B 1 80 ? 4.057 -33.769 35.048 1 40.56 39 GLU B CA 1
ATOM 4984 C C . GLU B 1 80 ? 4.991 -33.5 36.258 1 39.79 39 GLU B C 1
ATOM 4985 O O . GLU B 1 80 ? 4.542 -33.583 37.412 1 39.54 39 GLU B O 1
ATOM 4997 N N . ASN B 1 81 ? 6.29 -33.231 35.995 1 39.03 40 ASN B N 1
ATOM 4998 C CA . ASN B 1 81 ? 7.283 -33.003 37.046 1 39.23 40 ASN B CA 1
ATOM 4999 C C . ASN B 1 81 ? 7.777 -31.533 37.142 1 39.33 40 ASN B C 1
ATOM 5000 O O . ASN B 1 81 ? 8.826 -31.285 37.74 1 39.57 40 ASN B O 1
ATOM 5011 N N . GLY B 1 82 ? 7.041 -30.587 36.562 1 38.66 41 GLY B N 1
ATOM 5012 C CA . GLY B 1 82 ? 7.388 -29.179 36.668 1 39.1 41 GLY B CA 1
ATOM 5013 C C . GLY B 1 82 ? 8.483 -28.639 35.778 1 39.2 41 GLY B C 1
ATOM 5014 O O . GLY B 1 82 ? 8.843 -27.473 35.942 1 39.07 41 GLY B O 1
ATOM 5018 N N . SER B 1 83 ? 9.03 -29.442 34.851 1 39.35 42 SER B N 1
ATOM 5019 C CA . SER B 1 83 ? 10.061 -28.932 33.946 1 40.53 42 SER B CA 1
ATOM 5020 C C . SER B 1 83 ? 9.401 -28.383 32.689 1 40.23 42 SER B C 1
ATOM 5021 O O . SER B 1 83 ? 8.433 -28.953 32.188 1 39.26 42 SER B O 1
ATOM 5029 N N . MET B 1 84 ? 9.941 -27.274 32.156 1 39.95 43 MET B N 1
ATOM 5030 C CA . MET B 1 84 ? 9.414 -26.682 30.937 1 39.44 43 MET B CA 1
ATOM 5031 C C . MET B 1 84 ? 9.561 -27.687 29.79 1 39.46 43 MET B C 1
ATOM 5032 O O . MET B 1 84 ? 10.619 -28.315 29.66 1 39.33 43 MET B O 1
ATOM 5046 N N . ILE B 1 85 ? 8.486 -27.872 29.021 1 39.23 44 ILE B N 1
ATOM 5047 C CA . ILE B 1 85 ? 8.483 -28.781 27.893 1 40.14 44 ILE B CA 1
ATOM 5048 C C . ILE B 1 85 ? 8.159 -27.927 26.65 1 40.32 44 ILE B C 1
ATOM 5049 O O . ILE B 1 85 ? 7.051 -27.39 26.582 1 40.64 44 ILE B O 1
ATOM 5065 N N . PRO B 1 86 ? 9.083 -27.76 25.662 1 39.65 45 PRO B N 1
ATOM 5066 C CA . PRO B 1 86 ? 8.735 -26.946 24.489 1 39.59 45 PRO B CA 1
ATOM 5067 C C . PRO B 1 86 ? 7.536 -27.514 23.733 1 39.75 45 PRO B C 1
ATOM 5068 O O . PRO B 1 86 ? 7.303 -28.724 23.739 1 40.3 45 PRO B O 1
ATOM 5079 N N . LYS B 1 87 ? 6.752 -26.634 23.129 1 39.47 46 LYS B N 1
ATOM 5080 C CA . LYS B 1 87 ? 5.538 -26.994 22.41 1 40.07 46 LYS B CA 1
ATOM 5081 C C . LYS B 1 87 ? 5.488 -26.244 21.09 1 41.03 46 LYS B C 1
ATOM 5082 O O . LYS B 1 87 ? 6.278 -25.341 20.851 1 41.4 46 LYS B O 1
ATOM 5101 N N . TYR B 1 88 ? 4.576 -26.65 20.219 1 41.57 47 TYR B N 1
ATOM 5102 C CA . TYR B 1 88 ? 4.334 -25.986 18.955 1 42.66 47 TYR B CA 1
ATOM 5103 C C . TYR B 1 88 ? 2.824 -25.838 18.78 1 44.03 47 TYR B C 1
ATOM 5104 O O . TYR B 1 88 ? 2.047 -26.475 19.491 1 43.95 47 TYR B O 1
ATOM 5122 N N . LYS B 1 89 ? 2.413 -24.953 17.871 1 45.02 48 LYS B N 1
ATOM 5123 C CA . LYS B 1 89 ? 1.017 -24.78 17.504 1 46.22 48 LYS B CA 1
ATOM 5124 C C . LYS B 1 89 ? 0.97 -24.411 16.036 1 47.12 48 LYS B C 1
ATOM 5125 O O . LYS B 1 89 ? 1.754 -23.58 15.594 1 47.47 48 LYS B O 1
ATOM 5144 N N . ILE B 1 90 ? 0.044 -25.011 15.289 1 47.69 49 ILE B N 1
ATOM 5145 C CA . ILE B 1 90 ? -0.132 -24.725 13.878 1 48.72 49 ILE B CA 1
ATOM 5146 C C . ILE B 1 90 ? -1.42 -23.927 13.709 1 49.9 49 ILE B C 1
ATOM 5147 O O . ILE B 1 90 ? -2.46 -24.302 14.257 1 50.08 49 ILE B O 1
ATOM 5163 N N . TYR B 1 91 ? -1.335 -22.832 12.936 1 50.53 50 TYR B N 1
ATOM 5164 C CA . TYR B 1 91 ? -2.441 -21.989 12.518 1 52.1 50 TYR B CA 1
ATOM 5165 C C . TYR B 1 91 ? -2.563 -22.221 11.013 1 53.31 50 TYR B C 1
ATOM 5166 O O . TYR B 1 91 ? -1.56 -22.177 10.301 1 52.84 50 TYR B O 1
ATOM 5184 N N . THR B 1 92 ? -3.783 -22.464 10.524 1 54.96 51 THR B N 1
ATOM 5185 C CA . THR B 1 92 ? -4.029 -22.696 9.102 1 57.18 51 THR B CA 1
ATOM 5186 C C . THR B 1 92 ? -5.175 -21.759 8.632 1 59.47 51 THR B C 1
ATOM 5187 O O . THR B 1 92 ? -6.223 -22.255 8.227 1 60.21 51 THR B O 1
ATOM 5198 N N . PRO B 1 93 ? -5.046 -20.412 8.767 1 60.57 52 PRO B N 1
ATOM 5199 C CA . PRO B 1 93 ? -6.167 -19.529 8.38 1 61.35 52 PRO B CA 1
ATOM 5200 C C . PRO B 1 93 ? -6.34 -19.356 6.881 1 62.5 52 PRO B C 1
ATOM 5201 O O . PRO B 1 93 ? -5.385 -19 6.198 1 63.17 52 PRO B O 1
ATOM 5212 N N . ASN B 1 101 ? 0.01 -28.532 2.718 1 73.75 60 ASN B N 1
ATOM 5213 C CA . ASN B 1 101 ? 0.446 -27.855 3.937 1 74.1 60 ASN B CA 1
ATOM 5214 C C . ASN B 1 101 ? 1.983 -27.84 4.043 1 73.38 60 ASN B C 1
ATOM 5215 O O . ASN B 1 101 ? 2.518 -27.898 5.155 1 73.48 60 ASN B O 1
ATOM 5218 N N . ASN B 1 102 ? 2.688 -27.704 2.89 1 72.06 61 ASN B N 1
ATOM 5219 C CA . ASN B 1 102 ? 4.152 -27.76 2.847 1 70.48 61 ASN B CA 1
ATOM 5220 C C . ASN B 1 102 ? 4.861 -26.39 3.082 1 66.41 61 ASN B C 1
ATOM 5221 O O . ASN B 1 102 ? 5.965 -26.424 3.614 1 66.32 61 ASN B O 1
ATOM 5232 N N . TYR B 1 103 ? 4.253 -25.206 2.747 1 63.35 62 TYR B N 1
ATOM 5233 C CA . TYR B 1 103 ? 4.886 -23.892 2.997 1 60.65 62 TYR B CA 1
ATOM 5234 C C . TYR B 1 103 ? 4.528 -23.482 4.41 1 56.56 62 TYR B C 1
ATOM 5235 O O . TYR B 1 103 ? 3.348 -23.328 4.709 1 56.26 62 TYR B O 1
ATOM 5253 N N . MET B 1 104 ? 5.519 -23.36 5.287 1 53.23 63 MET B N 1
ATOM 5254 C CA . MET B 1 104 ? 5.286 -23.009 6.674 1 50.95 63 MET B CA 1
ATOM 5255 C C . MET B 1 104 ? 6.081 -21.805 7.076 1 47.35 63 MET B C 1
ATOM 5256 O O . MET B 1 104 ? 7.283 -21.752 6.792 1 46.71 63 MET B O 1
ATOM 5270 N N . TYR B 1 105 ? 5.437 -20.887 7.823 1 44.76 64 TYR B N 1
ATOM 5271 C CA . TYR B 1 105 ? 6.099 -19.751 8.438 1 43.25 64 TYR B CA 1
ATOM 5272 C C . TYR B 1 105 ? 6.388 -20.171 9.871 1 41.46 64 TYR B C 1
ATOM 5273 O O . TYR B 1 105 ? 5.478 -20.631 10.57 1 40.75 64 TYR B O 1
ATOM 5291 N N . LEU B 1 106 ? 7.641 -19.99 10.315 1 40.39 65 LEU B N 1
ATOM 5292 C CA . LEU B 1 106 ? 8.045 -20.331 11.676 1 40.16 65 LEU B CA 1
ATOM 5293 C C . LEU B 1 106 ? 8.517 -19.068 12.44 1 39.79 65 LEU B C 1
ATOM 5294 O O . LEU B 1 106 ? 9.246 -18.237 11.891 1 39.19 65 LEU B O 1
ATOM 5310 N N . ILE B 1 107 ? 8.093 -18.943 13.71 1 39.35 66 ILE B N 1
ATOM 5311 C CA . ILE B 1 107 ? 8.545 -17.922 14.645 1 39.47 66 ILE B CA 1
ATOM 5312 C C . ILE B 1 107 ? 8.58 -18.598 16.024 1 40.2 66 ILE B C 1
ATOM 5313 O O . ILE B 1 107 ? 7.576 -19.18 16.43 1 40.24 66 ILE B O 1
ATOM 5329 N N . CYS B 1 108 ? 9.739 -18.597 16.7 1 40.23 67 CYS B N 1
ATOM 5330 C CA . CYS B 1 108 ? 9.831 -19.204 18.024 1 40.7 67 CYS B CA 1
ATOM 5331 C C . CYS B 1 108 ? 9.96 -18.157 19.122 1 40.53 67 CYS B C 1
ATOM 5332 O O . CYS B 1 108 ? 10.24 -16.996 18.856 1 40.71 67 CYS B O 1
ATOM 5340 N N . TYR B 1 109 ? 9.674 -18.562 20.357 1 39.51 68 TYR B N 1
ATOM 5341 C CA . TYR B 1 109 ? 9.734 -17.691 21.517 1 38.43 68 TYR B CA 1
ATOM 5342 C C . TYR B 1 109 ? 10.594 -18.359 22.563 1 38.29 68 TYR B C 1
ATOM 5343 O O . TYR B 1 109 ? 10.455 -19.551 22.78 1 38.4 68 TYR B O 1
ATOM 5361 N N . GLY B 1 110 ? 11.465 -17.602 23.213 1 38.08 69 GLY B N 1
ATOM 5362 C CA . GLY B 1 110 ? 12.319 -18.149 24.247 1 38.36 69 GLY B CA 1
ATOM 5363 C C . GLY B 1 110 ? 12.65 -17.178 25.345 1 38.83 69 GLY B C 1
ATOM 5364 O O . GLY B 1 110 ? 12.385 -15.976 25.245 1 39.29 69 GLY B O 1
ATOM 5368 N N . PHE B 1 111 ? 13.239 -17.709 26.41 1 38.44 70 PHE B N 1
ATOM 5369 C CA . PHE B 1 111 ? 13.716 -16.897 27.5 1 38.82 70 PHE B CA 1
ATOM 5370 C C . PHE B 1 111 ? 15.103 -16.399 27.112 1 39.76 70 PHE B C 1
ATOM 5371 O O . PHE B 1 111 ? 15.931 -17.194 26.657 1 39.73 70 PHE B O 1
ATOM 5388 N N . VAL B 1 112 ? 15.375 -15.103 27.307 1 39.89 71 VAL B N 1
ATOM 5389 C CA . VAL B 1 112 ? 16.708 -14.533 27.12 1 40.7 71 VAL B CA 1
ATOM 5390 C C . VAL B 1 112 ? 17.34 -14.652 28.497 1 42.89 71 VAL B C 1
ATOM 5391 O O . VAL B 1 112 ? 16.815 -14.065 29.449 1 43.39 71 VAL B O 1
ATOM 5404 N N . GLU B 1 113 ? 18.426 -15.408 28.623 1 43.86 72 GLU B N 1
ATOM 5405 C CA . GLU B 1 113 ? 19.048 -15.633 29.924 1 46.03 72 GLU B CA 1
ATOM 5406 C C . GLU B 1 113 ? 20.535 -15.372 29.9 1 48.3 72 GLU B C 1
ATOM 5407 O O . GLU B 1 113 ? 21.153 -15.41 28.841 1 48.37 72 GLU B O 1
ATOM 5419 N N . ASP B 1 114 ? 21.126 -15.181 31.089 1 50.26 73 ASP B N 1
ATOM 5420 C CA . ASP B 1 114 ? 22.571 -15.05 31.237 1 52.94 73 ASP B CA 1
ATOM 5421 C C . ASP B 1 114 ? 23.249 -16.396 30.944 1 55.39 73 ASP B C 1
ATOM 5422 O O . ASP B 1 114 ? 22.639 -17.454 31.111 1 55.47 73 ASP B O 1
ATOM 5431 N N . VAL B 1 115 ? 24.526 -16.347 30.546 1 57.14 74 VAL B N 1
ATOM 5432 C CA . VAL B 1 115 ? 25.315 -17.529 30.208 1 59.09 74 VAL B CA 1
ATOM 5433 C C . VAL B 1 115 ? 26.284 -17.925 31.349 1 60.82 74 VAL B C 1
ATOM 5434 O O . VAL B 1 115 ? 26.301 -19.089 31.773 1 62.03 74 VAL B O 1
ATOM 5447 N N . LYS B 1 125 ? 21.13 -18.909 33.995 1 61.11 84 LYS B N 1
ATOM 5448 C CA . LYS B 1 125 ? 19.999 -19.269 34.854 1 61.18 84 LYS B CA 1
ATOM 5449 C C . LYS B 1 125 ? 19.103 -18.048 35.125 1 60.14 84 LYS B C 1
ATOM 5450 O O . LYS B 1 125 ? 17.882 -18.209 35.229 1 61.02 84 LYS B O 1
ATOM 5453 N N . LYS B 1 126 ? 19.701 -16.841 35.251 1 57.89 85 LYS B N 1
ATOM 5454 C CA . LYS B 1 126 ? 18.954 -15.593 35.459 1 55.93 85 LYS B CA 1
ATOM 5455 C C . LYS B 1 126 ? 18.179 -15.232 34.171 1 52.68 85 LYS B C 1
ATOM 5456 O O . LYS B 1 126 ? 18.805 -14.999 33.143 1 52.07 85 LYS B O 1
ATOM 5475 N N . ILE B 1 127 ? 16.832 -15.153 34.244 1 50.31 86 ILE B N 1
ATOM 5476 C CA . ILE B 1 127 ? 15.971 -14.851 33.096 1 48.47 86 ILE B CA 1
ATOM 5477 C C . ILE B 1 127 ? 15.772 -13.337 33.006 1 45.73 86 ILE B C 1
ATOM 5478 O O . ILE B 1 127 ? 15.177 -12.75 33.909 1 45.2 86 ILE B O 1
ATOM 5494 N N . ARG B 1 128 ? 16.245 -12.715 31.909 1 43.56 87 ARG B N 1
ATOM 5495 C CA . ARG B 1 128 ? 16.131 -11.279 31.707 1 41.58 87 ARG B CA 1
ATOM 5496 C C . ARG B 1 128 ? 14.786 -10.894 31.064 1 40.05 87 ARG B C 1
ATOM 5497 O O . ARG B 1 128 ? 14.125 -9.983 31.538 1 39.47 87 ARG B O 1
ATOM 5518 N N . THR B 1 129 ? 14.339 -11.603 30.007 1 39.81 88 THR B N 1
ATOM 5519 C CA . THR B 1 129 ? 13.044 -11.299 29.355 1 39.69 88 THR B CA 1
ATOM 5520 C C . THR B 1 129 ? 12.673 -12.4 28.348 1 39.5 88 THR B C 1
ATOM 5521 O O . THR B 1 129 ? 13.417 -13.365 28.235 1 39.76 88 THR B O 1
ATOM 5532 N N . ILE B 1 130 ? 11.517 -12.275 27.637 1 39.08 89 ILE B N 1
ATOM 5533 C CA . ILE B 1 130 ? 11.091 -13.158 26.541 1 39.36 89 ILE B CA 1
ATOM 5534 C C . ILE B 1 130 ? 11.45 -12.48 25.203 1 38.54 89 ILE B C 1
ATOM 5535 O O . ILE B 1 130 ? 11.358 -11.265 25.093 1 38.9 89 ILE B O 1
ATOM 5551 N N . ALA B 1 131 ? 11.8 -13.249 24.176 1 37.97 90 ALA B N 1
ATOM 5552 C CA . ALA B 1 131 ? 12.126 -12.687 22.857 1 37.7 90 ALA B CA 1
ATOM 5553 C C . ALA B 1 131 ? 11.635 -13.62 21.738 1 36.56 90 ALA B C 1
ATOM 5554 O O . ALA B 1 131 ? 11.672 -14.831 21.901 1 36.38 90 ALA B O 1
ATOM 5561 N N . ALA B 1 132 ? 11.185 -13.05 20.616 1 35.62 91 ALA B N 1
ATOM 5562 C CA . ALA B 1 132 ? 10.709 -13.811 19.48 1 35.33 91 ALA B CA 1
ATOM 5563 C C . ALA B 1 132 ? 11.833 -13.9 18.452 1 35.97 91 ALA B C 1
ATOM 5564 O O . ALA B 1 132 ? 12.551 -12.939 18.256 1 35.5 91 ALA B O 1
ATOM 5571 N N . TYR B 1 133 ? 12.004 -15.063 17.819 1 36.55 92 TYR B N 1
ATOM 5572 C CA . TYR B 1 133 ? 13.033 -15.255 16.817 1 37.2 92 TYR B CA 1
ATOM 5573 C C . TYR B 1 133 ? 12.373 -15.718 15.533 1 38.28 92 TYR B C 1
ATOM 5574 O O . TYR B 1 133 ? 12.188 -16.913 15.347 1 38.77 92 TYR B O 1
ATOM 5592 N N . PRO B 1 134 ? 11.975 -14.778 14.644 1 38.85 93 PRO B N 1
ATOM 5593 C CA . PRO B 1 134 ? 11.333 -15.182 13.378 1 38.85 93 PRO B CA 1
ATOM 5594 C C . PRO B 1 134 ? 12.285 -15.923 12.45 1 39.04 93 PRO B C 1
ATOM 5595 O O . PRO B 1 134 ? 13.406 -15.469 12.23 1 39.68 93 PRO B O 1
ATOM 5606 N N . LEU B 1 135 ? 11.848 -17.064 11.921 1 39.04 94 LEU B N 1
ATOM 5607 C CA . LEU B 1 135 ? 12.64 -17.872 10.992 1 39.82 94 LEU B CA 1
ATOM 5608 C C . LEU B 1 135 ? 12.155 -17.75 9.542 1 40.5 94 LEU B C 1
ATOM 5609 O O . LEU B 1 135 ? 12.905 -18.091 8.634 1 40.91 94 LEU B O 1
ATOM 5625 N N . GLY B 1 136 ? 10.923 -17.302 9.325 1 40.31 95 GLY B N 1
ATOM 5626 C CA . GLY B 1 136 ? 10.41 -17.09 7.98 1 41.17 95 GLY B CA 1
ATOM 5627 C C . GLY B 1 136 ? 9.709 -18.268 7.36 1 42.03 95 GLY B C 1
ATOM 5628 O O . GLY B 1 136 ? 9.441 -19.264 8.028 1 41.5 95 GLY B O 1
ATOM 5632 N N . VAL B 1 137 ? 9.39 -18.137 6.065 1 44.05 96 VAL B N 1
ATOM 5633 C CA . VAL B 1 137 ? 8.722 -19.187 5.295 1 45.76 96 VAL B CA 1
ATOM 5634 C C . VAL B 1 137 ? 9.749 -20.149 4.747 1 47.06 96 VAL B C 1
ATOM 5635 O O . VAL B 1 137 ? 10.744 -19.72 4.176 1 48.25 96 VAL B O 1
ATOM 5648 N N . GLY B 1 138 ? 9.488 -21.434 4.92 1 47.29 97 GLY B N 1
ATOM 5649 C CA . GLY B 1 138 ? 10.284 -22.53 4.385 1 48.24 97 GLY B CA 1
ATOM 5650 C C . GLY B 1 138 ? 9.357 -23.609 3.872 1 49.39 97 GLY B C 1
ATOM 5651 O O . GLY B 1 138 ? 8.224 -23.734 4.348 1 49.09 97 GLY B O 1
ATOM 5655 N N . LYS B 1 139 ? 9.811 -24.381 2.88 1 50.71 98 LYS B N 1
ATOM 5656 C CA . LYS B 1 139 ? 9.008 -25.482 2.341 1 52.04 98 LYS B CA 1
ATOM 5657 C C . LYS B 1 139 ? 9.512 -26.749 3.01 1 52.69 98 LYS B C 1
ATOM 5658 O O . LYS B 1 139 ? 10.71 -27.016 2.958 1 53.28 98 LYS B O 1
ATOM 5677 N N . SER B 1 140 ? 8.629 -27.499 3.677 1 52.33 99 SER B N 1
ATOM 5678 C CA . SER B 1 140 ? 9.059 -28.686 4.395 1 52.91 99 SER B CA 1
ATOM 5679 C C . SER B 1 140 ? 7.988 -29.749 4.523 1 53.48 99 SER B C 1
ATOM 5680 O O . SER B 1 140 ? 6.813 -29.439 4.702 1 54.12 99 SER B O 1
ATOM 5688 N N . ALA B 1 141 ? 8.42 -31.004 4.532 1 53.21 100 ALA B N 1
ATOM 5689 C CA . ALA B 1 141 ? 7.555 -32.151 4.78 1 53.69 100 ALA B CA 1
ATOM 5690 C C . ALA B 1 141 ? 7.822 -32.753 6.186 1 54.12 100 ALA B C 1
ATOM 5691 O O . ALA B 1 141 ? 7.221 -33.769 6.508 1 54.77 100 ALA B O 1
ATOM 5698 N N . SER B 1 142 ? 8.733 -32.171 7.003 1 53.75 101 SER B N 1
ATOM 5699 C CA . SER B 1 142 ? 9.055 -32.708 8.323 1 53.75 101 SER B CA 1
ATOM 5700 C C . SER B 1 142 ? 7.911 -32.516 9.295 1 54.48 101 SER B C 1
ATOM 5701 O O . SER B 1 142 ? 7.153 -31.554 9.189 1 54.74 101 SER B O 1
ATOM 5709 N N . HIS B 1 143 ? 7.796 -33.427 10.256 1 54.63 102 HIS B N 1
ATOM 5710 C CA . HIS B 1 143 ? 6.772 -33.331 11.286 1 55.25 102 HIS B CA 1
ATOM 5711 C C . HIS B 1 143 ? 7.115 -32.14 12.191 1 54.59 102 HIS B C 1
ATOM 5712 O O . HIS B 1 143 ? 8.291 -31.942 12.504 1 55.01 102 HIS B O 1
ATOM 5726 N N . PRO B 1 144 ? 6.13 -31.324 12.621 1 53.14 103 PRO B N 1
ATOM 5727 C CA . PRO B 1 144 ? 6.447 -30.195 13.513 1 52.03 103 PRO B CA 1
ATOM 5728 C C . PRO B 1 144 ? 7.196 -30.546 14.809 1 50.38 103 PRO B C 1
ATOM 5729 O O . PRO B 1 144 ? 7.926 -29.691 15.305 1 50.14 103 PRO B O 1
ATOM 5740 N N . GLN B 1 145 ? 7.049 -31.778 15.352 1 49.34 104 GLN B N 1
ATOM 5741 C CA . GLN B 1 145 ? 7.784 -32.169 16.564 1 49.08 104 GLN B CA 1
ATOM 5742 C C . GLN B 1 145 ? 9.289 -32.309 16.269 1 48.43 104 GLN B C 1
ATOM 5743 O O . GLN B 1 145 ? 10.102 -32.046 17.151 1 48.18 104 GLN B O 1
ATOM 5757 N N . ASP B 1 146 ? 9.662 -32.72 15.043 1 47.76 105 ASP B N 1
ATOM 5758 C CA . ASP B 1 146 ? 11.071 -32.832 14.64 1 47.33 105 ASP B CA 1
ATOM 5759 C C . ASP B 1 146 ? 11.668 -31.45 14.394 1 45.88 105 ASP B C 1
ATOM 5760 O O . ASP B 1 146 ? 12.83 -31.219 14.736 1 45.73 105 ASP B O 1
ATOM 5769 N N . LEU B 1 147 ? 10.882 -30.519 13.838 1 44.51 106 LEU B N 1
ATOM 5770 C CA . LEU B 1 147 ? 11.326 -29.131 13.668 1 43.62 106 LEU B CA 1
ATOM 5771 C C . LEU B 1 147 ? 11.573 -28.507 15.06 1 42.66 106 LEU B C 1
ATOM 5772 O O . LEU B 1 147 ? 12.629 -27.921 15.294 1 41.74 106 LEU B O 1
ATOM 5788 N N . LEU B 1 148 ? 10.632 -28.699 15.988 1 42.53 107 LEU B N 1
ATOM 5789 C CA . LEU B 1 148 ? 10.76 -28.186 17.351 1 42.36 107 LEU B CA 1
ATOM 5790 C C . LEU B 1 148 ? 11.99 -28.753 18.106 1 42.99 107 LEU B C 1
ATOM 5791 O O . LEU B 1 148 ? 12.737 -27.979 18.699 1 42.66 107 LEU B O 1
ATOM 5807 N N . GLU B 1 149 ? 12.179 -30.093 18.112 1 43.75 108 GLU B N 1
ATOM 5808 C CA . GLU B 1 149 ? 13.273 -30.728 18.851 1 44.46 108 GLU B CA 1
ATOM 5809 C C . GLU B 1 149 ? 14.636 -30.32 18.319 1 44.96 108 GLU B C 1
ATOM 5810 O O . GLU B 1 149 ? 15.548 -30.062 19.113 1 45.8 108 GLU B O 1
ATOM 5822 N N . GLU B 1 150 ? 14.782 -30.241 16.995 1 44.46 109 GLU B N 1
ATOM 5823 C CA . GLU B 1 150 ? 16.041 -29.8 16.407 1 44.79 109 GLU B CA 1
ATOM 5824 C C . GLU B 1 150 ? 16.301 -28.335 16.761 1 45.02 109 GLU B C 1
ATOM 5825 O O . GLU B 1 150 ? 17.427 -27.979 17.099 1 45.15 109 GLU B O 1
ATOM 5837 N N . LEU B 1 151 ? 15.264 -27.501 16.702 1 44.99 110 LEU B N 1
ATOM 5838 C CA . LEU B 1 151 ? 15.376 -26.088 17.054 1 45.92 110 LEU B CA 1
ATOM 5839 C C . LEU B 1 151 ? 15.832 -25.899 18.497 1 46.02 110 LEU B C 1
ATOM 5840 O O . LEU B 1 151 ? 16.689 -25.058 18.752 1 46.2 110 LEU B O 1
ATOM 5856 N N . CYS B 1 152 ? 15.303 -26.7 19.422 1 45.96 111 CYS B N 1
ATOM 5857 C CA . CYS B 1 152 ? 15.675 -26.601 20.829 1 46.68 111 CYS B CA 1
ATOM 5858 C C . CYS B 1 152 ? 17.065 -27.145 21.152 1 47.32 111 CYS B C 1
ATOM 5859 O O . CYS B 1 152 ? 17.589 -26.83 22.213 1 47.57 111 CYS B O 1
ATOM 5867 N N . SER B 1 153 ? 17.677 -27.916 20.247 1 47.78 112 SER B N 1
ATOM 5868 C CA . SER B 1 153 ? 19.035 -28.416 20.436 1 48.81 112 SER B CA 1
ATOM 5869 C C . SER B 1 153 ? 20.101 -27.389 19.933 1 48.87 112 SER B C 1
ATOM 5870 O O . SER B 1 153 ? 21.286 -27.565 20.223 1 49.15 112 SER B O 1
ATOM 5878 N N . LEU B 1 154 ? 19.697 -26.326 19.204 1 48.37 113 LEU B N 1
ATOM 5879 C CA . LEU B 1 154 ? 20.646 -25.322 18.721 1 48.77 113 LEU B CA 1
ATOM 5880 C C . LEU B 1 154 ? 21.06 -24.37 19.845 1 49.13 113 LEU B C 1
ATOM 5881 O O . LEU B 1 154 ? 20.284 -24.128 20.779 1 48.83 113 LEU B O 1
ATOM 5897 N N . LYS B 1 155 ? 22.277 -23.81 19.734 1 48.9 114 LYS B N 1
ATOM 5898 C CA . LYS B 1 155 ? 22.791 -22.834 20.687 1 49.08 114 LYS B CA 1
ATOM 5899 C C . LYS B 1 155 ? 22.67 -21.453 20.052 1 48.61 114 LYS B C 1
ATOM 5900 O O . LYS B 1 155 ? 23.543 -21.057 19.278 1 49.08 114 LYS B O 1
ATOM 5904 N N . VAL B 1 156 ? 21.563 -20.734 20.357 1 47.67 115 VAL B N 1
ATOM 5905 C CA . VAL B 1 156 ? 21.278 -19.401 19.827 1 47.3 115 VAL B CA 1
ATOM 5906 C C . VAL B 1 156 ? 21.685 -18.288 20.812 1 46.93 115 VAL B C 1
ATOM 5907 O O . VAL B 1 156 ? 21.12 -18.181 21.904 1 47.3 115 VAL B O 1
ATOM 5920 N N . THR B 1 157 ? 22.634 -17.434 20.407 1 45.93 116 THR B N 1
ATOM 5921 C CA . THR B 1 157 ? 23.052 -16.291 21.22 1 45.43 116 THR B CA 1
ATOM 5922 C C . THR B 1 157 ? 22.143 -15.08 20.948 1 43.74 116 THR B C 1
ATOM 5923 O O . THR B 1 157 ? 21.538 -14.982 19.882 1 43.53 116 THR B O 1
ATOM 5934 N N . VAL B 1 158 ? 22.03 -14.187 21.933 1 43 117 VAL B N 1
ATOM 5935 C CA . VAL B 1 158 ? 21.212 -12.977 21.845 1 42.77 117 VAL B CA 1
ATOM 5936 C C . VAL B 1 158 ? 22.055 -11.765 22.234 1 42.73 117 VAL B C 1
ATOM 5937 O O . VAL B 1 158 ? 22.728 -11.783 23.262 1 42.32 117 VAL B O 1
ATOM 5950 N N . ARG B 1 159 ? 21.998 -10.698 21.424 1 43.12 118 ARG B N 1
ATOM 5951 C CA . ARG B 1 159 ? 22.715 -9.464 21.709 1 43.79 118 ARG B CA 1
ATOM 5952 C C . ARG B 1 159 ? 21.792 -8.292 21.509 1 43.43 118 ARG B C 1
ATOM 5953 O O . ARG B 1 159 ? 21.01 -8.247 20.552 1 43.09 118 ARG B O 1
ATOM 5974 N N . ARG B 1 160 ? 21.943 -7.309 22.375 1 43.09 119 ARG B N 1
ATOM 5975 C CA . ARG B 1 160 ? 21.212 -6.065 22.288 1 43.52 119 ARG B CA 1
ATOM 5976 C C . ARG B 1 160 ? 22.208 -5.047 21.754 1 44 119 ARG B C 1
ATOM 5977 O O . ARG B 1 160 ? 23.23 -4.806 22.397 1 43.9 119 ARG B O 1
ATOM 5998 N N . THR B 1 161 ? 21.952 -4.488 20.569 1 44.18 120 THR B N 1
ATOM 5999 C CA . THR B 1 161 ? 22.867 -3.509 19.976 1 45.14 120 THR B CA 1
ATOM 6000 C C . THR B 1 161 ? 22.033 -2.459 19.175 1 44.92 120 THR B C 1
ATOM 6001 O O . THR B 1 161 ? 20.86 -2.259 19.508 1 44.18 120 THR B O 1
ATOM 6012 N N . ALA B 1 162 ? 22.633 -1.735 18.2 1 45.3 121 ALA B N 1
ATOM 6013 C CA . ALA B 1 162 ? 21.909 -0.725 17.462 1 46.48 121 ALA B CA 1
ATOM 6014 C C . ALA B 1 162 ? 22.438 -0.552 16.051 1 47.77 121 ALA B C 1
ATOM 6015 O O . ALA B 1 162 ? 23.625 -0.747 15.783 1 47.46 121 ALA B O 1
ATOM 6022 N N . GLY B 1 163 ? 21.526 -0.164 15.173 1 48.79 122 GLY B N 1
ATOM 6023 C CA . GLY B 1 163 ? 21.789 0.281 13.811 1 49.64 122 GLY B CA 1
ATOM 6024 C C . GLY B 1 163 ? 21.123 1.643 13.77 1 50.69 122 GLY B C 1
ATOM 6025 O O . GLY B 1 163 ? 21.398 2.487 14.634 1 51.27 122 GLY B O 1
ATOM 6029 N N . SER B 1 164 ? 20.156 1.847 12.863 1 50.73 123 SER B N 1
ATOM 6030 C CA . SER B 1 164 ? 19.348 3.07 12.888 1 51.3 123 SER B CA 1
ATOM 6031 C C . SER B 1 164 ? 18.5 3.067 14.185 1 49.99 123 SER B C 1
ATOM 6032 O O . SER B 1 164 ? 18.465 4.063 14.937 1 49.9 123 SER B O 1
ATOM 6040 N N . THR B 1 165 ? 17.875 1.912 14.45 1 48.38 124 THR B N 1
ATOM 6041 C CA . THR B 1 165 ? 17.054 1.669 15.626 1 48.27 124 THR B CA 1
ATOM 6042 C C . THR B 1 165 ? 17.766 0.636 16.525 1 47.66 124 THR B C 1
ATOM 6043 O O . THR B 1 165 ? 18.764 0.022 16.128 1 48.16 124 THR B O 1
ATOM 6054 N N . GLU B 1 166 ? 17.245 0.444 17.737 1 46.31 125 GLU B N 1
ATOM 6055 C CA . GLU B 1 166 ? 17.773 -0.534 18.66 1 45.35 125 GLU B CA 1
ATOM 6056 C C . GLU B 1 166 ? 17.464 -1.92 18.098 1 43.72 125 GLU B C 1
ATOM 6057 O O . GLU B 1 166 ? 16.382 -2.15 17.546 1 43.78 125 GLU B O 1
ATOM 6069 N N . LYS B 1 167 ? 18.426 -2.824 18.191 1 42.39 126 LYS B N 1
ATOM 6070 C CA . LYS B 1 167 ? 18.283 -4.147 17.612 1 41.6 126 LYS B CA 1
ATOM 6071 C C . LYS B 1 167 ? 18.572 -5.284 18.565 1 41.25 126 LYS B C 1
ATOM 6072 O O . LYS B 1 167 ? 19.269 -5.133 19.569 1 40.58 126 LYS B O 1
ATOM 6091 N N . ILE B 1 168 ? 17.96 -6.435 18.251 1 41.13 127 ILE B N 1
ATOM 6092 C CA . ILE B 1 168 ? 18.205 -7.709 18.896 1 40.7 127 ILE B CA 1
ATOM 6093 C C . ILE B 1 168 ? 18.828 -8.53 17.771 1 40.5 127 ILE B C 1
ATOM 6094 O O . ILE B 1 168 ? 18.261 -8.632 16.677 1 40.39 127 ILE B O 1
ATOM 6110 N N . VAL B 1 169 ? 20.037 -9.024 18.011 1 40.29 128 VAL B N 1
ATOM 6111 C CA . VAL B 1 169 ? 20.782 -9.824 17.051 1 40.44 128 VAL B CA 1
ATOM 6112 C C . VAL B 1 169 ? 20.874 -11.27 17.556 1 40.6 128 VAL B C 1
ATOM 6113 O O . VAL B 1 169 ? 21.34 -11.513 18.676 1 40.55 128 VAL B O 1
ATOM 6126 N N . PHE B 1 170 ? 20.43 -12.23 16.729 1 39.77 129 PHE B N 1
ATOM 6127 C CA . PHE B 1 170 ? 20.504 -13.641 17.056 1 39.82 129 PHE B CA 1
ATOM 6128 C C . PHE B 1 170 ? 21.708 -14.233 16.329 1 41.77 129 PHE B C 1
ATOM 6129 O O . PHE B 1 170 ? 21.968 -13.878 15.18 1 41.87 129 PHE B O 1
ATOM 6146 N N . GLY B 1 171 ? 22.547 -14.971 17.06 1 43.03 130 GLY B N 1
ATOM 6147 C CA . GLY B 1 171 ? 23.769 -15.534 16.493 1 44.73 130 GLY B CA 1
ATOM 6148 C C . GLY B 1 171 ? 23.498 -16.653 15.511 1 46.65 130 GLY B C 1
ATOM 6149 O O . GLY B 1 171 ? 22.361 -17.12 15.402 1 47.35 130 GLY B O 1
ATOM 6153 N N . SER B 1 172 ? 24.526 -17.076 14.772 1 47.66 131 SER B N 1
ATOM 6154 C CA . SER B 1 172 ? 24.379 -18.177 13.82 1 49.47 131 SER B CA 1
ATOM 6155 C C . SER B 1 172 ? 24.329 -19.515 14.576 1 51.18 131 SER B C 1
ATOM 6156 O O . SER B 1 172 ? 24.903 -19.636 15.662 1 51.69 131 SER B O 1
ATOM 6164 N N . SER B 1 173 ? 23.672 -20.52 13.992 1 51.69 132 SER B N 1
ATOM 6165 C CA . SER B 1 173 ? 23.561 -21.844 14.595 1 52.77 132 SER B CA 1
ATOM 6166 C C . SER B 1 173 ? 23.622 -22.938 13.531 1 53.53 132 SER B C 1
ATOM 6167 O O . SER B 1 173 ? 23.33 -22.696 12.359 1 54.21 132 SER B O 1
ATOM 6175 N N . GLY B 1 174 ? 23.995 -24.136 13.963 1 53.41 133 GLY B N 1
ATOM 6176 C CA . GLY B 1 174 ? 24.109 -25.306 13.108 1 53.27 133 GLY B CA 1
ATOM 6177 C C . GLY B 1 174 ? 24.856 -26.428 13.804 1 53.88 133 GLY B C 1
ATOM 6178 O O . GLY B 1 174 ? 25.428 -26.227 14.883 1 54.65 133 GLY B O 1
ATOM 6182 N N . PRO B 1 175 ? 24.836 -27.654 13.246 1 52.79 134 PRO B N 1
ATOM 6183 C CA . PRO B 1 175 ? 24.295 -28.01 11.933 1 51.93 134 PRO B CA 1
ATOM 6184 C C . PRO B 1 175 ? 22.781 -28.223 11.906 1 51.18 134 PRO B C 1
ATOM 6185 O O . PRO B 1 175 ? 22.139 -28.441 12.946 1 51.56 134 PRO B O 1
ATOM 6196 N N . LEU B 1 176 ? 22.204 -28.138 10.699 1 50.06 135 LEU B N 1
ATOM 6197 C CA . LEU B 1 176 ? 20.766 -28.324 10.501 1 49.66 135 LEU B CA 1
ATOM 6198 C C . LEU B 1 176 ? 20.481 -29.609 9.692 1 49.54 135 LEU B C 1
ATOM 6199 O O . LEU B 1 176 ? 21.342 -30.114 8.971 1 49.44 135 LEU B O 1
ATOM 6215 N N . ASN B 1 177 ? 19.258 -30.123 9.823 1 48.86 136 ASN B N 1
ATOM 6216 C CA . ASN B 1 177 ? 18.782 -31.294 9.111 1 48.64 136 ASN B CA 1
ATOM 6217 C C . ASN B 1 177 ? 17.302 -31.02 8.742 1 48.44 136 ASN B C 1
ATOM 6218 O O . ASN B 1 177 ? 17.047 -30.58 7.624 1 48.27 136 ASN B O 1
ATOM 6229 N N . HIS B 1 178 ? 16.351 -31.171 9.676 1 48.03 137 HIS B N 1
ATOM 6230 C CA . HIS B 1 178 ? 14.949 -30.837 9.406 1 48.33 137 HIS B CA 1
ATOM 6231 C C . HIS B 1 178 ? 14.769 -29.308 9.185 1 47.85 137 HIS B C 1
ATOM 6232 O O . HIS B 1 178 ? 13.849 -28.903 8.476 1 48.31 137 HIS B O 1
ATOM 6246 N N . LEU B 1 179 ? 15.654 -28.471 9.779 1 46.75 138 LEU B N 1
ATOM 6247 C CA . LEU B 1 179 ? 15.588 -27.021 9.647 1 46.18 138 LEU B CA 1
ATOM 6248 C C . LEU B 1 179 ? 16.37 -26.464 8.451 1 47.67 138 LEU B C 1
ATOM 6249 O O . LEU B 1 179 ? 16.501 -25.241 8.37 1 47.9 138 LEU B O 1
ATOM 6265 N N . VAL B 1 180 ? 16.864 -27.314 7.506 1 48.25 139 VAL B N 1
ATOM 6266 C CA . VAL B 1 180 ? 17.605 -26.779 6.353 1 49.23 139 VAL B CA 1
ATOM 6267 C C . VAL B 1 180 ? 16.719 -25.812 5.502 1 49.57 139 VAL B C 1
ATOM 6268 O O . VAL B 1 180 ? 17.27 -24.81 5.033 1 50.63 139 VAL B O 1
ATOM 6281 N N . PRO B 1 181 ? 15.367 -25.959 5.366 1 48.76 140 PRO B N 1
ATOM 6282 C CA . PRO B 1 181 ? 14.593 -24.948 4.606 1 48.27 140 PRO B CA 1
ATOM 6283 C C . PRO B 1 181 ? 14.637 -23.52 5.179 1 48.22 140 PRO B C 1
ATOM 6284 O O . PRO B 1 181 ? 14.363 -22.566 4.443 1 49.25 140 PRO B O 1
ATOM 6295 N N . TRP B 1 182 ? 15.022 -23.357 6.461 1 46.6 141 TRP B N 1
ATOM 6296 C CA . TRP B 1 182 ? 15.173 -22.053 7.115 1 45.8 141 TRP B CA 1
ATOM 6297 C C . TRP B 1 182 ? 16.677 -21.722 7.353 1 46.37 141 TRP B C 1
ATOM 6298 O O . TRP B 1 182 ? 16.976 -20.856 8.178 1 47.32 141 TRP B O 1
ATOM 6319 N N . LYS B 1 183 ? 17.615 -22.377 6.627 1 45.81 142 LYS B N 1
ATOM 6320 C CA . LYS B 1 183 ? 19.049 -22.129 6.81 1 46.14 142 LYS B CA 1
ATOM 6321 C C . LYS B 1 183 ? 19.457 -20.687 6.528 1 45.91 142 LYS B C 1
ATOM 6322 O O . LYS B 1 183 ? 20.377 -20.209 7.18 1 46.33 142 LYS B O 1
ATOM 6341 N N . LYS B 1 184 ? 18.808 -19.984 5.574 1 45.46 143 LYS B N 1
ATOM 6342 C CA . LYS B 1 184 ? 19.161 -18.571 5.286 1 45.36 143 LYS B CA 1
ATOM 6343 C C . LYS B 1 184 ? 19.15 -17.684 6.537 1 45.5 143 LYS B C 1
ATOM 6344 O O . LYS B 1 184 ? 20.023 -16.828 6.687 1 45.97 143 LYS B O 1
ATOM 6363 N N . VAL B 1 185 ? 18.168 -17.887 7.419 1 44.84 144 VAL B N 1
ATOM 6364 C CA . VAL B 1 185 ? 18.074 -17.155 8.667 1 44.98 144 VAL B CA 1
ATOM 6365 C C . VAL B 1 185 ? 19.009 -17.757 9.73 1 45.84 144 VAL B C 1
ATOM 6366 O O . VAL B 1 185 ? 19.767 -17.019 10.356 1 46.44 144 VAL B O 1
ATOM 6379 N N . LEU B 1 186 ? 18.929 -19.086 9.969 1 46.09 145 LEU B N 1
ATOM 6380 C CA . LEU B 1 186 ? 19.675 -19.735 11.049 1 46.32 145 LEU B CA 1
ATOM 6381 C C . LEU B 1 186 ? 21.191 -19.842 10.901 1 47.09 145 LEU B C 1
ATOM 6382 O O . LEU B 1 186 ? 21.873 -19.828 11.919 1 47.46 145 LEU B O 1
ATOM 6398 N N . THR B 1 187 ? 21.727 -20.007 9.687 1 47.59 146 THR B N 1
ATOM 6399 C CA . THR B 1 187 ? 23.166 -20.255 9.51 1 48.91 146 THR B CA 1
ATOM 6400 C C . THR B 1 187 ? 24.051 -19.015 9.463 1 49.05 146 THR B C 1
ATOM 6401 O O . THR B 1 187 ? 25.259 -19.151 9.28 1 49.35 146 THR B O 1
ATOM 6412 N N . SER B 1 188 ? 23.482 -17.83 9.654 1 49.04 147 SER B N 1
ATOM 6413 C CA . SER B 1 188 ? 24.232 -16.582 9.757 1 49.41 147 SER B CA 1
ATOM 6414 C C . SER B 1 188 ? 23.515 -15.688 10.781 1 48.26 147 SER B C 1
ATOM 6415 O O . SER B 1 188 ? 22.364 -15.959 11.144 1 48.41 147 SER B O 1
ATOM 6423 N N . GLY B 1 189 ? 24.191 -14.653 11.266 1 46.54 148 GLY B N 1
ATOM 6424 C CA . GLY B 1 189 ? 23.59 -13.73 12.228 1 45.04 148 GLY B CA 1
ATOM 6425 C C . GLY B 1 189 ? 22.364 -13.04 11.663 1 43.48 148 GLY B C 1
ATOM 6426 O O . GLY B 1 189 ? 22.291 -12.816 10.453 1 43.96 148 GLY B O 1
ATOM 6430 N N . SER B 1 190 ? 21.379 -12.74 12.514 1 41.25 149 SER B N 1
ATOM 6431 C CA . SER B 1 190 ? 20.124 -12.108 12.102 1 40.44 149 SER B CA 1
ATOM 6432 C C . SER B 1 190 ? 19.883 -10.851 12.926 1 38.28 149 SER B C 1
ATOM 6433 O O . SER B 1 190 ? 19.857 -10.927 14.149 1 37.65 149 SER B O 1
ATOM 6441 N N . ILE B 1 191 ? 19.672 -9.705 12.27 1 37.23 150 ILE B N 1
ATOM 6442 C CA . ILE B 1 191 ? 19.479 -8.416 12.942 1 36.52 150 ILE B CA 1
ATOM 6443 C C . ILE B 1 191 ? 18.006 -8.014 12.802 1 37.64 150 ILE B C 1
ATOM 6444 O O . ILE B 1 191 ? 17.521 -7.817 11.685 1 37.8 150 ILE B O 1
ATOM 6460 N N . PHE B 1 192 ? 17.297 -7.896 13.93 1 38.07 151 PHE B N 1
ATOM 6461 C CA . PHE B 1 192 ? 15.877 -7.539 13.958 1 38.73 151 PHE B CA 1
ATOM 6462 C C . PHE B 1 192 ? 15.651 -6.219 14.682 1 39.52 151 PHE B C 1
ATOM 6463 O O . PHE B 1 192 ? 16.421 -5.854 15.574 1 39.32 151 PHE B O 1
ATOM 6480 N N . ASN B 1 193 ? 14.55 -5.524 14.332 1 39.65 152 ASN B N 1
ATOM 6481 C CA . ASN B 1 193 ? 14.142 -4.307 15.019 1 40.7 152 ASN B CA 1
ATOM 6482 C C . ASN B 1 193 ? 13.611 -4.791 16.372 1 39.73 152 ASN B C 1
ATOM 6483 O O . ASN B 1 193 ? 12.627 -5.524 16.399 1 39.79 152 ASN B O 1
ATOM 6494 N N . ALA B 1 194 ? 14.306 -4.47 17.471 1 38.81 153 ALA B N 1
ATOM 6495 C CA . ALA B 1 194 ? 13.941 -4.934 18.809 1 38.82 153 ALA B CA 1
ATOM 6496 C C . ALA B 1 194 ? 12.457 -4.775 19.154 1 39.36 153 ALA B C 1
ATOM 6497 O O . ALA B 1 194 ? 11.892 -5.656 19.79 1 40.34 153 ALA B O 1
ATOM 6504 N N . VAL B 1 195 ? 11.828 -3.691 18.706 1 38.77 154 VAL B N 1
ATOM 6505 C CA . VAL B 1 195 ? 10.416 -3.409 18.981 1 39.26 154 VAL B CA 1
ATOM 6506 C C . VAL B 1 195 ? 9.471 -4.495 18.417 1 38.56 154 VAL B C 1
ATOM 6507 O O . VAL B 1 195 ? 8.424 -4.75 19.008 1 38.09 154 VAL B O 1
ATOM 6520 N N . LYS B 1 196 ? 9.835 -5.132 17.294 1 38.01 155 LYS B N 1
ATOM 6521 C CA . LYS B 1 196 ? 8.987 -6.153 16.679 1 38.53 155 LYS B CA 1
ATOM 6522 C C . LYS B 1 196 ? 9.137 -7.543 17.286 1 38.81 155 LYS B C 1
ATOM 6523 O O . LYS B 1 196 ? 8.257 -8.374 17.074 1 39.97 155 LYS B O 1
ATOM 6542 N N . VAL B 1 197 ? 10.237 -7.818 17.996 1 37.4 156 VAL B N 1
ATOM 6543 C CA . VAL B 1 197 ? 10.481 -9.15 18.537 1 37.73 156 VAL B CA 1
ATOM 6544 C C . VAL B 1 197 ? 10.626 -9.177 20.058 1 38.2 156 VAL B C 1
ATOM 6545 O O . VAL B 1 197 ? 10.883 -10.232 20.594 1 37.59 156 VAL B O 1
ATOM 6558 N N . CYS B 1 198 ? 10.461 -8.051 20.747 1 38.7 157 CYS B N 1
ATOM 6559 C CA . CYS B 1 198 ? 10.609 -8.004 22.201 1 39.11 157 CYS B CA 1
ATOM 6560 C C . CYS B 1 198 ? 9.938 -6.761 22.713 1 39.52 157 CYS B C 1
ATOM 6561 O O . CYS B 1 198 ? 10.089 -5.716 22.094 1 41.51 157 CYS B O 1
ATOM 6569 N N . ARG B 1 199 ? 9.194 -6.844 23.813 1 38.41 158 ARG B N 1
ATOM 6570 C CA . ARG B 1 199 ? 8.558 -5.663 24.381 1 37.99 158 ARG B CA 1
ATOM 6571 C C . ARG B 1 199 ? 9.541 -4.855 25.239 1 38.35 158 ARG B C 1
ATOM 6572 O O . ARG B 1 199 ? 9.451 -3.634 25.224 1 38.98 158 ARG B O 1
ATOM 6593 N N . ASN B 1 200 ? 10.43 -5.501 26.02 1 38.03 159 ASN B N 1
ATOM 6594 C CA . ASN B 1 200 ? 11.32 -4.807 26.96 1 38.42 159 ASN B CA 1
ATOM 6595 C C . ASN B 1 200 ? 12.789 -5.115 26.7 1 39.18 159 ASN B C 1
ATOM 6596 O O . ASN B 1 200 ? 13.467 -5.723 27.53 1 39.62 159 ASN B O 1
ATOM 6607 N N . VAL B 1 201 ? 13.296 -4.651 25.555 1 39 160 VAL B N 1
ATOM 6608 C CA . VAL B 1 201 ? 14.689 -4.838 25.16 1 39.09 160 VAL B CA 1
ATOM 6609 C C . VAL B 1 201 ? 15.646 -4.272 26.208 1 39.91 160 VAL B C 1
ATOM 6610 O O . VAL B 1 201 ? 16.77 -4.745 26.296 1 39.83 160 VAL B O 1
ATOM 6623 N N . ASP B 1 202 ? 15.24 -3.229 26.961 1 40.63 161 ASP B N 1
ATOM 6624 C CA . ASP B 1 202 ? 16.101 -2.636 27.987 1 41.68 161 ASP B CA 1
ATOM 6625 C C . ASP B 1 202 ? 16.434 -3.621 29.138 1 41.46 161 ASP B C 1
ATOM 6626 O O . ASP B 1 202 ? 17.354 -3.346 29.914 1 41.48 161 ASP B O 1
ATOM 6635 N N . GLN B 1 203 ? 15.737 -4.783 29.213 1 41.13 162 GLN B N 1
ATOM 6636 C CA . GLN B 1 203 ? 16.047 -5.824 30.204 1 40.88 162 GLN B CA 1
ATOM 6637 C C . GLN B 1 203 ? 17.22 -6.703 29.75 1 42.14 162 GLN B C 1
ATOM 6638 O O . GLN B 1 203 ? 17.836 -7.371 30.591 1 43.65 162 GLN B O 1
ATOM 6652 N N . ILE B 1 204 ? 17.517 -6.748 28.443 1 41.56 163 ILE B N 1
ATOM 6653 C CA . ILE B 1 204 ? 18.628 -7.539 27.938 1 41.56 163 ILE B CA 1
ATOM 6654 C C . ILE B 1 204 ? 19.918 -6.818 28.35 1 43.32 163 ILE B C 1
ATOM 6655 O O . ILE B 1 204 ? 20.036 -5.605 28.183 1 43.34 163 ILE B O 1
ATOM 6671 N N . GLN B 1 205 ? 20.88 -7.56 28.879 1 45.1 164 GLN B N 1
ATOM 6672 C CA . GLN B 1 205 ? 22.135 -6.981 29.352 1 47.47 164 GLN B CA 1
ATOM 6673 C C . GLN B 1 205 ? 23.055 -6.581 28.216 1 49.76 164 GLN B C 1
ATOM 6674 O O . GLN B 1 205 ? 23.061 -7.217 27.166 1 49.49 164 GLN B O 1
ATOM 6688 N N . LEU B 1 206 ? 23.85 -5.533 28.452 1 51.93 165 LEU B N 1
ATOM 6689 C CA . LEU B 1 206 ? 24.885 -5.054 27.537 1 54.35 165 LEU B CA 1
ATOM 6690 C C . LEU B 1 206 ? 26.282 -5.505 28.022 1 56.63 165 LEU B C 1
ATOM 6691 O O . LEU B 1 206 ? 27.19 -5.583 27.201 1 57.52 165 LEU B O 1
ATOM 6707 N N . ASP B 1 207 ? 26.457 -5.794 29.337 1 57.57 166 ASP B N 1
ATOM 6708 C CA . ASP B 1 207 ? 27.739 -6.209 29.94 1 59.04 166 ASP B CA 1
ATOM 6709 C C . ASP B 1 207 ? 27.902 -7.736 30.135 1 59.92 166 ASP B C 1
ATOM 6710 O O . ASP B 1 207 ? 28.925 -8.159 30.671 1 60.9 166 ASP B O 1
ATOM 6719 N N . LYS B 1 208 ? 26.901 -8.552 29.761 1 59.35 167 LYS B N 1
ATOM 6720 C CA . LYS B 1 208 ? 26.964 -10.007 29.937 1 59.26 167 LYS B CA 1
ATOM 6721 C C . LYS B 1 208 ? 26.542 -10.718 28.654 1 57.99 167 LYS B C 1
ATOM 6722 O O . LYS B 1 208 ? 25.751 -10.17 27.877 1 58.24 167 LYS B O 1
ATOM 6741 N N . HIS B 1 209 ? 27.028 -11.951 28.452 1 56.16 168 HIS B N 1
ATOM 6742 C CA . HIS B 1 209 ? 26.615 -12.74 27.294 1 55.35 168 HIS B CA 1
ATOM 6743 C C . HIS B 1 209 ? 25.186 -13.24 27.545 1 53 168 HIS B C 1
ATOM 6744 O O . HIS B 1 209 ? 24.838 -13.546 28.69 1 52.93 168 HIS B O 1
ATOM 6758 N N . GLN B 1 210 ? 24.35 -13.278 26.494 1 50.91 169 GLN B N 1
ATOM 6759 C CA . GLN B 1 210 ? 22.955 -13.701 26.617 1 49.8 169 GLN B CA 1
ATOM 6760 C C . GLN B 1 210 ? 22.644 -14.847 25.635 1 48.4 169 GLN B C 1
ATOM 6761 O O . GLN B 1 210 ? 23.244 -14.929 24.56 1 48.38 169 GLN B O 1
ATOM 6775 N N . ALA B 1 211 ? 21.695 -15.723 25.991 1 46.71 170 ALA B N 1
ATOM 6776 C CA . ALA B 1 211 ? 21.32 -16.846 25.128 1 45.71 170 ALA B CA 1
ATOM 6777 C C . ALA B 1 211 ? 19.807 -17.064 25.132 1 44.37 170 ALA B C 1
ATOM 6778 O O . ALA B 1 211 ? 19.125 -16.649 26.067 1 44.05 170 ALA B O 1
ATOM 6785 N N . LEU B 1 212 ? 19.283 -17.721 24.085 1 43.34 171 LEU B N 1
ATOM 6786 C CA . LEU B 1 212 ? 17.847 -17.957 23.95 1 42.8 171 LEU B CA 1
ATOM 6787 C C . LEU B 1 212 ? 17.523 -19.436 24.282 1 42.51 171 LEU B C 1
ATOM 6788 O O . LEU B 1 212 ? 18.135 -20.34 23.721 1 43.03 171 LEU B O 1
ATOM 6804 N N . ARG B 1 213 ? 16.61 -19.666 25.247 1 41.47 172 ARG B N 1
ATOM 6805 C CA . ARG B 1 213 ? 16.146 -20.994 25.651 1 40.8 172 ARG B CA 1
ATOM 6806 C C . ARG B 1 213 ? 14.716 -21.071 25.147 1 39.7 172 ARG B C 1
ATOM 6807 O O . ARG B 1 213 ? 13.822 -20.528 25.78 1 38.71 172 ARG B O 1
ATOM 6828 N N . ILE B 1 214 ? 14.506 -21.719 23.997 1 39.45 173 ILE B N 1
ATOM 6829 C CA . ILE B 1 214 ? 13.207 -21.753 23.317 1 39.56 173 ILE B CA 1
ATOM 6830 C C . ILE B 1 214 ? 12.171 -22.61 24.024 1 40.2 173 ILE B C 1
ATOM 6831 O O . ILE B 1 214 ? 12.467 -23.739 24.393 1 41.96 173 ILE B O 1
ATOM 6847 N N . PHE B 1 215 ? 10.947 -22.08 24.195 1 39.62 174 PHE B N 1
ATOM 6848 C CA . PHE B 1 215 ? 9.84 -22.796 24.839 1 40.06 174 PHE B CA 1
ATOM 6849 C C . PHE B 1 215 ? 8.63 -22.997 23.926 1 39.49 174 PHE B C 1
ATOM 6850 O O . PHE B 1 215 ? 7.769 -23.81 24.265 1 39.28 174 PHE B O 1
ATOM 6867 N N . PHE B 1 216 ? 8.523 -22.258 22.81 1 38.99 175 PHE B N 1
ATOM 6868 C CA . PHE B 1 216 ? 7.362 -22.388 21.938 1 38.91 175 PHE B CA 1
ATOM 6869 C C . PHE B 1 216 ? 7.727 -22.115 20.486 1 39.62 175 PHE B C 1
ATOM 6870 O O . PHE B 1 216 ? 8.534 -21.236 20.221 1 39.95 175 PHE B O 1
ATOM 6887 N N . LEU B 1 217 ? 7.152 -22.89 19.55 1 39.52 176 LEU B N 1
ATOM 6888 C CA . LEU B 1 217 ? 7.373 -22.694 18.125 1 40.16 176 LEU B CA 1
ATOM 6889 C C . LEU B 1 217 ? 6.01 -22.466 17.512 1 41.19 176 LEU B C 1
ATOM 6890 O O . LEU B 1 217 ? 5.193 -23.366 17.532 1 40.9 176 LEU B O 1
ATOM 6906 N N . SER B 1 218 ? 5.75 -21.275 16.991 1 42.46 177 SER B N 1
ATOM 6907 C CA . SER B 1 218 ? 4.471 -20.973 16.364 1 44.37 177 SER B CA 1
ATOM 6908 C C . SER B 1 218 ? 4.633 -21.217 14.872 1 46.19 177 SER B C 1
ATOM 6909 O O . SER B 1 218 ? 5.638 -20.8 14.291 1 46.91 177 SER B O 1
ATOM 6917 N N . ILE B 1 219 ? 3.675 -21.921 14.258 1 46.3 178 ILE B N 1
ATOM 6918 C CA . ILE B 1 219 ? 3.733 -22.252 12.839 1 47.27 178 ILE B CA 1
ATOM 6919 C C . ILE B 1 219 ? 2.458 -21.801 12.165 1 48.88 178 ILE B C 1
ATOM 6920 O O . ILE B 1 219 ? 1.389 -22.113 12.664 1 49.07 178 ILE B O 1
ATOM 6936 N N . THR B 1 220 ? 2.555 -21.127 11.012 1 49.57 179 THR B N 1
ATOM 6937 C CA . THR B 1 220 ? 1.373 -20.743 10.247 1 51.24 179 THR B CA 1
ATOM 6938 C C . THR B 1 220 ? 1.572 -21.326 8.861 1 53.44 179 THR B C 1
ATOM 6939 O O . THR B 1 220 ? 2.618 -21.089 8.257 1 53.61 179 THR B O 1
ATOM 6950 N N . LYS B 1 221 ? 0.61 -22.148 8.386 1 54.91 180 LYS B N 1
ATOM 6951 C CA . LYS B 1 221 ? 0.682 -22.766 7.059 1 57.08 180 LYS B CA 1
ATOM 6952 C C . LYS B 1 221 ? 0.266 -21.744 6.004 1 58.59 180 LYS B C 1
ATOM 6953 O O . LYS B 1 221 ? -0.754 -21.082 6.176 1 58.49 180 LYS B O 1
ATOM 6972 N N . LEU B 1 222 ? 1.027 -21.655 4.905 1 60.03 181 LEU B N 1
ATOM 6973 C CA . LEU B 1 222 ? 0.765 -20.75 3.786 1 61.9 181 LEU B CA 1
ATOM 6974 C C . LEU B 1 222 ? 0.397 -21.553 2.53 1 64.79 181 LEU B C 1
ATOM 6975 O O . LEU B 1 222 ? 0.736 -22.738 2.405 1 64.7 181 LEU B O 1
ATOM 6991 N N . ASN B 1 223 ? -0.272 -20.884 1.588 1 67.01 182 ASN B N 1
ATOM 6992 C CA . ASN B 1 223 ? -0.621 -21.441 0.291 1 69.57 182 ASN B CA 1
ATOM 6993 C C . ASN B 1 223 ? 0.083 -20.538 -0.711 1 71.39 182 ASN B C 1
ATOM 6994 O O . ASN B 1 223 ? -0.199 -19.341 -0.735 1 71.82 182 ASN B O 1
ATOM 7005 N N . ASP B 1 224 ? 1.007 -21.085 -1.521 1 72.3 183 ASP B N 1
ATOM 7006 C CA . ASP B 1 224 ? 1.709 -20.304 -2.546 1 73.46 183 ASP B CA 1
ATOM 7007 C C . ASP B 1 224 ? 0.803 -20.144 -3.767 1 74.2 183 ASP B C 1
ATOM 7008 O O . ASP B 1 224 ? 0.19 -19.092 -3.957 1 74.69 183 ASP B O 1
ATOM 7012 N N . GLY B 1 226 ? -1.879 -17.735 -2.485 1 62.73 185 GLY B N 1
ATOM 7013 C CA . GLY B 1 226 ? -2.409 -16.607 -1.73 1 62.93 185 GLY B CA 1
ATOM 7014 C C . GLY B 1 226 ? -1.556 -15.361 -1.839 1 62.84 185 GLY B C 1
ATOM 7015 O O . GLY B 1 226 ? -0.388 -15.429 -2.227 1 63.63 185 GLY B O 1
ATOM 7018 N N . ILE B 1 227 ? -2.136 -14.218 -1.492 1 61.86 186 ILE B N 1
ATOM 7019 C CA . ILE B 1 227 ? -1.455 -12.926 -1.519 1 61.59 186 ILE B CA 1
ATOM 7020 C C . ILE B 1 227 ? -0.991 -12.61 -0.1 1 61.14 186 ILE B C 1
ATOM 7021 O O . ILE B 1 227 ? -1.822 -12.536 0.797 1 61 186 ILE B O 1
ATOM 7037 N N . TYR B 1 228 ? 0.312 -12.427 0.111 1 60.71 187 TYR B N 1
ATOM 7038 C CA . TYR B 1 228 ? 0.846 -12.124 1.435 1 61.25 187 TYR B CA 1
ATOM 7039 C C . TYR B 1 228 ? 1.539 -10.76 1.35 1 61.88 187 TYR B C 1
ATOM 7040 O O . TYR B 1 228 ? 2.386 -10.562 0.479 1 62.24 187 TYR B O 1
ATOM 7058 N N . MET B 1 229 ? 1.126 -9.802 2.212 1 61.66 188 MET B N 1
ATOM 7059 C CA . MET B 1 229 ? 1.561 -8.404 2.156 1 62.01 188 MET B CA 1
ATOM 7060 C C . MET B 1 229 ? 2.423 -7.908 3.321 1 61.55 188 MET B C 1
ATOM 7061 O O . MET B 1 229 ? 2.111 -8.126 4.498 1 61.25 188 MET B O 1
ATOM 7075 N N . ILE B 1 230 ? 3.448 -7.127 2.956 1 61 189 ILE B N 1
ATOM 7076 C CA . ILE B 1 230 ? 4.314 -6.363 3.851 1 61 189 ILE B CA 1
ATOM 7077 C C . ILE B 1 230 ? 4.323 -4.928 3.277 1 60.95 189 ILE B C 1
ATOM 7078 O O . ILE B 1 230 ? 3.965 -4.734 2.104 1 60.8 189 ILE B O 1
ATOM 7094 N N . PRO B 1 231 ? 4.718 -3.902 4.055 1 60.74 190 PRO B N 1
ATOM 7095 C CA . PRO B 1 231 ? 4.675 -2.528 3.512 1 60.88 190 PRO B CA 1
ATOM 7096 C C . PRO B 1 231 ? 5.31 -2.345 2.118 1 61.05 190 PRO B C 1
ATOM 7097 O O . PRO B 1 231 ? 4.678 -1.728 1.269 1 60.87 190 PRO B O 1
ATOM 7108 N N . ARG B 1 232 ? 6.506 -2.911 1.851 1 61.38 191 ARG B N 1
ATOM 7109 C CA . ARG B 1 232 ? 7.145 -2.752 0.532 1 62.36 191 ARG B CA 1
ATOM 7110 C C . ARG B 1 232 ? 6.383 -3.423 -0.625 1 63.16 191 ARG B C 1
ATOM 7111 O O . ARG B 1 232 ? 6.55 -2.979 -1.757 1 63.38 191 ARG B O 1
ATOM 7132 N N . THR B 1 233 ? 5.544 -4.453 -0.367 1 63.52 192 THR B N 1
ATOM 7133 C CA . THR B 1 233 ? 4.772 -5.098 -1.442 1 64.35 192 THR B CA 1
ATOM 7134 C C . THR B 1 233 ? 3.353 -4.517 -1.589 1 64.94 192 THR B C 1
ATOM 7135 O O . THR B 1 233 ? 2.621 -4.961 -2.478 1 64.97 192 THR B O 1
ATOM 7146 N N . MET B 1 234 ? 2.976 -3.508 -0.774 1 65.14 193 MET B N 1
ATOM 7147 C CA . MET B 1 234 ? 1.65 -2.904 -0.841 1 66.02 193 MET B CA 1
ATOM 7148 C C . MET B 1 234 ? 1.492 -2.152 -2.138 1 66.1 193 MET B C 1
ATOM 7149 O O . MET B 1 234 ? 2.437 -1.494 -2.582 1 66.29 193 MET B O 1
ATOM 7163 N N . LEU B 1 235 ? 0.294 -2.202 -2.724 1 65.76 194 LEU B N 1
ATOM 7164 C CA . LEU B 1 235 ? 0.033 -1.466 -3.958 1 65.98 194 LEU B CA 1
ATOM 7165 C C . LEU B 1 235 ? -0.408 -0.023 -3.663 1 65.4 194 LEU B C 1
ATOM 7166 O O . LEU B 1 235 ? -0.842 0.307 -2.549 1 65.76 194 LEU B O 1
ATOM 7170 N N . GLU B 1 236 ? -0.292 0.837 -4.694 1 64.13 195 GLU B N 1
ATOM 7171 C CA . GLU B 1 236 ? -0.697 2.245 -4.658 1 62.87 195 GLU B CA 1
ATOM 7172 C C . GLU B 1 236 ? -2.168 2.345 -4.229 1 62.4 195 GLU B C 1
ATOM 7173 O O . GLU B 1 236 ? -3.016 1.631 -4.773 1 63.38 195 GLU B O 1
ATOM 7185 N N . PHE B 1 237 ? -2.454 3.199 -3.239 1 60.56 196 PHE B N 1
ATOM 7186 C CA . PHE B 1 237 ? -3.81 3.403 -2.728 1 59.17 196 PHE B CA 1
ATOM 7187 C C . PHE B 1 237 ? -4.474 4.664 -3.305 1 58.93 196 PHE B C 1
ATOM 7188 O O . PHE B 1 237 ? -5.691 4.792 -3.192 1 59.45 196 PHE B O 1
ATOM 7205 N N . ARG B 1 238 ? -3.702 5.586 -3.924 1 57.93 197 ARG B N 1
ATOM 7206 C CA . ARG B 1 238 ? -4.275 6.796 -4.49 1 57.99 197 ARG B CA 1
ATOM 7207 C C . ARG B 1 238 ? -4.995 6.523 -5.826 1 58.98 197 ARG B C 1
ATOM 7208 O O . ARG B 1 238 ? -4.569 5.684 -6.609 1 58.61 197 ARG B O 1
ATOM 7229 N N . ARG B 1 239 ? -6.111 7.213 -6.049 1 60.07 198 ARG B N 1
ATOM 7230 C CA . ARG B 1 239 ? -6.921 7.101 -7.278 1 61.77 198 ARG B CA 1
ATOM 7231 C C . ARG B 1 239 ? -7.806 8.359 -7.384 1 62.73 198 ARG B C 1
ATOM 7232 O O . ARG B 1 239 ? -8.272 8.857 -6.357 1 62.75 198 ARG B O 1
ATOM 7253 N N . ASN B 1 240 ? -8.048 8.87 -8.592 1 63.61 199 ASN B N 1
ATOM 7254 C CA . ASN B 1 240 ? -8.734 10.149 -8.742 1 65.24 199 ASN B CA 1
ATOM 7255 C C . ASN B 1 240 ? -10.28 10.153 -8.646 1 65.78 199 ASN B C 1
ATOM 7256 O O . ASN B 1 240 ? -10.842 11.072 -8.025 1 67.28 199 ASN B O 1
ATOM 7267 N N . ASN B 1 241 ? -10.959 9.24 -9.318 1 64.59 200 ASN B N 1
ATOM 7268 C CA . ASN B 1 241 ? -12.423 9.245 -9.369 1 64.59 200 ASN B CA 1
ATOM 7269 C C . ASN B 1 241 ? -12.876 7.893 -8.897 1 63.38 200 ASN B C 1
ATOM 7270 O O . ASN B 1 241 ? -13.214 7.04 -9.726 1 64.05 200 ASN B O 1
ATOM 7281 N N . ALA B 1 242 ? -12.747 7.627 -7.569 1 61.55 201 ALA B N 1
ATOM 7282 C CA . ALA B 1 242 ? -13.033 6.294 -7.067 1 60.27 201 ALA B CA 1
ATOM 7283 C C . ALA B 1 242 ? -13.471 6.311 -5.588 1 59.11 201 ALA B C 1
ATOM 7284 O O . ALA B 1 242 ? -13.325 7.337 -4.909 1 59.34 201 ALA B O 1
ATOM 7291 N N . ILE B 1 243 ? -14.03 5.18 -5.106 1 57.42 202 ILE B N 1
ATOM 7292 C CA . ILE B 1 243 ? -14.438 4.989 -3.721 1 56.22 202 ILE B CA 1
ATOM 7293 C C . ILE B 1 243 ? -13.445 4.006 -3.106 1 53.55 202 ILE B C 1
ATOM 7294 O O . ILE B 1 243 ? -13.321 2.892 -3.587 1 53.64 202 ILE B O 1
ATOM 7310 N N . ALA B 1 244 ? -12.759 4.404 -2.049 1 51.1 203 ALA B N 1
ATOM 7311 C CA . ALA B 1 244 ? -11.833 3.538 -1.343 1 49.32 203 ALA B CA 1
ATOM 7312 C C . ALA B 1 244 ? -12.604 2.57 -0.448 1 47.92 203 ALA B C 1
ATOM 7313 O O . ALA B 1 244 ? -13.532 2.987 0.25 1 47.38 203 ALA B O 1
ATOM 7320 N N . PHE B 1 245 ? -12.222 1.278 -0.483 1 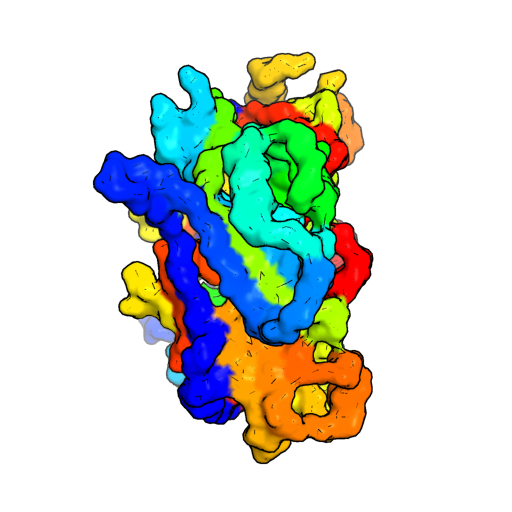46.95 204 PHE B N 1
ATOM 7321 C CA . PHE B 1 245 ? -12.751 0.25 0.399 1 46.68 204 PHE B CA 1
ATOM 7322 C C . PHE B 1 245 ? -11.708 0.105 1.507 1 45.33 204 PHE B C 1
ATOM 7323 O O . PHE B 1 245 ? -10.696 -0.563 1.318 1 45.27 204 PHE B O 1
ATOM 7340 N N . ASN B 1 246 ? -11.928 0.783 2.627 1 44.34 205 ASN B N 1
ATOM 7341 C CA . ASN B 1 246 ? -11.033 0.697 3.785 1 43.73 205 ASN B CA 1
ATOM 7342 C C . ASN B 1 246 ? -11.645 -0.234 4.822 1 43.48 205 ASN B C 1
ATOM 7343 O O . ASN B 1 246 ? -12.856 -0.477 4.813 1 43.83 205 ASN B O 1
ATOM 7354 N N . LEU B 1 247 ? -10.799 -0.827 5.657 1 42.61 206 LEU B N 1
ATOM 7355 C CA . LEU B 1 247 ? -11.24 -1.79 6.646 1 42.28 206 LEU B CA 1
ATOM 7356 C C . LEU B 1 247 ? -10.754 -1.372 8.005 1 42.69 206 LEU B C 1
ATOM 7357 O O . LEU B 1 247 ? -9.551 -1.224 8.2 1 42.88 206 LEU B O 1
ATOM 7373 N N . LEU B 1 248 ? -11.679 -1.226 8.955 1 42.67 207 LEU B N 1
ATOM 7374 C CA . LEU B 1 248 ? -11.367 -0.848 10.324 1 43.8 207 LEU B CA 1
ATOM 7375 C C . LEU B 1 248 ? -11.503 -2.119 11.166 1 44.84 207 LEU B C 1
ATOM 7376 O O . LEU B 1 248 ? -12.569 -2.738 11.168 1 45.34 207 LEU B O 1
ATOM 7392 N N . VAL B 1 249 ? -10.415 -2.548 11.823 1 44.5 208 VAL B N 1
ATOM 7393 C CA . VAL B 1 249 ? -10.407 -3.773 12.608 1 45.02 208 VAL B CA 1
ATOM 7394 C C . VAL B 1 249 ? -10.136 -3.453 14.07 1 45.85 208 VAL B C 1
ATOM 7395 O O . VAL B 1 249 ? -9.235 -2.682 14.365 1 46.22 208 VAL B O 1
ATOM 7408 N N . TYR B 1 250 ? -10.889 -4.072 14.981 1 46.22 209 TYR B N 1
ATOM 7409 C CA . TYR B 1 250 ? -10.714 -3.893 16.416 1 47.36 209 TYR B CA 1
ATOM 7410 C C . TYR B 1 250 ? -10.238 -5.194 17.02 1 47.19 209 TYR B C 1
ATOM 7411 O O . TYR B 1 250 ? -10.839 -6.236 16.766 1 47.35 209 TYR B O 1
ATOM 7429 N N . LEU B 1 251 ? -9.208 -5.129 17.857 1 46.82 210 LEU B N 1
ATOM 7430 C CA . LEU B 1 251 ? -8.664 -6.282 18.544 1 47.11 210 LEU B CA 1
ATOM 7431 C C . LEU B 1 251 ? -8.866 -6.113 20.042 1 48.31 210 LEU B C 1
ATOM 7432 O O . LEU B 1 251 ? -8.484 -5.085 20.586 1 48.36 210 LEU B O 1
ATOM 7448 N N . LYS B 1 252 ? -9.474 -7.117 20.699 1 49.18 211 LYS B N 1
ATOM 7449 C CA . LYS B 1 252 ? -9.644 -7.176 22.146 1 50.97 211 LYS B CA 1
ATOM 7450 C C . LYS B 1 252 ? -8.44 -7.979 22.652 1 52.28 211 LYS B C 1
ATOM 7451 O O . LYS B 1 252 ? -8.192 -9.08 22.162 1 52.8 211 LYS B O 1
ATOM 7470 N N . ILE B 1 253 ? -7.686 -7.423 23.595 1 52.96 212 ILE B N 1
ATOM 7471 C CA . ILE B 1 253 ? -6.479 -8.033 24.154 1 54.59 212 ILE B CA 1
ATOM 7472 C C . ILE B 1 253 ? -6.741 -8.281 25.63 1 57.76 212 ILE B C 1
ATOM 7473 O O . ILE B 1 253 ? -7.21 -7.373 26.303 1 57.99 212 ILE B O 1
ATOM 7489 N N . ASP B 1 254 ? -6.497 -9.502 26.142 1 60.47 213 ASP B N 1
ATOM 7490 C CA . ASP B 1 254 ? -6.82 -9.817 27.543 1 63.67 213 ASP B CA 1
ATOM 7491 C C . ASP B 1 254 ? -6.216 -8.821 28.555 1 65.7 213 ASP B C 1
ATOM 7492 O O . ASP B 1 254 ? -6.851 -8.498 29.568 1 66.79 213 ASP B O 1
ATOM 7501 N N . PHE B 1 271 ? -10.348 -5.638 29.72 1 58.92 230 PHE B N 1
ATOM 7502 C CA . PHE B 1 271 ? -9.691 -5.894 28.443 1 59.06 230 PHE B CA 1
ATOM 7503 C C . PHE B 1 271 ? -9.32 -4.58 27.751 1 59.01 230 PHE B C 1
ATOM 7504 O O . PHE B 1 271 ? -10.048 -3.587 27.851 1 59.56 230 PHE B O 1
ATOM 7507 N N . LYS B 1 272 ? -8.196 -4.596 27.026 1 57.65 231 LYS B N 1
ATOM 7508 C CA . LYS B 1 272 ? -7.67 -3.463 26.279 1 56.7 231 LYS B CA 1
ATOM 7509 C C . LYS B 1 272 ? -8.109 -3.618 24.82 1 55.81 231 LYS B C 1
ATOM 7510 O O . LYS B 1 272 ? -8.011 -4.719 24.295 1 56.52 231 LYS B O 1
ATOM 7514 N N . VAL B 1 273 ? -8.602 -2.555 24.164 1 54.33 232 VAL B N 1
ATOM 7515 C CA . VAL B 1 273 ? -9.025 -2.652 22.762 1 53.57 232 VAL B CA 1
ATOM 7516 C C . VAL B 1 273 ? -8.189 -1.727 21.885 1 52.71 232 VAL B C 1
ATOM 7517 O O . VAL B 1 273 ? -8.152 -0.525 22.122 1 53.81 232 VAL B O 1
ATOM 7530 N N . ALA B 1 274 ? -7.532 -2.284 20.872 1 50.72 233 ALA B N 1
ATOM 7531 C CA . ALA B 1 274 ? -6.74 -1.523 19.903 1 49.6 233 ALA B CA 1
ATOM 7532 C C . ALA B 1 274 ? -7.447 -1.606 18.545 1 48.09 233 ALA B C 1
ATOM 7533 O O . ALA B 1 274 ? -8.14 -2.575 18.284 1 48.2 233 ALA B O 1
ATOM 7540 N N . SER B 1 275 ? -7.299 -0.596 17.701 1 47.21 234 SER B N 1
ATOM 7541 C CA . SER B 1 275 ? -7.896 -0.616 16.366 1 47.23 234 SER B CA 1
ATOM 7542 C C . SER B 1 275 ? -6.922 -0.073 15.339 1 47.11 234 SER B C 1
ATOM 7543 O O . SER B 1 275 ? -6.002 0.677 15.668 1 47.24 234 SER B O 1
ATOM 7551 N N . PHE B 1 276 ? -7.096 -0.504 14.099 1 46.26 235 PHE B N 1
ATOM 7552 C CA . PHE B 1 276 ? -6.265 -0.056 12.993 1 46.13 235 PHE B CA 1
ATOM 7553 C C . PHE B 1 276 ? -7.089 -0.103 11.718 1 45.61 235 PHE B C 1
ATOM 7554 O O . PHE B 1 276 ? -8.075 -0.835 11.631 1 44.79 235 PHE B O 1
ATOM 7571 N N . MET B 1 277 ? -6.704 0.71 10.751 1 45.7 236 MET B N 1
ATOM 7572 C CA . MET B 1 277 ? -7.387 0.76 9.473 1 45.99 236 MET B CA 1
ATOM 7573 C C . MET B 1 277 ? -6.401 0.395 8.358 1 45.65 236 MET B C 1
ATOM 7574 O O . MET B 1 277 ? -5.197 0.638 8.478 1 45.87 236 MET B O 1
ATOM 7588 N N . LEU B 1 278 ? -6.904 -0.251 7.304 1 44.71 237 LEU B N 1
ATOM 7589 C CA . LEU B 1 278 ? -6.075 -0.588 6.162 1 45.09 237 LEU B CA 1
ATOM 7590 C C . LEU B 1 278 ? -6.864 -0.478 4.878 1 44.47 237 LEU B C 1
ATOM 7591 O O . LEU B 1 278 ? -8.088 -0.595 4.867 1 44.02 237 LEU B O 1
ATOM 7607 N N . HIS B 1 279 ? -6.159 -0.164 3.806 1 44.11 238 HIS B N 1
ATOM 7608 C CA . HIS B 1 279 ? -6.767 0.029 2.512 1 44.41 238 HIS B CA 1
ATOM 7609 C C . HIS B 1 279 ? -6.782 -1.305 1.786 1 45.63 238 HIS B C 1
ATOM 7610 O O . HIS B 1 279 ? -5.731 -1.931 1.634 1 45.14 238 HIS B O 1
ATOM 7624 N N . LEU B 1 280 ? -7.966 -1.748 1.338 1 46.58 239 LEU B N 1
ATOM 7625 C CA . LEU B 1 280 ? -8.078 -3.002 0.607 1 47.82 239 LEU B CA 1
ATOM 7626 C C . LEU B 1 280 ? -8.002 -2.754 -0.887 1 48.93 239 LEU B C 1
ATOM 7627 O O . LEU B 1 280 ? -7.307 -3.478 -1.597 1 49.31 239 LEU B O 1
ATOM 7643 N N . GLY B 1 281 ? -8.695 -1.731 -1.358 1 49.14 240 GLY B N 1
ATOM 7644 C CA . GLY B 1 281 ? -8.69 -1.378 -2.771 1 49.79 240 GLY B CA 1
ATOM 7645 C C . GLY B 1 281 ? -9.617 -0.224 -3.065 1 50.5 240 GLY B C 1
ATOM 7646 O O . GLY B 1 281 ? -10.137 0.404 -2.137 1 50.61 240 GLY B O 1
ATOM 7650 N N . ASN B 1 282 ? -9.817 0.082 -4.357 1 50.86 241 ASN B N 1
ATOM 7651 C CA . ASN B 1 282 ? -10.696 1.176 -4.785 1 52.19 241 ASN B CA 1
ATOM 7652 C C . ASN B 1 282 ? -11.705 0.651 -5.81 1 54.69 241 ASN B C 1
ATOM 7653 O O . ASN B 1 282 ? -11.325 -0.089 -6.707 1 55.23 241 ASN B O 1
ATOM 7664 N N . PHE B 1 283 ? -12.979 1.037 -5.68 1 56.17 242 PHE B N 1
ATOM 7665 C CA . PHE B 1 283 ? -14.026 0.711 -6.646 1 58.14 242 PHE B CA 1
ATOM 7666 C C . PHE B 1 283 ? -14.013 1.875 -7.627 1 59.93 242 PHE B C 1
ATOM 7667 O O . PHE B 1 283 ? -14.335 2.997 -7.232 1 59.81 242 PHE B O 1
ATOM 7684 N N . VAL B 1 284 ? -13.395 1.695 -8.794 1 61.26 243 VAL B N 1
ATOM 7685 C CA . VAL B 1 284 ? -13.233 2.796 -9.748 1 62.78 243 VAL B CA 1
ATOM 7686 C C . VAL B 1 284 ? -14.564 3.116 -10.438 1 64.4 243 VAL B C 1
ATOM 7687 O O . VAL B 1 284 ? -15.303 2.197 -10.806 1 64.47 243 VAL B O 1
ATOM 7700 N N . ARG B 1 285 ? -14.875 4.422 -10.573 1 65.24 244 ARG B N 1
ATOM 7701 C CA . ARG B 1 285 ? -16.106 4.908 -11.192 1 66.56 244 ARG B CA 1
ATOM 7702 C C . ARG B 1 285 ? -15.97 4.908 -12.711 1 67.69 244 ARG B C 1
ATOM 7703 O O . ARG B 1 285 ? -16.329 3.919 -13.35 1 68.58 244 ARG B O 1
ATOM 7707 N N . TYR B 1 291 ? -21.344 4.643 -9.46 1 76.11 250 TYR B N 1
ATOM 7708 C CA . TYR B 1 291 ? -21.348 3.666 -8.373 1 76.46 250 TYR B CA 1
ATOM 7709 C C . TYR B 1 291 ? -21.499 4.369 -7.016 1 76.15 250 TYR B C 1
ATOM 7710 O O . TYR B 1 291 ? -20.588 5.073 -6.597 1 76.46 250 TYR B O 1
ATOM 7713 N N . SER B 1 292 ? -22.64 4.178 -6.329 1 75.27 251 SER B N 1
ATOM 7714 C CA . SER B 1 292 ? -22.901 4.794 -5.02 1 74.57 251 SER B CA 1
ATOM 7715 C C . SER B 1 292 ? -22.218 4.02 -3.874 1 73.49 251 SER B C 1
ATOM 7716 O O . SER B 1 292 ? -21.75 2.905 -4.084 1 73.76 251 SER B O 1
ATOM 7724 N N . VAL B 1 293 ? -22.165 4.606 -2.667 1 72.31 252 VAL B N 1
ATOM 7725 C CA . VAL B 1 293 ? -21.597 3.933 -1.502 1 71.75 252 VAL B CA 1
ATOM 7726 C C . VAL B 1 293 ? -22.467 2.712 -1.126 1 71.3 252 VAL B C 1
ATOM 7727 O O . VAL B 1 293 ? -21.92 1.689 -0.725 1 71.54 252 VAL B O 1
ATOM 7731 N N . ASP B 1 294 ? -23.804 2.806 -1.284 1 70.62 253 ASP B N 1
ATOM 7732 C CA . ASP B 1 294 ? -24.728 1.705 -0.988 1 70.46 253 ASP B CA 1
ATOM 7733 C C . ASP B 1 294 ? -24.52 0.524 -1.961 1 70.3 253 ASP B C 1
ATOM 7734 O O . ASP B 1 294 ? -24.524 -0.63 -1.527 1 70.26 253 ASP B O 1
ATOM 7738 N N . TYR B 1 295 ? -24.323 0.818 -3.265 1 69.8 254 TYR B N 1
ATOM 7739 C CA . TYR B 1 295 ? -24.039 -0.183 -4.303 1 69.52 254 TYR B CA 1
ATOM 7740 C C . TYR B 1 295 ? -22.759 -0.95 -3.934 1 67.92 254 TYR B C 1
ATOM 7741 O O . TYR B 1 295 ? -22.711 -2.174 -4.065 1 67.99 254 TYR B O 1
ATOM 7759 N N . CYS B 1 296 ? -21.725 -0.217 -3.497 1 66.3 255 CYS B N 1
ATOM 7760 C CA . CYS B 1 296 ? -20.454 -0.788 -3.066 1 65.56 255 CYS B CA 1
ATOM 7761 C C . CYS B 1 296 ? -20.674 -1.709 -1.867 1 64.4 255 CYS B C 1
ATOM 7762 O O . CYS B 1 296 ? -20.051 -2.765 -1.801 1 64.17 255 CYS B O 1
ATOM 7770 N N . ARG B 1 297 ? -21.563 -1.317 -0.928 1 63.39 256 ARG B N 1
ATOM 7771 C CA . ARG B 1 297 ? -21.886 -2.124 0.247 1 62.59 256 ARG B CA 1
ATOM 7772 C C . ARG B 1 297 ? -22.526 -3.454 -0.17 1 61.48 256 ARG B C 1
ATOM 7773 O O . ARG B 1 297 ? -22.125 -4.502 0.336 1 61.54 256 ARG B O 1
ATOM 7777 N N . ARG B 1 298 ? -23.482 -3.425 -1.109 1 60.39 257 ARG B N 1
ATOM 7778 C CA . ARG B 1 298 ? -24.11 -4.643 -1.628 1 59.58 257 ARG B CA 1
ATOM 7779 C C . ARG B 1 298 ? -23.064 -5.555 -2.29 1 57.43 257 ARG B C 1
ATOM 7780 O O . ARG B 1 298 ? -23.155 -6.78 -2.163 1 57.62 257 ARG B O 1
ATOM 7801 N N . LYS B 1 299 ? -22.077 -4.969 -2.989 1 55.21 258 LYS B N 1
ATOM 7802 C CA . LYS B 1 299 ? -21.01 -5.745 -3.603 1 54.16 258 LYS B CA 1
ATOM 7803 C C . LYS B 1 299 ? -20.142 -6.393 -2.514 1 53.8 258 LYS B C 1
ATOM 7804 O O . LYS B 1 299 ? -19.736 -7.533 -2.675 1 53.72 258 LYS B O 1
ATOM 7823 N N . ILE B 1 300 ? -19.884 -5.691 -1.405 1 53.5 259 ILE B N 1
ATOM 7824 C CA . ILE B 1 300 ? -19.106 -6.243 -0.305 1 53.68 259 ILE B CA 1
ATOM 7825 C C . ILE B 1 300 ? -19.881 -7.365 0.414 1 53.97 259 ILE B C 1
ATOM 7826 O O . ILE B 1 300 ? -19.266 -8.355 0.8 1 53.35 259 ILE B O 1
ATOM 7842 N N . ASP B 1 301 ? -21.219 -7.259 0.54 1 54.73 260 ASP B N 1
ATOM 7843 C CA . ASP B 1 301 ? -22.02 -8.319 1.173 1 55.69 260 ASP B CA 1
ATOM 7844 C C . ASP B 1 301 ? -21.941 -9.599 0.354 1 55.53 260 ASP B C 1
ATOM 7845 O O . ASP B 1 301 ? -21.793 -10.682 0.921 1 55.81 260 ASP B O 1
ATOM 7854 N N . ARG B 1 302 ? -22.037 -9.483 -0.982 1 54.89 261 ARG B N 1
ATOM 7855 C CA . ARG B 1 302 ? -21.933 -10.632 -1.88 1 54.22 261 ARG B CA 1
ATOM 7856 C C . ARG B 1 302 ? -20.549 -11.284 -1.823 1 53.09 261 ARG B C 1
ATOM 7857 O O . ARG B 1 302 ? -20.441 -12.467 -2.132 1 53.95 261 ARG B O 1
ATOM 7878 N N . MET B 1 303 ? -19.497 -10.548 -1.424 1 51.58 262 MET B N 1
ATOM 7879 C CA . MET B 1 303 ? -18.163 -11.129 -1.29 1 50.76 262 MET B CA 1
ATOM 7880 C C . MET B 1 303 ? -18.108 -12.166 -0.176 1 49.9 262 MET B C 1
ATOM 7881 O O . MET B 1 303 ? -17.262 -13.055 -0.237 1 49.23 262 MET B O 1
ATOM 7895 N N . LYS B 1 304 ? -18.963 -12.045 0.867 1 49.32 263 LYS B N 1
ATOM 7896 C CA . LYS B 1 304 ? -18.99 -12.968 2.005 1 49.48 263 LYS B CA 1
ATOM 7897 C C . LYS B 1 304 ? -17.589 -13.141 2.608 1 48.64 263 LYS B C 1
ATOM 7898 O O . LYS B 1 304 ? -17.044 -14.245 2.632 1 48.83 263 LYS B O 1
ATOM 7917 N N . LEU B 1 305 ? -16.987 -12.02 3.002 1 47.69 264 LEU B N 1
ATOM 7918 C CA . LEU B 1 305 ? -15.64 -12.015 3.545 1 47.59 264 LEU B CA 1
ATOM 7919 C C . LEU B 1 305 ? -15.599 -12.699 4.911 1 47.53 264 LEU B C 1
ATOM 7920 O O . LEU B 1 305 ? -16.543 -12.6 5.694 1 47.66 264 LEU B O 1
ATOM 7936 N N . GLN B 1 306 ? -14.491 -13.375 5.187 1 46.82 265 GLN B N 1
ATOM 7937 C CA . GLN B 1 306 ? -14.248 -14.035 6.458 1 47.02 265 GLN B CA 1
ATOM 7938 C C . GLN B 1 306 ? -12.894 -13.531 6.934 1 45.53 265 GLN B C 1
ATOM 7939 O O . GLN B 1 306 ? -11.967 -13.4 6.135 1 45.92 265 GLN B O 1
ATOM 7953 N N . PHE B 1 307 ? -12.782 -13.25 8.229 1 43.79 266 PHE B N 1
ATOM 7954 C CA . PHE B 1 307 ? -11.586 -12.677 8.826 1 43.22 266 PHE B CA 1
ATOM 7955 C C . PHE B 1 307 ? -11.074 -13.582 9.909 1 42.85 266 PHE B C 1
ATOM 7956 O O . PHE B 1 307 ? -11.841 -14.027 10.762 1 42.9 266 PHE B O 1
ATOM 7973 N N . SER B 1 308 ? -9.772 -13.83 9.904 1 42.31 267 SER B N 1
ATOM 7974 C CA . SER B 1 308 ? -9.15 -14.652 10.916 1 42.09 267 SER B CA 1
ATOM 7975 C C . SER B 1 308 ? -7.742 -14.163 11.224 1 41.78 267 SER B C 1
ATOM 7976 O O . SER B 1 308 ? -7.199 -13.324 10.503 1 42.09 267 SER B O 1
ATOM 7984 N N . LEU B 1 309 ? -7.19 -14.612 12.347 1 41.15 268 LEU B N 1
ATOM 7985 C CA . LEU B 1 309 ? -5.849 -14.235 12.77 1 40.77 268 LEU B CA 1
ATOM 7986 C C . LEU B 1 309 ? -4.911 -15.42 12.62 1 40.09 268 LEU B C 1
ATOM 7987 O O . LEU B 1 309 ? -5.332 -16.561 12.691 1 40.21 268 LEU B O 1
ATOM 8003 N N . GLY B 1 310 ? -3.656 -15.116 12.348 1 39.39 269 GLY B N 1
ATOM 8004 C CA . GLY B 1 310 ? -2.56 -16.07 12.247 1 38.49 269 GLY B CA 1
ATOM 8005 C C . GLY B 1 310 ? -1.383 -15.563 13.067 1 37.76 269 GLY B C 1
ATOM 8006 O O . GLY B 1 310 ? -1.481 -14.534 13.749 1 37.55 269 GLY B O 1
ATOM 8010 N N . SER B 1 311 ? -0.251 -16.242 12.978 1 37.48 270 SER B N 1
ATOM 8011 C CA . SER B 1 311 ? 0.94 -15.862 13.736 1 37.73 270 SER B CA 1
ATOM 8012 C C . SER B 1 311 ? 2.087 -15.475 12.818 1 38.03 270 SER B C 1
ATOM 8013 O O . SER B 1 311 ? 3.234 -15.502 13.273 1 37.47 270 SER B O 1
ATOM 8021 N N . ILE B 1 312 ? 1.809 -15.035 11.563 1 38.65 271 ILE B N 1
ATOM 8022 C CA . ILE B 1 312 ? 2.881 -14.578 10.683 1 40.29 271 ILE B CA 1
ATOM 8023 C C . ILE B 1 312 ? 3.415 -13.258 11.293 1 41.28 271 ILE B C 1
ATOM 8024 O O . ILE B 1 312 ? 2.645 -12.357 11.62 1 41.75 271 ILE B O 1
ATOM 8040 N N . GLY B 1 313 ? 4.714 -13.219 11.537 1 41.13 272 GLY B N 1
ATOM 8041 C CA . GLY B 1 313 ? 5.383 -12.128 12.225 1 41.17 272 GLY B CA 1
ATOM 8042 C C . GLY B 1 313 ? 5.002 -11.968 13.69 1 41.57 272 GLY B C 1
ATOM 8043 O O . GLY B 1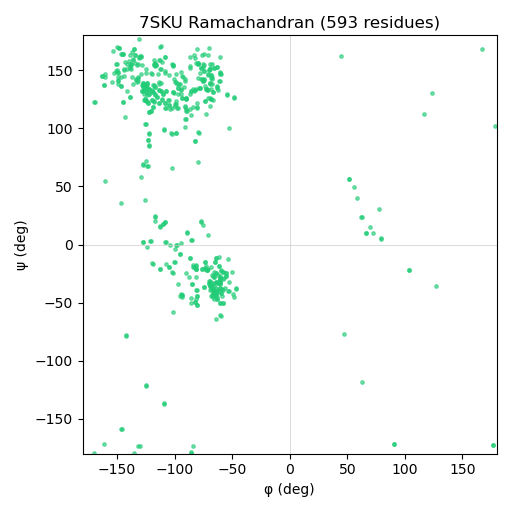 313 ? 5.394 -10.987 14.324 1 42.21 272 GLY B O 1
ATOM 8047 N N . GLY B 1 314 ? 4.272 -12.93 14.244 1 40.86 273 GLY B N 1
ATOM 8048 C CA . GLY B 1 314 ? 3.736 -12.853 15.594 1 40.55 273 GLY B CA 1
ATOM 8049 C C . GLY B 1 314 ? 2.248 -12.541 15.6 1 40.23 273 GLY B C 1
ATOM 8050 O O . GLY B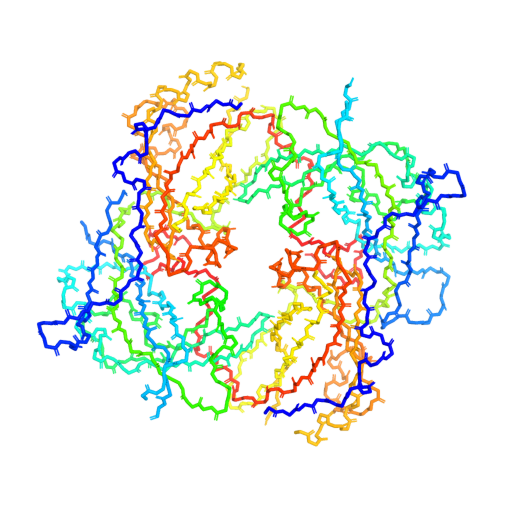 1 314 ? 1.57 -12.814 16.592 1 41.57 273 GLY B O 1
ATOM 8054 N N . LEU B 1 315 ? 1.719 -11.954 14.517 1 38.55 274 LEU B N 1
ATOM 8055 C CA . LEU B 1 315 ? 0.302 -11.595 14.428 1 37.86 274 LEU B CA 1
ATOM 8056 C C . LEU B 1 315 ? -0.014 -11.198 12.994 1 37.96 274 LEU B C 1
ATOM 8057 O O . LEU B 1 315 ? 0.597 -10.256 12.485 1 37.72 274 LEU B O 1
ATOM 8073 N N . SER B 1 316 ? -0.96 -11.867 12.365 1 37.44 275 SER B N 1
ATOM 8074 C CA . SER B 1 316 ? -1.351 -11.534 11.005 1 37.68 275 SER B CA 1
ATOM 8075 C C . SER B 1 316 ? -2.843 -11.579 10.844 1 38.8 275 SER B C 1
ATOM 8076 O O . SER B 1 316 ? -3.532 -12.227 11.627 1 39.15 275 SER B O 1
ATOM 8084 N N . LEU B 1 317 ? -3.351 -10.834 9.862 1 39.49 276 LEU B N 1
ATOM 8085 C CA . LEU B 1 317 ? -4.767 -10.788 9.543 1 40.15 276 LEU B CA 1
ATOM 8086 C C . LEU B 1 317 ? -4.939 -11.491 8.215 1 40.43 276 LEU B C 1
ATOM 8087 O O . LEU B 1 317 ? -4.264 -11.125 7.253 1 40.41 276 LEU B O 1
ATOM 8103 N N . HIS B 1 318 ? -5.888 -12.444 8.153 1 40.14 277 HIS B N 1
ATOM 8104 C CA . HIS B 1 318 ? -6.196 -13.217 6.964 1 40.02 277 HIS B CA 1
ATOM 8105 C C . HIS B 1 318 ? -7.653 -12.946 6.569 1 41.41 277 HIS B C 1
ATOM 8106 O O . HIS B 1 318 ? -8.539 -12.967 7.431 1 41.68 277 HIS B O 1
ATOM 8120 N N . ILE B 1 319 ? -7.886 -12.649 5.28 1 41.98 278 ILE B N 1
ATOM 8121 C CA . ILE B 1 319 ? -9.208 -12.384 4.715 1 43.43 278 ILE B CA 1
ATOM 8122 C C . ILE B 1 319 ? -9.456 -13.426 3.621 1 45.1 278 ILE B C 1
ATOM 8123 O O . ILE B 1 319 ? -8.587 -13.657 2.78 1 45.57 278 ILE B O 1
ATOM 8139 N N . LYS B 1 320 ? -10.64 -14.051 3.634 1 45.55 279 LYS B N 1
ATOM 8140 C CA . LYS B 1 320 ? -11.012 -15.04 2.63 1 46.72 279 LYS B CA 1
ATOM 8141 C C . LYS B 1 320 ? -12.321 -14.62 1.992 1 46.97 279 LYS B C 1
ATOM 8142 O O . LYS B 1 320 ? -13.264 -14.281 2.703 1 46.86 279 LYS B O 1
ATOM 8161 N N . ILE B 1 321 ? -12.381 -14.635 0.661 1 47.4 280 ILE B N 1
ATOM 8162 C CA . ILE B 1 321 ? -13.596 -14.308 -0.072 1 48.3 280 ILE B CA 1
ATOM 8163 C C . ILE B 1 321 ? -14.353 -15.617 -0.259 1 47.88 280 ILE B C 1
ATOM 8164 O O . ILE B 1 321 ? -13.892 -16.457 -1.024 1 47.77 280 ILE B O 1
ATOM 8180 N N . ASN B 1 322 ? -15.472 -15.825 0.453 1 48.1 281 ASN B N 1
ATOM 8181 C CA . ASN B 1 322 ? -16.265 -17.066 0.287 1 49.33 281 ASN B CA 1
ATOM 8182 C C . ASN B 1 322 ? -17.444 -16.922 -0.711 1 50.45 281 ASN B C 1
ATOM 8183 O O . ASN B 1 322 ? -18.061 -17.93 -1.064 1 51.01 281 ASN B O 1
ATOM 8194 N N . GLY B 1 323 ? -17.718 -15.703 -1.168 1 50.38 282 GLY B N 1
ATOM 8195 C CA . GLY B 1 323 ? -18.8 -15.393 -2.09 1 51.19 282 GLY B CA 1
ATOM 8196 C C . GLY B 1 323 ? -18.295 -15.022 -3.468 1 52.45 282 GLY B C 1
ATOM 8197 O O . GLY B 1 323 ? -17.384 -15.669 -3.989 1 52.29 282 GLY B O 1
ATOM 8201 N N . VAL B 1 324 ? -18.885 -13.971 -4.073 1 53.49 283 VAL B N 1
ATOM 8202 C CA . VAL B 1 324 ? -18.527 -13.563 -5.427 1 54.8 283 VAL B CA 1
ATOM 8203 C C . VAL B 1 324 ? -17.922 -12.164 -5.474 1 55.63 283 VAL B C 1
ATOM 8204 O O . VAL B 1 324 ? -18.193 -11.322 -4.623 1 55.93 283 VAL B O 1
ATOM 8217 N N . ILE B 1 325 ? -17.133 -11.915 -6.506 1 56.06 284 ILE B N 1
ATOM 8218 C CA . ILE B 1 325 ? -16.478 -10.639 -6.78 1 57.06 284 ILE B CA 1
ATOM 8219 C C . ILE B 1 325 ? -16.722 -10.218 -8.243 1 58.26 284 ILE B C 1
ATOM 8220 O O . ILE B 1 325 ? -17.421 -10.913 -8.968 1 58.56 284 ILE B O 1
ATOM 8236 N N . SER B 1 326 ? -16.249 -9.031 -8.646 1 59.58 285 SER B N 1
ATOM 8237 C CA . SER B 1 326 ? -16.489 -8.494 -9.978 1 60.88 285 SER B CA 1
ATOM 8238 C C . SER B 1 326 ? -15.626 -9.217 -11.01 1 62.63 285 SER B C 1
ATOM 8239 O O . SER B 1 326 ? -14.639 -9.869 -10.639 1 62.93 285 SER B O 1
ATOM 8247 N N . LYS B 1 327 ? -15.986 -9.065 -12.31 1 63.6 286 LYS B N 1
ATOM 8248 C CA . LYS B 1 327 ? -15.237 -9.639 -13.416 1 65.48 286 LYS B CA 1
ATOM 8249 C C . LYS B 1 327 ? -13.827 -9.04 -13.465 1 66.94 286 LYS B C 1
ATOM 8250 O O . LYS B 1 327 ? -12.874 -9.766 -13.723 1 67.13 286 LYS B O 1
ATOM 8254 N N . ARG B 1 328 ? -13.69 -7.729 -13.208 1 67.97 287 ARG B N 1
ATOM 8255 C CA . ARG B 1 328 ? -12.392 -7.048 -13.223 1 69.1 287 ARG B CA 1
ATOM 8256 C C . ARG B 1 328 ? -11.485 -7.499 -12.073 1 69.01 287 ARG B C 1
ATOM 8257 O O . ARG B 1 328 ? -10.295 -7.733 -12.301 1 69.47 287 ARG B O 1
ATOM 8278 N N . LEU B 1 329 ? -12.034 -7.614 -10.843 1 68.46 288 LEU B N 1
ATOM 8279 C CA . LEU B 1 329 ? -11.256 -8.082 -9.675 1 68.38 288 LEU B CA 1
ATOM 8280 C C . LEU B 1 329 ? -10.909 -9.567 -9.789 1 68.28 288 LEU B C 1
ATOM 8281 O O . LEU B 1 329 ? -9.843 -9.978 -9.332 1 68.82 288 LEU B O 1
ATOM 8297 N N . PHE B 1 330 ? -11.805 -10.342 -10.441 1 67.64 289 PHE B N 1
ATOM 8298 C CA . PHE B 1 330 ? -11.632 -11.766 -10.71 1 67.8 289 PHE B CA 1
ATOM 8299 C C . PHE B 1 330 ? -10.508 -11.99 -11.725 1 68.63 289 PHE B C 1
ATOM 8300 O O . PHE B 1 330 ? -9.767 -12.938 -11.592 1 68.91 289 PHE B O 1
ATOM 8317 N N . ALA B 1 331 ? -10.374 -11.13 -12.73 1 69.06 290 ALA B N 1
ATOM 8318 C CA . ALA B 1 331 ? -9.292 -11.198 -13.715 1 69.77 290 ALA B CA 1
ATOM 8319 C C . ALA B 1 331 ? -7.96 -10.834 -13.057 1 70.19 290 ALA B C 1
ATOM 8320 O O . ALA B 1 331 ? -6.942 -11.472 -13.34 1 70.91 290 ALA B O 1
ATOM 8327 N N . GLN B 1 332 ? -7.973 -9.831 -12.164 1 69.47 291 GLN B N 1
ATOM 8328 C CA . GLN B 1 332 ? -6.774 -9.416 -11.45 1 69.36 291 GLN B CA 1
ATOM 8329 C C . GLN B 1 332 ? -6.256 -10.535 -10.514 1 68.94 291 GLN B C 1
ATOM 8330 O O . GLN B 1 332 ? -5.05 -10.797 -10.488 1 69.49 291 GLN B O 1
ATOM 8334 N N . MET B 1 333 ? -7.183 -11.245 -9.831 1 67.61 292 MET B N 1
ATOM 8335 C CA . MET B 1 333 ? -6.868 -12.257 -8.81 1 67.14 292 MET B CA 1
ATOM 8336 C C . MET B 1 333 ? -6.854 -13.73 -9.272 1 66.38 292 MET B C 1
ATOM 8337 O O . MET B 1 333 ? -6.07 -14.518 -8.743 1 66.48 292 MET B O 1
ATOM 8351 N N . GLY B 1 334 ? -7.717 -14.091 -10.214 1 65.39 293 GLY B N 1
ATOM 8352 C CA . GLY B 1 334 ? -7.814 -15.451 -10.727 1 65.05 293 GLY B CA 1
ATOM 8353 C C . GLY B 1 334 ? -8.222 -16.447 -9.656 1 64.36 293 GLY B C 1
ATOM 8354 O O . GLY B 1 334 ? -9.305 -16.334 -9.078 1 64.8 293 GLY B O 1
ATOM 8358 N N . PHE B 1 335 ? -7.349 -17.419 -9.368 1 63.05 294 PHE B N 1
ATOM 8359 C CA . PHE B 1 335 ? -7.601 -18.416 -8.337 1 62.33 294 PHE B CA 1
ATOM 8360 C C . PHE B 1 335 ? -7.49 -17.837 -6.913 1 61.8 294 PHE B C 1
ATOM 8361 O O . PHE B 1 335 ? -7.962 -18.469 -5.964 1 62.09 294 PHE B O 1
ATOM 8378 N N . GLN B 1 336 ? -6.832 -16.679 -6.739 1 60.87 295 GLN B N 1
ATOM 8379 C CA . GLN B 1 336 ? -6.656 -16.088 -5.41 1 59.88 295 GLN B CA 1
ATOM 8380 C C . GLN B 1 336 ? -7.975 -15.628 -4.787 1 56.8 295 GLN B C 1
ATOM 8381 O O . GLN B 1 336 ? -8.714 -14.851 -5.388 1 56.17 295 GLN B O 1
ATOM 8395 N N . LYS B 1 337 ? -8.256 -16.145 -3.583 1 54.64 296 LYS B N 1
ATOM 8396 C CA . LYS B 1 337 ? -9.4 -15.797 -2.732 1 52.78 296 LYS B CA 1
ATOM 8397 C C . LYS B 1 337 ? -8.928 -15.334 -1.325 1 51.21 296 LYS B C 1
ATOM 8398 O O . LYS B 1 337 ? -9.768 -15.066 -0.476 1 51.18 296 LYS B O 1
ATOM 8417 N N . ASN B 1 338 ? -7.619 -15.34 -1.041 1 50.09 297 ASN B N 1
ATOM 8418 C CA . ASN B 1 338 ? -7.096 -15.033 0.268 1 50.25 297 ASN B CA 1
ATOM 8419 C C . ASN B 1 338 ? -6.096 -13.909 0.213 1 50.11 297 ASN B C 1
ATOM 8420 O O . ASN B 1 338 ? -5.284 -13.839 -0.709 1 50.22 297 ASN B O 1
ATOM 8431 N N . LEU B 1 339 ? -6.186 -13.017 1.203 1 49.58 298 LEU B N 1
ATOM 8432 C CA . LEU B 1 339 ? -5.311 -11.871 1.397 1 49.5 298 LEU B CA 1
ATOM 8433 C C . LEU B 1 339 ? -4.778 -12.018 2.79 1 48.32 298 LEU B C 1
ATOM 8434 O O . LEU B 1 339 ? -5.566 -12.221 3.704 1 48.56 298 LEU B O 1
ATOM 8450 N N . CYS B 1 340 ? -3.491 -11.807 2.984 1 47.19 299 CYS B N 1
ATOM 8451 C CA . CYS B 1 340 ? -2.911 -11.842 4.315 1 46.5 299 CYS B CA 1
ATOM 8452 C C . CYS B 1 340 ? -2.007 -10.623 4.515 1 46.14 299 CYS B C 1
ATOM 8453 O O . CYS B 1 340 ? -1.275 -10.245 3.608 1 46.26 299 CYS B O 1
ATOM 8461 N N . PHE B 1 341 ? -2.052 -10.031 5.713 1 45.42 300 PHE B N 1
ATOM 8462 C CA . PHE B 1 341 ? -1.27 -8.856 6.072 1 44.76 300 PHE B CA 1
ATOM 8463 C C . PHE B 1 341 ? -0.409 -9.16 7.292 1 43.38 300 PHE B C 1
ATOM 8464 O O . PHE B 1 341 ? -0.936 -9.631 8.297 1 42.89 300 PHE B O 1
ATOM 8481 N N . SER B 1 342 ? 0.9 -8.87 7.227 1 42.2 301 SER B N 1
ATOM 8482 C CA . SER B 1 342 ? 1.793 -9.044 8.367 1 41.37 301 SER B CA 1
ATOM 8483 C C . SER B 1 342 ? 1.573 -7.811 9.294 1 40.39 301 SER B C 1
ATOM 8484 O O . SER B 1 342 ? 2.154 -6.756 9.07 1 40.52 301 SER B O 1
ATOM 8492 N N . LEU B 1 343 ? 0.725 -7.951 10.326 1 38.7 302 LEU B N 1
ATOM 8493 C CA . LEU B 1 343 ? 0.356 -6.834 11.181 1 37.58 302 LEU B CA 1
ATOM 8494 C C . LEU B 1 343 ? 1.507 -6.217 12.001 1 37.62 302 LEU B C 1
ATOM 8495 O O . LEU B 1 343 ? 1.449 -5.015 12.249 1 37.75 302 LEU B O 1
ATOM 8511 N N . MET B 1 344 ? 2.519 -6.982 12.427 1 37.6 303 MET B N 1
ATOM 8512 C CA . MET B 1 344 ? 3.649 -6.385 13.159 1 38.3 303 MET B CA 1
ATOM 8513 C C . MET B 1 344 ? 4.569 -5.591 12.231 1 39.58 303 MET B C 1
ATOM 8514 O O . MET B 1 344 ? 5.319 -4.754 12.723 1 40.19 303 MET B O 1
ATOM 8528 N N . ASP B 1 345 ? 4.547 -5.852 10.908 1 39.33 304 ASP B N 1
ATOM 8529 C CA . ASP B 1 345 ? 5.357 -5.077 9.971 1 39.73 304 ASP B CA 1
ATOM 8530 C C . ASP B 1 345 ? 4.632 -3.788 9.557 1 40.63 304 ASP B C 1
ATOM 8531 O O . ASP B 1 345 ? 5.284 -2.77 9.343 1 41.3 304 ASP B O 1
ATOM 8540 N N . ILE B 1 346 ? 3.295 -3.822 9.455 1 40.15 305 ILE B N 1
ATOM 8541 C CA . ILE B 1 346 ? 2.499 -2.659 9.096 1 40.16 305 ILE B CA 1
ATOM 8542 C C . ILE B 1 346 ? 2.288 -1.752 10.311 1 39.76 305 ILE B C 1
ATOM 8543 O O . ILE B 1 346 ? 2.402 -0.531 10.197 1 39.71 305 ILE B O 1
ATOM 8559 N N . ASN B 1 347 ? 1.957 -2.346 11.469 1 38.67 306 ASN B N 1
ATOM 8560 C CA . ASN B 1 347 ? 1.642 -1.634 12.702 1 37.05 306 ASN B CA 1
ATOM 8561 C C . ASN B 1 347 ? 2.509 -2.172 13.847 1 36.89 306 ASN B C 1
ATOM 8562 O O . ASN B 1 347 ? 1.996 -2.819 14.767 1 37.14 306 ASN B O 1
ATOM 8573 N N . PRO B 1 348 ? 3.829 -1.924 13.818 1 36.56 307 PRO B N 1
ATOM 8574 C CA . PRO B 1 348 ? 4.701 -2.484 14.87 1 36.33 307 PRO B CA 1
ATOM 8575 C C . PRO B 1 348 ? 4.295 -2.137 16.294 1 36.96 307 PRO B C 1
ATOM 8576 O O . PRO B 1 348 ? 4.682 -2.845 17.221 1 37.23 307 PRO B O 1
ATOM 8587 N N . TRP B 1 349 ? 3.565 -1.025 16.473 1 36.73 308 TRP B N 1
ATOM 8588 C CA . TRP B 1 349 ? 3.031 -0.592 17.771 1 36.01 308 TRP B CA 1
ATOM 8589 C C . TRP B 1 349 ? 2.09 -1.637 18.403 1 35.97 308 TRP B C 1
ATOM 8590 O O . TRP B 1 349 ? 1.881 -1.595 19.618 1 35.91 308 TRP B O 1
ATOM 8611 N N . LEU B 1 350 ? 1.506 -2.544 17.599 1 35.64 309 LEU B N 1
ATOM 8612 C CA . LEU B 1 350 ? 0.651 -3.607 18.139 1 36.21 309 LEU B CA 1
ATOM 8613 C C . LEU B 1 350 ? 1.42 -4.556 19.065 1 36.81 309 LEU B C 1
ATOM 8614 O O . LEU B 1 350 ? 0.83 -5.029 20.033 1 37.01 309 LEU B O 1
ATOM 8630 N N . ASN B 1 351 ? 2.723 -4.822 18.806 1 36.78 310 ASN B N 1
ATOM 8631 C CA . ASN B 1 351 ? 3.482 -5.757 19.635 1 37.81 310 ASN B CA 1
ATOM 8632 C C . ASN B 1 351 ? 3.533 -5.383 21.112 1 38.43 310 ASN B C 1
ATOM 8633 O O . ASN B 1 351 ? 3.464 -6.269 21.964 1 38.78 310 ASN B O 1
ATOM 8644 N N . ARG B 1 352 ? 3.671 -4.091 21.42 1 38.13 311 ARG B N 1
ATOM 8645 C CA A ARG B 1 352 ? 3.717 -3.615 22.805 0.52 38.34 311 ARG B CA 1
ATOM 8646 C CA B ARG B 1 352 ? 3.722 -3.619 22.813 0.48 38.37 311 ARG B CA 1
ATOM 8647 C C . ARG B 1 352 ? 2.418 -3.97 23.547 1 38.72 311 ARG B C 1
ATOM 8648 O O . ARG B 1 352 ? 2.457 -4.234 24.733 1 38.92 311 ARG B O 1
ATOM 8689 N N . LEU B 1 353 ? 1.274 -3.967 22.83 1 38.6 312 LEU B N 1
ATOM 8690 C CA . LEU B 1 353 ? -0.055 -4.26 23.361 1 38.65 312 LEU B CA 1
ATOM 8691 C C . LEU B 1 353 ? -0.355 -5.77 23.459 1 38.89 312 LEU B C 1
ATOM 8692 O O . LEU B 1 353 ? -0.828 -6.224 24.498 1 39.24 312 LEU B O 1
ATOM 8708 N N . THR B 1 354 ? -0.121 -6.54 22.381 1 38.45 313 THR B N 1
ATOM 8709 C CA . THR B 1 354 ? -0.446 -7.966 22.361 1 38.38 313 THR B CA 1
ATOM 8710 C C . THR B 1 354 ? 0.618 -8.845 23.032 1 38.35 313 THR B C 1
ATOM 8711 O O . THR B 1 354 ? 0.314 -9.969 23.363 1 38.15 313 THR B O 1
ATOM 8722 N N . TRP B 1 355 ? 1.851 -8.359 23.232 1 38.55 314 TRP B N 1
ATOM 8723 C CA . TRP B 1 355 ? 2.923 -9.166 23.836 1 39.14 314 TRP B CA 1
ATOM 8724 C C . TRP B 1 355 ? 2.529 -9.896 25.103 1 40.03 314 TRP B C 1
ATOM 8725 O O . TRP B 1 355 ? 2.067 -9.253 26.05 1 40.18 314 TRP B O 1
ATOM 8746 N N . ASN B 1 356 ? 2.758 -11.24 25.134 1 39.85 315 ASN B N 1
ATOM 8747 C CA . ASN B 1 356 ? 2.458 -12.074 26.284 1 40.45 315 ASN B CA 1
ATOM 8748 C C . ASN B 1 356 ? 0.961 -12.083 26.617 1 41.01 315 ASN B C 1
ATOM 8749 O O . ASN B 1 356 ? 0.607 -12.361 27.758 1 42.25 315 ASN B O 1
ATOM 8760 N N . ASN B 1 357 ? 0.088 -11.801 25.641 1 40.22 316 ASN B N 1
ATOM 8761 C CA . ASN B 1 357 ? -1.358 -11.763 25.834 1 40.47 316 ASN B CA 1
ATOM 8762 C C . ASN B 1 357 ? -2.054 -12.464 24.687 1 40.93 316 ASN B C 1
ATOM 8763 O O . ASN B 1 357 ? -1.498 -12.605 23.597 1 40.24 316 ASN B O 1
ATOM 8774 N N . SER B 1 358 ? -3.296 -12.879 24.931 1 42.06 317 SER B N 1
ATOM 8775 C CA . SER B 1 358 ? -4.14 -13.438 23.896 1 43.68 317 SER B CA 1
ATOM 8776 C C . SER B 1 358 ? -4.709 -12.246 23.113 1 45.55 317 SER B C 1
ATOM 8777 O O . SER B 1 358 ? -4.809 -11.125 23.626 1 45.77 317 SER B O 1
ATOM 8785 N N . CYS B 1 359 ? -5.071 -12.488 21.874 1 46.35 318 CYS B N 1
ATOM 8786 C CA . CYS B 1 359 ? -5.53 -11.445 20.975 1 47.59 318 CYS B CA 1
ATOM 8787 C C . CYS B 1 359 ? -6.754 -11.974 20.221 1 48.01 318 CYS B C 1
ATOM 8788 O O . CYS B 1 359 ? -6.774 -13.152 19.862 1 47.83 318 CYS B O 1
ATOM 8796 N N . GLU B 1 360 ? -7.802 -11.145 20.041 1 47.84 319 GLU B N 1
ATOM 8797 C CA . GLU B 1 360 ? -8.977 -11.599 19.292 1 48.36 319 GLU B CA 1
ATOM 8798 C C . GLU B 1 360 ? -9.694 -10.476 18.548 1 47.62 319 GLU B C 1
ATOM 8799 O O . GLU B 1 360 ? -9.773 -9.364 19.04 1 47.27 319 GLU B O 1
ATOM 8811 N N . ILE B 1 361 ? -10.222 -10.778 17.348 1 47.3 320 ILE B N 1
ATOM 8812 C CA . ILE B 1 361 ? -10.995 -9.814 16.569 1 47.27 320 ILE B CA 1
ATOM 8813 C C . ILE B 1 361 ? -12.306 -9.601 17.328 1 48.12 320 ILE B C 1
ATOM 8814 O O . ILE B 1 361 ? -12.977 -10.578 17.656 1 48.34 320 ILE B O 1
ATOM 8830 N N . SER B 1 362 ? -12.638 -8.346 17.639 1 48.42 321 SER B N 1
ATOM 8831 C CA . SER B 1 362 ? -13.868 -8.005 18.354 1 49.07 321 SER B CA 1
ATOM 8832 C C . SER B 1 362 ? -14.854 -7.225 17.476 1 49.3 321 SER B C 1
ATOM 8833 O O . SER B 1 362 ? -16.035 -7.197 17.796 1 50.26 321 SER B O 1
ATOM 8841 N N . ARG B 1 363 ? -14.384 -6.582 16.394 1 48.22 322 ARG B N 1
ATOM 8842 C CA . ARG B 1 363 ? -15.259 -5.874 15.468 1 47.64 322 ARG B CA 1
ATOM 8843 C C . ARG B 1 363 ? -14.513 -5.621 14.146 1 46.59 322 ARG B C 1
ATOM 8844 O O . ARG B 1 363 ? -13.3 -5.414 14.162 1 46.52 322 ARG B O 1
ATOM 8865 N N . VAL B 1 364 ? -15.23 -5.674 13.007 1 45.61 323 VAL B N 1
ATOM 8866 C CA . VAL B 1 364 ? -14.656 -5.396 11.684 1 45.49 323 VAL B CA 1
ATOM 8867 C C . VAL B 1 364 ? -15.686 -4.58 10.937 1 46.06 323 VAL B C 1
ATOM 8868 O O . VAL B 1 364 ? -16.842 -5.01 10.832 1 46.5 323 VAL B O 1
ATOM 8881 N N . ALA B 1 365 ? -15.284 -3.422 10.404 1 45.42 324 ALA B N 1
ATOM 8882 C CA . ALA B 1 365 ? -16.195 -2.582 9.664 1 45.59 324 ALA B CA 1
ATOM 8883 C C . ALA B 1 365 ? -15.598 -2.131 8.358 1 45.96 324 ALA B C 1
ATOM 8884 O O . ALA B 1 365 ? -14.403 -1.835 8.285 1 46.18 324 ALA B O 1
ATOM 8891 N N . ALA B 1 366 ? -16.45 -2.045 7.327 1 45.5 325 ALA B N 1
ATOM 8892 C CA . ALA B 1 366 ? -16.083 -1.5 6.037 1 45.64 325 ALA B CA 1
ATOM 8893 C C . ALA B 1 366 ? -16.188 0.026 6.189 1 46.09 325 ALA B C 1
ATOM 8894 O O . ALA B 1 366 ? -17.147 0.52 6.777 1 46.58 325 ALA B O 1
ATOM 8901 N N . VAL B 1 367 ? -15.192 0.764 5.725 1 45.88 326 VAL B N 1
ATOM 8902 C CA . VAL B 1 367 ? -15.19 2.222 5.79 1 46.32 326 VAL B CA 1
ATOM 8903 C C . VAL B 1 367 ? -15.037 2.705 4.351 1 46.72 326 VAL B C 1
ATOM 8904 O O . VAL B 1 367 ? -13.928 2.713 3.813 1 46.53 326 VAL B O 1
ATOM 8917 N N . LEU B 1 368 ? -16.167 3.006 3.703 1 46.61 327 LEU B N 1
ATOM 8918 C CA . LEU B 1 368 ? -16.184 3.455 2.316 1 47.65 327 LEU B CA 1
ATOM 8919 C C . LEU B 1 368 ? -16.067 4.989 2.246 1 48.81 327 LEU B C 1
ATOM 8920 O O . LEU B 1 368 ? -16.946 5.711 2.706 1 49.16 327 LEU B O 1
ATOM 8936 N N . GLN B 1 369 ? -14.965 5.472 1.683 1 48.92 328 GLN B N 1
ATOM 8937 C CA . GLN B 1 369 ? -14.654 6.887 1.616 1 49.77 328 GLN B CA 1
ATOM 8938 C C . GLN B 1 369 ? -14.258 7.283 0.204 1 50.34 328 GLN B C 1
ATOM 8939 O O . GLN B 1 369 ? -13.792 6.429 -0.534 1 50.27 328 GLN B O 1
ATOM 8953 N N . PRO B 1 370 ? -14.305 8.578 -0.182 1 50.36 329 PRO B N 1
ATOM 8954 C CA . PRO B 1 370 ? -13.729 8.966 -1.484 1 50.32 329 PRO B CA 1
ATOM 8955 C C . PRO B 1 370 ? -12.228 8.634 -1.498 1 50.25 329 PRO B C 1
ATOM 8956 O O . PRO B 1 370 ? -11.553 8.782 -0.464 1 49.89 329 PRO B O 1
ATOM 8967 N N . SER B 1 371 ? -11.714 8.139 -2.626 1 50.6 330 SER B N 1
ATOM 8968 C CA . SER B 1 371 ? -10.307 7.759 -2.711 1 51.51 330 SER B CA 1
ATOM 8969 C C . SER B 1 371 ? -9.398 8.968 -2.581 1 51.34 330 SER B C 1
ATOM 8970 O O . SER B 1 371 ? -9.805 10.079 -2.9 1 52.48 330 SER B O 1
ATOM 8978 N N . ILE B 1 372 ? -8.181 8.766 -2.082 1 50.6 331 ILE B N 1
ATOM 8979 C CA . ILE B 1 372 ? -7.229 9.858 -1.931 1 50.63 331 ILE B CA 1
ATOM 8980 C C . ILE B 1 372 ? -6.731 10.205 -3.341 1 49.98 331 ILE B C 1
ATOM 8981 O O . ILE B 1 372 ? -6.259 9.295 -4.019 1 49.59 331 ILE B O 1
ATOM 8997 N N . PRO B 1 373 ? -6.843 11.463 -3.836 1 49.44 332 PRO B N 1
ATOM 8998 C CA . PRO B 1 373 ? -6.379 11.746 -5.211 1 49.46 332 PRO B CA 1
ATOM 8999 C C . PRO B 1 373 ? -4.881 11.532 -5.434 1 49.86 332 PRO B C 1
ATOM 9000 O O . PRO B 1 373 ? -4.081 11.686 -4.504 1 49.64 332 PRO B O 1
ATOM 9011 N N . ARG B 1 374 ? -4.515 11.215 -6.68 1 50.05 333 ARG B N 1
ATOM 9012 C CA . ARG B 1 374 ? -3.136 10.99 -7.114 1 51.56 333 ARG B CA 1
ATOM 9013 C C . ARG B 1 374 ? -2.245 12.209 -6.916 1 52.16 333 ARG B C 1
ATOM 9014 O O . ARG B 1 374 ? -1.045 12.035 -6.698 1 52.63 333 ARG B O 1
ATOM 9035 N N . GLU B 1 375 ? -2.832 13.44 -6.939 1 51.71 334 GLU B N 1
ATOM 9036 C CA . GLU B 1 375 ? -2.104 14.701 -6.768 1 51.02 334 GLU B CA 1
ATOM 9037 C C . GLU B 1 375 ? -1.619 14.924 -5.329 1 50.32 334 GLU B C 1
ATOM 9038 O O . GLU B 1 375 ? -0.716 15.741 -5.121 1 51.05 334 GLU B O 1
ATOM 9042 N N . PHE B 1 376 ? -2.237 14.261 -4.338 1 48.52 335 PHE B N 1
ATOM 9043 C CA . PHE B 1 376 ? -1.827 14.4 -2.941 1 47.43 335 PHE B CA 1
ATOM 9044 C C . PHE B 1 376 ? -0.435 13.787 -2.742 1 46.76 335 PHE B C 1
ATOM 9045 O O . PHE B 1 376 ? -0.116 12.786 -3.375 1 47.09 335 PHE B O 1
ATOM 9062 N N . MET B 1 377 ? 0.389 14.382 -1.875 1 45.7 336 MET B N 1
ATOM 9063 C CA . MET B 1 377 ? 1.746 13.905 -1.626 1 45.08 336 MET B CA 1
ATOM 9064 C C . MET B 1 377 ? 1.8 13.009 -0.405 1 44.11 336 MET B C 1
ATOM 9065 O O . MET B 1 377 ? 1.202 13.34 0.621 1 43.24 336 MET B O 1
ATOM 9079 N N . ILE B 1 378 ? 2.561 11.9 -0.505 1 43.57 337 ILE B N 1
ATOM 9080 C CA . ILE B 1 378 ? 2.776 10.983 0.603 1 43.57 337 ILE B CA 1
ATOM 9081 C C . ILE B 1 378 ? 4.005 11.44 1.369 1 43.56 337 ILE B C 1
ATOM 9082 O O . ILE B 1 378 ? 5.072 11.599 0.773 1 43.37 337 ILE B O 1
ATOM 9098 N N . TYR B 1 379 ? 3.862 11.64 2.683 1 43.16 338 TYR B N 1
ATOM 9099 C CA . TYR B 1 379 ? 4.972 12.023 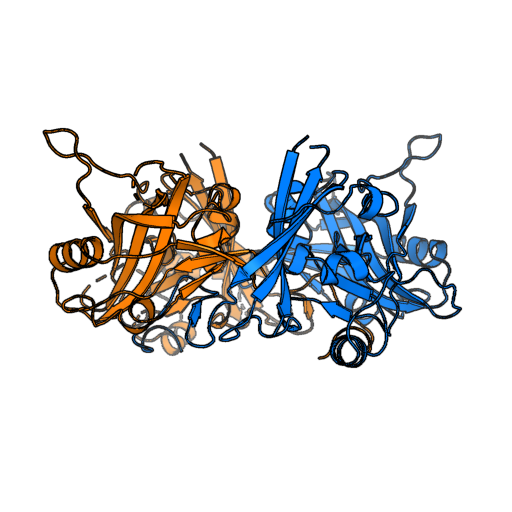3.542 1 43.57 338 TYR B CA 1
ATOM 9100 C C . TYR B 1 379 ? 5.096 10.97 4.628 1 44.07 338 TYR B C 1
ATOM 9101 O O . TYR B 1 379 ? 4.523 11.124 5.699 1 44.37 338 TYR B O 1
ATOM 9119 N N . ASP B 1 380 ? 5.812 9.887 4.336 1 44.22 339 ASP B N 1
ATOM 9120 C CA . ASP B 1 380 ? 6.031 8.817 5.313 1 44.97 339 ASP B CA 1
ATOM 9121 C C . ASP B 1 380 ? 6.891 9.323 6.477 1 44.07 339 ASP B C 1
ATOM 9122 O O . ASP B 1 380 ? 6.662 8.914 7.62 1 43.88 339 ASP B O 1
ATOM 9131 N N . ASP B 1 381 ? 7.841 10.247 6.192 1 43.23 340 ASP B N 1
ATOM 9132 C CA . ASP B 1 381 ? 8.67 10.893 7.204 1 42.66 340 ASP B CA 1
ATOM 9133 C C . ASP B 1 381 ? 8.135 12.302 7.477 1 41.78 340 ASP B C 1
ATOM 9134 O O . ASP B 1 381 ? 7.862 13.051 6.534 1 41.91 340 ASP B O 1
ATOM 9143 N N . VAL B 1 382 ? 7.959 12.64 8.76 1 40.1 341 VAL B N 1
ATOM 9144 C CA . VAL B 1 382 ? 7.536 13.971 9.192 1 39.29 341 VAL B CA 1
ATOM 9145 C C . VAL B 1 382 ? 8.651 15.015 9.005 1 39.96 341 VAL B C 1
ATOM 9146 O O . VAL B 1 382 ? 8.352 16.209 8.925 1 39.91 341 VAL B O 1
ATOM 9159 N N . PHE B 1 383 ? 9.922 14.589 8.932 1 40.71 342 PHE B N 1
ATOM 9160 C CA . PHE B 1 383 ? 11.017 15.507 8.642 1 41.5 342 PHE B CA 1
ATOM 9161 C C . PHE B 1 383 ? 11.071 15.693 7.119 1 41.38 342 PHE B C 1
ATOM 9162 O O . PHE B 1 383 ? 11.752 14.951 6.418 1 40.96 342 PHE B O 1
ATOM 9179 N N . ILE B 1 384 ? 10.319 16.676 6.62 1 41.61 343 ILE B N 1
ATOM 9180 C CA . ILE B 1 384 ? 10.246 17.017 5.196 1 41.89 343 ILE B CA 1
ATOM 9181 C C . ILE B 1 384 ? 11.271 18.106 4.883 1 42.22 343 ILE B C 1
ATOM 9182 O O . ILE B 1 384 ? 11.501 18.973 5.711 1 42.77 343 ILE B O 1
ATOM 9198 N N . ASP B 1 385 ? 11.884 18.07 3.696 1 42.39 344 ASP B N 1
ATOM 9199 C CA . ASP B 1 385 ? 12.805 19.12 3.27 1 42.93 344 ASP B CA 1
ATOM 9200 C C . ASP B 1 385 ? 12.303 19.635 1.923 1 43.15 344 ASP B C 1
ATOM 9201 O O . ASP B 1 385 ? 12.467 18.953 0.905 1 43.28 344 ASP B O 1
ATOM 9210 N N . ASN B 1 386 ? 11.674 20.821 1.921 1 42.7 345 ASN B N 1
ATOM 9211 C CA . ASN B 1 386 ? 11.158 21.43 0.696 1 43.03 345 ASN B CA 1
ATOM 9212 C C . ASN B 1 386 ? 12.276 22.038 -0.157 1 44.5 345 ASN B C 1
ATOM 9213 O O . ASN B 1 386 ? 12.068 22.232 -1.345 1 44.5 345 ASN B O 1
ATOM 9224 N N . THR B 1 387 ? 13.451 22.347 0.428 1 45.58 346 THR B N 1
ATOM 9225 C CA . THR B 1 387 ? 14.597 22.89 -0.336 1 47.35 346 THR B CA 1
ATOM 9226 C C . THR B 1 387 ? 15.341 21.655 -0.949 1 50.48 346 THR B C 1
ATOM 9227 O O . THR B 1 387 ? 14.874 20.538 -0.667 1 51.35 346 THR B O 1
ATOM 9238 N N . GLY B 1 388 ? 16.49 21.776 -1.591 1 51.7 347 GLY B N 1
ATOM 9239 C CA . GLY B 1 388 ? 17.237 20.564 -1.982 1 52.81 347 GLY B CA 1
ATOM 9240 C C . GLY B 1 388 ? 18.438 20.294 -1.092 1 53.12 347 GLY B C 1
ATOM 9241 O O . GLY B 1 388 ? 19.134 19.305 -1.29 1 53.9 347 GLY B O 1
ATOM 9245 N N . ARG B 1 389 ? 18.679 21.156 -0.097 1 52.62 348 ARG B N 1
ATOM 9246 C CA . ARG B 1 389 ? 19.915 21.268 0.643 1 52.99 348 ARG B CA 1
ATOM 9247 C C . ARG B 1 389 ? 20.11 20.449 1.88 1 52.66 348 ARG B C 1
ATOM 9248 O O . ARG B 1 389 ? 21.274 20.287 2.269 1 52.94 348 ARG B O 1
ATOM 9269 N N . ILE B 1 390 ? 19.038 20.016 2.563 1 51.97 349 ILE B N 1
ATOM 9270 C CA . ILE B 1 390 ? 19.218 19.307 3.823 1 51.93 349 ILE B CA 1
ATOM 9271 C C . ILE B 1 390 ? 19.209 17.78 3.638 1 52.37 349 ILE B C 1
ATOM 9272 O O . ILE B 1 390 ? 20.019 17.091 4.264 1 51.71 349 ILE B O 1
ATOM 9288 N N . LEU B 1 391 ? 18.264 17.251 2.837 1 53.43 350 LEU B N 1
ATOM 9289 C CA . LEU B 1 391 ? 18.125 15.811 2.58 1 54.96 350 LEU B CA 1
ATOM 9290 C C . LEU B 1 391 ? 18.181 15.562 1.074 1 57.83 350 LEU B C 1
ATOM 9291 O O . LEU B 1 391 ? 17.544 16.296 0.311 1 58.05 350 LEU B O 1
ATOM 9307 N N . LYS B 1 392 ? 18.909 14.52 0.646 1 59.7 351 LYS B N 1
ATOM 9308 C CA . LYS B 1 392 ? 19.003 14.178 -0.777 1 61.8 351 LYS B CA 1
ATOM 9309 C C . LYS B 1 392 ? 17.724 13.454 -1.22 1 63.78 351 LYS B C 1
ATOM 9310 O O . LYS B 1 392 ? 17.109 12.746 -0.424 1 64.29 351 LYS B O 1
ATOM 9314 N N . GLY B 1 393 ? 17.347 13.663 -2.485 1 64.55 352 GLY B N 1
ATOM 9315 C CA . GLY B 1 393 ? 16.188 13.072 -3.158 1 65.64 352 GLY B CA 1
ATOM 9316 C C . GLY B 1 393 ? 15.066 12.507 -2.308 1 66.59 352 GLY B C 1
ATOM 9317 O O . GLY B 1 393 ? 14.865 11.288 -2.28 1 67.18 352 GLY B O 1
#

Foldseek 3Di:
DFWDDVVLAPPFFWFAFDDWDADPVRHTDAEEDEAEFQHPDDDQWFWKWKKFKFFKAFDVGDGQFMWIHTLGTFTARDDVVVVRVQVQVWWKWWAWDDDPATWIKIATDDDDDRCPRSCVDHVGIDIDRCLLIGQCSVSRDHPGIITTRTRYMYMYTHDVLAAEDFVVPDDDQADACWKWWKKKWWKCWVLNPIDIDMDTDHTHVVVQVVQQSKHWHWGCRSYIKIKIFRPGDHDPVVCVVRNVHGIYMYNCCRVPVVVCNVRHSIMMGTDIMGTDIGRTHHPPDDDPPDPPDDPPCPPPD/DFWDDVVLAVPFQWDAFDDWDADPVGHTDAEEDEAELAFWKWKKFKFFKAFCPRTLFIWIHTLGIFGAPDDVVVVRVQVQVWWWWWAWDDDPATWIKIAATDDDDRCPRSNVDRHGIDIDRCLLIGQCSVSRDHPTIITTRTRYMYMYHDDVAAEDFVVPDDDQADAAWKWWKKKWWKCWVNDIDIDMDTDHTHHDADPVRVVVQVVQQSKHWHWGCRSYIKIKIFRPGDHDPVVCVVQPVHGMYMYNCCRVPVVVCNVRHSIMMGTDIMGTDIGGTHHPPDDDPPDPPDDPPCPPDHD

GO terms:
  GO:0042025 host cell nucleus (C, EXP)
  GO:0020002 host cell plasma membrane (C, EXP)
  GO:0005515 protein binding (F, IPI)

Nearest PDB structures (foldseek):
  7sku-assembly1_B  TM=1.003E+00  e=6.831E-64  Henipavirus nipahense
  7sku-assembly1_A  TM=9.691E-01  e=1.377E-57  Henipavirus nipahense
  7skt-assembly1_B  TM=7.974E-01  e=2.813E-41  Henipavirus nipahense
  7sks-assembly1_B  TM=7.849E-01  e=8.565E-31  Measles virus strain Ichinose-B95a
  7sks-assembly1_A  TM=7.748E-01  e=6.551E-30  Measles virus strain Ichinose-B95a